Protein 6NYQ (pdb70)

InterPro domains:
  IPR029382 Glycosylated lysosomal membrane protein [PF15065] (54-396)
  IPR029382 Glycosylated lysosomal membrane protein [PTHR31981] (14-404)

Foldseek 3Di:
DKDKAKDDQEDEEAAQAKDKIKIFIPWWQFQQKWKWWDDPPDDIDTAAGSQFHGDPPHDPQWGKHDGIGMIMIMRGRDALLRFGKMWMWGDGPDPGDIHPIYGYAYDDDFDFWDKDKAWADPVVLVVFKTKIKIKTPFGPDPDKDKWKDFQRDTDDDQKDKDKDQQDSHRGGMMMMIIGMDTSVVVVVTFKIKMWMDDPNDPHIDIDIGTDD/DWAWAKDAAAEAEAQAKDKIKIATDDDQLQQWKKWKWWFAVPGDIDTAWIARQVPRDIDGDPVCVVQWDWHADNVRRMIMIMGGNDDQVRFTWMKMFIADNVNPDTDGIHPTYGYGYDPDDFDAWDKDWQAFQVQKTKIWIKTDFGDDDDKDKDKPVPPDDPQKDKDDWDQDPVRGIITMIMGIDGNVCQVPDWIWMWMADRHVRDIDIDIHHHD/DFWDWDKDFDFDPDPTWTWIWIWTADPQKIWIWIWTLQFFTKIKIWIFRHSDKDWAADPVLLPDPQQAQRIEIPPPVRTPAIKMKGFFWKWKFQQVPAFPPDVVNHHTDPIHTSRQKDWDHFPVQCDVVQQKTKTKIDGPDDVPCQCVPKIKMKMKTADRAWDFDPAPLGFTDGNFKIKIKIKIARGHDPDPLMWIKIKMKMFADPADAFWWDWVPQSLIKIKGARDPFQYKMKMFGQWKALDPSRDVQRIWGKDKDTKDFFACVVGTHDSVCCNYPNHDGGMIMIMIITHHSDGHHCVPRVMIMTMMMIGGGDDDPGD

Secondary structure (DSSP, 8-state):
---EEEEEE---SSS---EEEEEEE-SS-EEEEEEE-SSS-EEEEEEES-TT-EEEE-HHHHTSS--TTSEEEESGGGEEEEEEEEEEEEEEEE-TTPPTT-SSSSEEPPPEEGGGEEE--TTTT-BTTTTEEEEEEEES--TT-TTTT-EEEEEEEE-SS-B--SSTT-PPB-TTEEEEEEEEESPPPSSTTEEEEEEEEEE-SSSS----B---GGG--EEEESSSSSEEEEEE-SEEESSTT--GGGEEEEEEPPPEEE-GGGS---HHHHHHH-S---EEEEEEEE--SSSS-TTTTSEEEEEEEEEEESPP---/--EEEEPPPEEE-TT--EEEEEEEESS-GGGS-EEEEEE-TT--EEEEEEE-TTT--EEE-GGGBTTEEEEEETTTTEEEEEE-S--GGG-EEEEEEEEPTTSSSEEEE---EEEEE-SSPPBPPEEEEE-----EEEEEEEEEEEBSS--EEEEGGGTB-TTEEEPPPEE-TTS-EEEEEEEEEEGGGTTTS--EEEEEEGGGTEEEEEE----/---EEEE-SEEEEETT--EEEEEEESS--TT-EEEEEE-TTS--EEEEETTTEEPTTS-TTEEEEEETTEEEEEE-S--GGG-EEEEEEE-SSSS-PBP--EEEEEE---BPPEEEEEPPPHHHHHTTEEEEEEEEEEEBSS--EEEEEETTEEP-SSEEEEEPPPPTTT--EEEEEEEEEEHHHHHT--EEEEEEE-TTSSS-EEEEEE--

Solvent-accessible surface area: 30540 Å² total; per-residue (Å²): 126,20,112,30,90,16,52,55,78,68,27,54,9,46,74,47,55,79,19,68,0,44,0,119,7,68,22,57,0,31,9,8,0,0,0,0,15,19,86,80,94,48,26,4,48,9,6,0,53,24,1,112,54,64,32,101,84,26,60,102,49,5,47,10,64,30,30,62,29,93,0,30,0,88,0,36,54,0,56,23,70,1,16,2,49,0,10,0,0,0,0,28,52,39,23,0,43,20,4,72,10,0,53,0,57,1,106,78,106,80,26,41,10,62,9,43,14,2,50,13,16,117,46,4,22,180,83,36,42,0,1,0,0,0,0,0,5,54,0,31,36,103,73,31,111,20,51,4,65,6,58,121,56,103,44,107,86,42,51,75,86,11,44,16,68,9,38,65,80,55,3,5,16,0,9,8,2,26,0,59,19,58,80,61,61,6,75,148,60,117,41,0,12,0,36,0,59,7,119,31,37,131,71,70,41,76,77,63,34,82,85,120,119,32,110,16,118,12,39,29,20,45,42,14,120,78,58,44,62,18,112,2,28,1,102,7,50,52,44,93,15,53,46,44,4,2,0,0,0,12,25,97,110,85,114,26,14,58,1,0,0,2,0,0,0,34,61,59,54,44,53,50,9,76,138,8,130,72,46,4,69,7,58,24,60,89,110,41,27,11,5,57,0,71,0,31,76,3,55,86,48,6,24,4,47,2,7,0,0,11,0,13,99,12,1,0,0,0,59,88,32,1,90,15,0,18,2,28,13,25,88,48,91,60,86,20,11,49,12,23,23,3,20,5,142,124,52,83,14,4,0,0,0,4,0,16,36,0,21,0,65,38,16,73,25,43,2,34,100,41,92,35,100,90,34,39,22,55,3,68,24,34,94,26,132,77,34,37,40,15,16,4,0,1,0,36,7,76,46,105,18,33,79,123,83,78,12,53,0,28,3,36,0,92,26,29,116,32,134,46,102,61,104,5,100,70,136,125,95,34,137,18,56,17,87,39,33,85,15,204,97,76,75,53,13,1,0,6,0,74,4,25,17,113,109,23,0,6,0,3,2,7,3,7,20,15,0,7,1,0,0,0,0,15,3,90,31,49,139,0,81,27,47,41,68,29,91,58,2,48,39,84,22,2,36,30,2,3,86,3,67,71,166,107,8,42,111,36,40,3,1,0,5,1,0,57,4,14,1,12,45,1,66,152,29,80,117,45,36,102,76,10,11,66,88,47,99,67,34,26,0,37,148,13,59,41,91,107,1,82,99,34,46,56,104,101,82,25,7,1,42,5,68,4,100,14,110,85,40,136,105,31,4,1,78,134,3,16,1,22,3,77,0,36,5,18,35,160,70,26,84,38,85,89,50,18,106,1,37,20,28,3,32,2,0,14,0,20,8,15,4,60,25,2,48,26,81,31,120,83,4,6,4,0,2,26,0,0,4,13,20,84,25,6,46,39,41,94,47,54,124,105,80,34,42,69,69,36,18,39,0,54,26,34,103,38,95,14,0,1,0,1,1,15,16,8,0,10,1,54,122,87,19,39,140,145,0,22,4,51,7,67,30,16,100,23,112,25,17,5,9,25,56,15,22,46,12,25,0,5,10,0,36,37,15,3,36,3,9,18,2,7,3,47,0,9,9,12,12,20,112,49,51,1,5,70,84,114,88,24,10,4,5,5,0,0,0,0,4,18,128,24,7,128,24,127

Nearest PDB structures (foldseek):
  6nyq-assembly1_L  TM=1.005E+00  e=7.843E-43  Mus musculus
  6u3z-assembly2_D  TM=9.611E-01  e=2.145E-37  Macaca mulatta
  6n81-assembly1_L  TM=9.557E-01  e=1.411E-37  Homo sapiens
  9b75-assembly1_L  TM=9.665E-01  e=4.021E-37  Homo sapiens
  5u4r-assembly1_B  TM=7.207E-01  e=1.088E-36  Homo sapiens

Radius of gyration: 33.66 Å; Cα contacts (8 Å, |Δi|>4): 2007; chains: 3; bounding box: 100×52×78 Å

GO terms:
  GO:0005764 lysosome (C, IDA)
  GO:0016020 membrane (C, IDA)
  GO:0005765 lysosomal membrane (C, EXP)
  GO:0050821 protein stabilization (P, IMP)
  GO:0061462 protein localization to lysosome (P, IMP)
  GO:0005515 protein binding (F, IPI)

B-factor: mean 30.75, std 10.87, range [14.35, 98.01]

Organism: Mus musculus (NCBI:txid10090)

Sequence (746 aa):
DIQMTQSPASLSASVGETVTITCRTSGDIHSYLAWYQQKQGKSPQLLVYNAKTLVDGVPSRFSGSGSVTQYTLKISSLQPEDFGNYYCQHFWTPPWTFGGGTKVEIKRTVAAPSVFIFPPSDEQLKSGTASVVCLLNNFYPREAKVQWKVDNALQSGNSQESVTEQDSKDSTYSLSSTLTLSKADYEKHKVYACEVTHQGLSSPVTKSFNRGQVQLQQSGDDLVKPGASVKLSCKASGYTVTSYWIDWIKQRPGQGLEWIGRIAPGSSNTYYNEIFKGKATLTVDISSSTAYIQLSSLSSEDSAVYFCAREITSATAMEYWGQGTSVTVSSASTKGPSVFPLAPSGGTAALGCLVKDYFPEPVTVSWNSGALTSGVHTFPAVLQSSGLYSLSSVVTVPSSSLGTQTYICNVNHKPSNTKVDKKVEPKETRQVSMEVISGWPNPQNLLHIRAVGSNSTLHYVWSSLGPPAVVLVATNTTQSVLSVNWSLLLSPDPAGALMVLPKSSIQFSSALVFTRLLEFDSTNASEGAQPPGKPYPPYSLAKFSWNNITNSLDLANLSADFQGRPVDDPTGAFANGSLTFKVQAFSRSGRPAQPPRLLHTADVCQLEVALVGASPRGNHSLFGLEVATLGQGPDCPSVNEAPAVFQLNQLLWGSSPSGFMQWRPVAFSEEERARESALPCQASTLHSTLASSLPHSPIVQAFFGSQNNFCAFNLTFGAPTGPGYWDQYYLCWSMLLGMGFPPVDI

Structure (mmCIF, N/CA/C/O backbone):
data_6NYQ
#
_entry.id   6NYQ
#
_cell.length_a   81.924
_cell.length_b   55.238
_cell.length_c   99.639
_cell.angle_alpha   90.00
_cell.angle_beta   99.35
_cell.angle_gamma   90.00
#
_symmetry.space_group_name_H-M   'P 1 21 1'
#
loop_
_entity.id
_entity.type
_entity.pdbx_description
1 polymer '1H3 Fab light chain'
2 polymer '1H3 Fab heavy chain'
3 polymer 'Glycosylated lysosomal membrane protein'
4 non-polymer 'SODIUM ION'
5 non-polymer 2-acetamido-2-deoxy-beta-D-glucopyranose
6 water water
#
loop_
_atom_site.group_PDB
_atom_site.id
_atom_site.type_symbol
_atom_site.label_atom_id
_atom_site.label_alt_id
_atom_site.label_comp_id
_atom_site.label_asym_id
_atom_site.label_entity_id
_atom_site.label_seq_id
_atom_site.pdbx_PDB_ins_code
_atom_site.Cartn_x
_atom_site.Cartn_y
_atom_site.Cartn_z
_atom_site.occupancy
_atom_site.B_iso_or_equiv
_atom_site.auth_seq_id
_atom_site.auth_comp_id
_atom_site.auth_asym_id
_atom_site.auth_atom_id
_atom_site.pdbx_PDB_model_num
ATOM 1 N N . ASP A 1 1 ? -44.580 25.037 -18.376 1.00 46.91 1 ASP L N 1
ATOM 2 C CA . ASP A 1 1 ? -43.652 23.938 -18.726 1.00 41.05 1 ASP L CA 1
ATOM 3 C C . ASP A 1 1 ? -42.789 23.622 -17.483 1.00 41.21 1 ASP L C 1
ATOM 4 O O . ASP A 1 1 ? -43.008 24.178 -16.395 1.00 41.14 1 ASP L O 1
ATOM 9 N N . ILE A 1 2 ? -41.934 22.619 -17.627 1.00 27.36 2 ILE L N 1
ATOM 10 C CA . ILE A 1 2 ? -40.851 22.338 -16.708 1.00 26.73 2 ILE L CA 1
ATOM 11 C C . ILE A 1 2 ? -39.581 22.829 -17.379 1.00 26.63 2 ILE L C 1
ATOM 12 O O . ILE A 1 2 ? -39.282 22.423 -18.513 1.00 27.87 2 ILE L O 1
ATOM 17 N N . GLN A 1 3 ? -38.833 23.683 -16.688 1.00 24.76 3 GLN L N 1
ATOM 18 C CA . GLN A 1 3 ? -37.462 24.024 -17.069 1.00 26.13 3 GLN L CA 1
ATOM 19 C C . GLN A 1 3 ? -36.421 23.078 -16.419 1.00 25.93 3 GLN L C 1
ATOM 20 O O . GLN A 1 3 ? -36.537 22.738 -15.264 1.00 26.26 3 GLN L O 1
ATOM 26 N N . MET A 1 4 ? -35.446 22.641 -17.211 1.00 24.98 4 MET L N 1
ATOM 27 C CA . MET A 1 4 ? -34.423 21.701 -16.780 1.00 31.81 4 MET L CA 1
ATOM 28 C C . MET A 1 4 ? -33.083 22.329 -17.007 1.00 29.62 4 MET L C 1
ATOM 29 O O . MET A 1 4 ? -32.813 22.806 -18.087 1.00 31.38 4 MET L O 1
ATOM 34 N N . THR A 1 5 ? -32.236 22.264 -15.981 1.00 25.51 5 THR L N 1
ATOM 35 C CA . THR A 1 5 ? -30.860 22.640 -16.080 1.00 22.39 5 THR L CA 1
ATOM 36 C C . THR A 1 5 ? -29.958 21.470 -15.803 1.00 20.50 5 THR L C 1
ATOM 37 O O . THR A 1 5 ? -29.834 21.032 -14.641 1.00 24.29 5 THR L O 1
ATOM 41 N N . GLN A 1 6 ? -29.269 21.008 -16.832 1.00 20.79 6 GLN L N 1
ATOM 42 C CA . GLN A 1 6 ? -28.291 19.952 -16.684 1.00 19.85 6 GLN L CA 1
ATOM 43 C C . GLN A 1 6 ? -26.866 20.528 -16.561 1.00 22.05 6 GLN L C 1
ATOM 44 O O . GLN A 1 6 ? -26.457 21.368 -17.353 1.00 19.27 6 GLN L O 1
ATOM 50 N N . SER A 1 7 ? -26.114 20.080 -15.552 1.00 20.49 7 SER L N 1
ATOM 51 C CA . SER A 1 7 ? -24.788 20.609 -15.314 1.00 23.36 7 SER L CA 1
ATOM 52 C C . SER A 1 7 ? -23.855 19.525 -14.785 1.00 23.83 7 SER L C 1
ATOM 53 O O . SER A 1 7 ? -24.313 18.559 -14.168 1.00 26.78 7 SER L O 1
ATOM 56 N N . PRO A 1 8 ? -22.562 19.610 -15.097 1.00 23.54 8 PRO L N 1
ATOM 57 C CA . PRO A 1 8 ? -21.978 20.635 -15.942 1.00 24.82 8 PRO L CA 1
ATOM 58 C C . PRO A 1 8 ? -22.164 20.303 -17.392 1.00 24.55 8 PRO L C 1
ATOM 59 O O . PRO A 1 8 ? -22.383 19.159 -17.715 1.00 26.08 8 PRO L O 1
ATOM 63 N N . ALA A 1 9 ? -21.924 21.259 -18.265 1.00 25.56 9 ALA L N 1
ATOM 64 C CA . ALA A 1 9 ? -21.981 21.034 -19.697 1.00 28.37 9 ALA L CA 1
ATOM 65 C C . ALA A 1 9 ? -20.815 20.176 -20.163 1.00 26.38 9 ALA L C 1
ATOM 66 O O . ALA A 1 9 ? -20.915 19.530 -21.187 1.00 22.28 9 ALA L O 1
ATOM 68 N N . SER A 1 10 ? -19.666 20.251 -19.493 1.00 25.98 10 SER L N 1
ATOM 69 C CA . SER A 1 10 ? -18.598 19.330 -19.830 1.00 29.43 10 SER L CA 1
ATOM 70 C C . SER A 1 10 ? -17.828 18.936 -18.616 1.00 26.05 10 SER L C 1
ATOM 71 O O . SER A 1 10 ? -17.744 19.682 -17.636 1.00 26.35 10 SER L O 1
ATOM 74 N N . LEU A 1 11 ? -17.276 17.751 -18.670 1.00 25.05 11 LEU L N 1
ATOM 75 C CA . LEU A 1 11 ? -16.341 17.369 -17.651 1.00 29.20 11 LEU L CA 1
ATOM 76 C C . LEU A 1 11 ? -15.261 16.487 -18.197 1.00 31.47 11 LEU L C 1
ATOM 77 O O . LEU A 1 11 ? -15.420 15.786 -19.199 1.00 28.78 11 LEU L O 1
ATOM 82 N N . SER A 1 12 ? -14.125 16.571 -17.529 1.00 27.21 12 SER L N 1
ATOM 83 C CA . SER A 1 12 ? -12.959 15.802 -17.910 1.00 31.20 12 SER L CA 1
ATOM 84 C C . SER A 1 12 ? -12.491 15.013 -16.699 1.00 32.86 12 SER L C 1
ATOM 85 O O . SER A 1 12 ? -12.334 15.595 -15.638 1.00 31.38 12 SER L O 1
ATOM 88 N N . ALA A 1 13 ? -12.282 13.706 -16.836 1.00 29.94 13 ALA L N 1
ATOM 89 C CA . ALA A 1 13 ? -11.831 12.936 -15.719 1.00 33.64 13 ALA L CA 1
ATOM 90 C C . ALA A 1 13 ? -10.956 11.812 -16.183 1.00 31.43 13 ALA L C 1
ATOM 91 O O . ALA A 1 13 ? -10.900 11.529 -17.358 1.00 28.62 13 ALA L O 1
ATOM 93 N N . SER A 1 14 ? -10.262 11.190 -15.253 1.00 30.77 14 SER L N 1
ATOM 94 C CA . SER A 1 14 ? -9.353 10.070 -15.576 1.00 34.19 14 SER L CA 1
ATOM 95 C C . SER A 1 14 ? -10.052 8.761 -15.402 1.00 29.34 14 SER L C 1
ATOM 96 O O . SER A 1 14 ? -10.967 8.656 -14.610 1.00 28.98 14 SER L O 1
ATOM 99 N N . VAL A 1 15 ? -9.592 7.736 -16.100 1.00 26.69 15 VAL L N 1
ATOM 100 C CA . VAL A 1 15 ? -10.057 6.390 -15.854 1.00 28.47 15 VAL L CA 1
ATOM 101 C C . VAL A 1 15 ? -9.946 6.033 -14.377 1.00 30.14 15 VAL L C 1
ATOM 102 O O . VAL A 1 15 ? -8.940 6.311 -13.767 1.00 30.64 15 VAL L O 1
ATOM 106 N N . GLY A 1 16 ? -10.998 5.440 -13.815 1.00 29.15 16 GLY L N 1
ATOM 107 C CA . GLY A 1 16 ? -11.031 5.015 -12.449 1.00 30.36 16 GLY L CA 1
ATOM 108 C C . GLY A 1 16 ? -11.679 6.031 -11.505 1.00 33.88 16 GLY L C 1
ATOM 109 O O . GLY A 1 16 ? -12.013 5.694 -10.374 1.00 36.41 16 GLY L O 1
ATOM 110 N N . GLU A 1 17 ? -11.877 7.261 -11.975 1.00 29.54 17 GLU L N 1
ATOM 111 C CA . GLU A 1 17 ? -12.495 8.305 -11.157 1.00 31.24 17 GLU L CA 1
ATOM 112 C C . GLU A 1 17 ? -14.036 8.165 -11.142 1.00 32.49 17 GLU L C 1
ATOM 113 O O . GLU A 1 17 ? -14.648 7.414 -11.966 1.00 30.03 17 GLU L O 1
ATOM 116 N N . THR A 1 18 ? -14.658 8.824 -10.174 1.00 27.40 18 THR L N 1
ATOM 117 C CA . THR A 1 18 ? -16.111 8.838 -10.058 1.00 27.01 18 THR L CA 1
ATOM 118 C C . THR A 1 18 ? -16.574 10.213 -10.409 1.00 28.18 18 THR L C 1
ATOM 119 O O . THR A 1 18 ? -16.078 11.185 -9.846 1.00 29.49 18 THR L O 1
ATOM 123 N N . VAL A 1 19 ? -17.566 10.337 -11.300 1.00 22.91 19 VAL L N 1
ATOM 124 C CA . VAL A 1 19 ? -18.088 11.654 -11.644 1.00 24.71 19 VAL L CA 1
ATOM 125 C C . VAL A 1 19 ? -19.624 11.724 -11.511 1.00 23.88 19 VAL L C 1
ATOM 126 O O . VAL A 1 19 ? -20.291 10.703 -11.411 1.00 23.31 19 VAL L O 1
ATOM 130 N N . THR A 1 20 ? -20.161 12.927 -11.417 1.00 24.71 20 THR L N 1
ATOM 131 C CA . THR A 1 20 ? -21.618 13.105 -11.283 1.00 22.72 20 THR L CA 1
ATOM 132 C C . THR A 1 20 ? -22.117 14.201 -12.230 1.00 23.00 20 THR L C 1
ATOM 133 O O . THR A 1 20 ? -21.384 15.133 -12.576 1.00 23.26 20 THR L O 1
ATOM 137 N N . ILE A 1 21 ? -23.322 14.010 -12.741 1.00 20.73 21 ILE L N 1
ATOM 138 C CA . ILE A 1 21 ? -24.040 14.971 -13.599 1.00 19.65 21 ILE L CA 1
ATOM 139 C C . ILE A 1 21 ? -25.359 15.251 -12.891 1.00 22.27 21 ILE L C 1
ATOM 140 O O . ILE A 1 21 ? -25.975 14.326 -12.348 1.00 21.85 21 ILE L O 1
ATOM 145 N N . THR A 1 22 ? -25.713 16.512 -12.786 1.00 20.30 22 THR L N 1
ATOM 146 C CA . THR A 1 22 ? -26.925 16.909 -12.044 1.00 21.11 22 THR L CA 1
ATOM 147 C C . THR A 1 22 ? -27.947 17.469 -13.025 1.00 20.78 22 THR L C 1
ATOM 148 O O . THR A 1 22 ? -27.595 18.193 -13.983 1.00 24.21 22 THR L O 1
ATOM 152 N N . CYS A 1 23 ? -29.208 17.144 -12.770 1.00 19.64 23 CYS L N 1
ATOM 153 C CA . CYS A 1 23 ? -30.342 17.727 -13.516 1.00 20.79 23 CYS L CA 1
ATOM 154 C C . CYS A 1 23 ? -31.271 18.337 -12.475 1.00 22.00 23 CYS L C 1
ATOM 155 O O . CYS A 1 23 ? -31.812 17.634 -11.644 1.00 22.67 23 CYS L O 1
ATOM 158 N N . ARG A 1 24 ? -31.441 19.633 -12.537 1.00 18.95 24 ARG L N 1
ATOM 159 C CA . ARG A 1 24 ? -32.367 20.371 -11.669 1.00 20.72 24 ARG L CA 1
ATOM 160 C C . ARG A 1 24 ? -33.564 20.850 -12.463 1.00 19.97 24 ARG L C 1
ATOM 161 O O . ARG A 1 24 ? -33.431 21.523 -13.460 1.00 21.93 24 ARG L O 1
ATOM 169 N N . THR A 1 25 ? -34.739 20.598 -11.917 1.00 20.56 25 THR L N 1
ATOM 170 C CA . THR A 1 25 ? -35.965 21.019 -12.544 1.00 19.69 25 THR L CA 1
ATOM 171 C C . THR A 1 25 ? -36.610 22.209 -11.807 1.00 22.46 25 THR L C 1
ATOM 172 O O . THR A 1 25 ? -36.367 22.476 -10.619 1.00 20.19 25 THR L O 1
ATOM 176 N N . SER A 1 26 ? -37.451 22.905 -12.535 1.00 24.46 26 SER L N 1
ATOM 177 C CA . SER A 1 26 ? -38.171 24.054 -11.966 1.00 25.27 26 SER L CA 1
ATOM 178 C C . SER A 1 26 ? -39.328 23.638 -11.078 1.00 26.25 26 SER L C 1
ATOM 179 O O . SER A 1 26 ? -39.717 24.397 -10.216 1.00 26.20 26 SER L O 1
ATOM 182 N N . GLY A 1 27 ? -39.861 22.422 -11.243 1.00 22.79 27 GLY L N 1
ATOM 183 C CA . GLY A 1 27 ? -40.950 21.914 -10.412 1.00 24.98 27 GLY L CA 1
ATOM 184 C C . GLY A 1 27 ? -40.798 20.450 -10.080 1.00 21.54 27 GLY L C 1
ATOM 185 O O . GLY A 1 27 ? -39.998 19.760 -10.693 1.00 21.69 27 GLY L O 1
ATOM 186 N N . ASP A 1 28 ? -41.502 19.978 -9.058 1.00 20.23 28 ASP L N 1
ATOM 187 C CA . ASP A 1 28 ? -41.401 18.573 -8.640 1.00 22.31 28 ASP L CA 1
ATOM 188 C C . ASP A 1 28 ? -41.867 17.682 -9.823 1.00 22.11 28 ASP L C 1
ATOM 189 O O . ASP A 1 28 ? -43.050 17.720 -10.215 1.00 25.68 28 ASP L O 1
ATOM 194 N N . ILE A 1 29 ? -40.989 16.825 -10.314 1.00 19.82 29 ILE L N 1
ATOM 195 C CA . ILE A 1 29 ? -41.355 15.874 -11.360 1.00 20.80 29 ILE L CA 1
ATOM 196 C C . ILE A 1 29 ? -41.490 14.400 -10.894 1.00 19.50 29 ILE L C 1
ATOM 197 O O . ILE A 1 29 ? -41.627 13.487 -11.726 1.00 18.52 29 ILE L O 1
ATOM 202 N N . HIS A 1 30 ? -41.486 14.180 -9.586 1.00 18.95 30 HIS L N 1
ATOM 203 C CA . HIS A 1 30 ? -41.864 12.911 -8.962 1.00 20.01 30 HIS L CA 1
ATOM 204 C C . HIS A 1 30 ? -41.100 11.712 -9.542 1.00 21.32 30 HIS L C 1
ATOM 205 O O . HIS A 1 30 ? -41.654 10.669 -9.746 1.00 19.34 30 HIS L O 1
ATOM 212 N N . SER A 1 31 ? -39.824 11.888 -9.831 1.00 19.61 31 SER L N 1
ATOM 213 C CA . SER A 1 31 ? -38.997 10.873 -10.414 1.00 20.41 31 SER L CA 1
ATOM 214 C C . SER A 1 31 ? -39.368 10.383 -11.807 1.00 20.05 31 SER L C 1
ATOM 215 O O . SER A 1 31 ? -39.008 9.260 -12.212 1.00 22.60 31 SER L O 1
ATOM 218 N N . TYR A 1 32 ? -40.043 11.229 -12.555 1.00 17.88 32 TYR L N 1
ATOM 219 C CA . TYR A 1 32 ? -40.300 10.972 -13.950 1.00 18.44 32 TYR L CA 1
ATOM 220 C C . TYR A 1 32 ? -39.120 11.518 -14.774 1.00 17.33 32 TYR L C 1
ATOM 221 O O . TYR A 1 32 ? -39.203 12.592 -15.384 1.00 16.65 32 TYR L O 1
ATOM 230 N N . LEU A 1 33 ? -38.018 10.800 -14.763 1.00 18.10 33 LEU L N 1
ATOM 231 C CA . LEU A 1 33 ? -36.746 11.341 -15.280 1.00 19.47 33 LEU L CA 1
ATOM 232 C C . LEU A 1 33 ? -35.884 10.207 -15.737 1.00 19.34 33 LEU L C 1
ATOM 233 O O . LEU A 1 33 ? -35.720 9.198 -15.007 1.00 20.93 33 LEU L O 1
ATOM 238 N N . ALA A 1 34 ? -35.364 10.304 -16.956 1.00 18.19 34 ALA L N 1
ATOM 239 C CA . ALA A 1 34 ? -34.482 9.285 -17.527 1.00 18.97 34 ALA L CA 1
ATOM 240 C C . ALA A 1 34 ? -33.122 9.871 -17.898 1.00 17.65 34 ALA L C 1
ATOM 241 O O . ALA A 1 34 ? -33.001 11.079 -18.194 1.00 17.98 34 ALA L O 1
ATOM 243 N N . TRP A 1 35 ? -32.127 8.992 -17.929 1.00 17.69 35 TRP L N 1
ATOM 244 C CA . TRP A 1 35 ? -30.784 9.368 -18.369 1.00 18.03 35 TRP L CA 1
ATOM 245 C C . TRP A 1 35 ? -30.383 8.528 -19.590 1.00 17.79 35 TRP L C 1
ATOM 246 O O . TRP A 1 35 ? -30.556 7.313 -19.577 1.00 20.19 35 TRP L O 1
ATOM 257 N N . TYR A 1 36 ? -29.766 9.178 -20.570 1.00 18.05 36 TYR L N 1
ATOM 258 C CA . TYR A 1 36 ? -29.267 8.537 -21.784 1.00 17.80 36 TYR L CA 1
ATOM 259 C C . TYR A 1 36 ? -27.761 8.811 -21.958 1.00 20.97 36 TYR L C 1
ATOM 260 O O . TYR A 1 36 ? -27.280 9.875 -21.609 1.00 18.17 36 TYR L O 1
ATOM 269 N N . GLN A 1 37 ? -27.058 7.882 -22.624 1.00 19.10 37 GLN L N 1
ATOM 270 C CA . GLN A 1 37 ? -25.732 8.108 -23.146 1.00 20.29 37 GLN L CA 1
ATOM 271 C C . GLN A 1 37 ? -25.819 8.049 -24.675 1.00 21.39 37 GLN L C 1
ATOM 272 O O . GLN A 1 37 ? -26.495 7.157 -25.229 1.00 21.50 37 GLN L O 1
ATOM 278 N N . GLN A 1 38 ? -25.080 8.911 -25.336 1.00 19.32 38 GLN L N 1
ATOM 279 C CA . GLN A 1 38 ? -24.996 8.880 -26.773 1.00 21.00 38 GLN L CA 1
ATOM 280 C C . GLN A 1 38 ? -23.522 8.907 -27.163 1.00 24.25 38 GLN L C 1
ATOM 281 O O . GLN A 1 38 ? -22.791 9.811 -26.813 1.00 22.46 38 GLN L O 1
ATOM 287 N N . LYS A 1 39 ? -23.121 7.877 -27.874 1.00 26.18 39 LYS L N 1
ATOM 288 C CA . LYS A 1 39 ? -21.789 7.802 -28.455 1.00 33.55 39 LYS L CA 1
ATOM 289 C C . LYS A 1 39 ? -21.766 8.330 -29.864 1.00 34.92 39 LYS L C 1
ATOM 290 O O . LYS A 1 39 ? -22.791 8.320 -30.566 1.00 34.31 39 LYS L O 1
ATOM 296 N N . GLN A 1 40 ? -20.574 8.734 -30.315 1.00 40.12 40 GLN L N 1
ATOM 297 C CA . GLN A 1 40 ? -20.394 9.388 -31.628 1.00 42.67 40 GLN L CA 1
ATOM 298 C C . GLN A 1 40 ? -20.915 8.474 -32.713 1.00 37.39 40 GLN L C 1
ATOM 299 O O . GLN A 1 40 ? -20.547 7.296 -32.749 1.00 42.29 40 GLN L O 1
ATOM 301 N N . GLY A 1 41 ? -21.821 9.007 -33.529 1.00 41.82 41 GLY L N 1
ATOM 302 C CA . GLY A 1 41 ? -22.437 8.279 -34.617 1.00 48.36 41 GLY L CA 1
ATOM 303 C C . GLY A 1 41 ? -23.496 7.236 -34.280 1.00 48.31 41 GLY L C 1
ATOM 304 O O . GLY A 1 41 ? -23.852 6.432 -35.140 1.00 46.00 41 GLY L O 1
ATOM 305 N N . LYS A 1 42 ? -24.005 7.226 -33.046 1.00 39.82 42 LYS L N 1
ATOM 306 C CA . LYS A 1 42 ? -24.961 6.210 -32.645 1.00 30.30 42 LYS L CA 1
ATOM 307 C C . LYS A 1 42 ? -26.196 6.905 -32.097 1.00 30.65 42 LYS L C 1
ATOM 308 O O . LYS A 1 42 ? -26.187 8.068 -31.788 1.00 27.31 42 LYS L O 1
ATOM 310 N N . SER A 1 43 ? -27.259 6.144 -31.967 1.00 25.62 43 SER L N 1
ATOM 311 C CA . SER A 1 43 ? -28.458 6.577 -31.271 1.00 27.13 43 SER L CA 1
ATOM 312 C C . SER A 1 43 ? -28.193 6.669 -29.791 1.00 22.99 43 SER L C 1
ATOM 313 O O . SER A 1 43 ? -27.445 5.839 -29.241 1.00 20.68 43 SER L O 1
ATOM 316 N N . PRO A 1 44 ? -28.939 7.535 -29.108 1.00 21.29 44 PRO L N 1
ATOM 317 C CA . PRO A 1 44 ? -28.904 7.476 -27.657 1.00 22.27 44 PRO L CA 1
ATOM 318 C C . PRO A 1 44 ? -29.316 6.104 -27.079 1.00 22.22 44 PRO L C 1
ATOM 319 O O . PRO A 1 44 ? -30.060 5.365 -27.727 1.00 20.54 44 PRO L O 1
ATOM 323 N N . GLN A 1 45 ? -28.776 5.748 -25.924 1.00 22.10 45 GLN L N 1
ATOM 324 C CA . GLN A 1 45 ? -29.142 4.517 -25.231 1.00 21.85 45 GLN L CA 1
ATOM 325 C C . GLN A 1 45 ? -29.598 4.890 -23.819 1.00 20.98 45 GLN L C 1
ATOM 326 O O . GLN A 1 4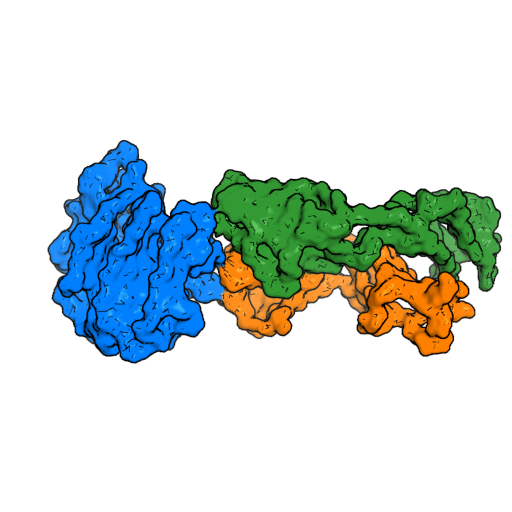5 ? -28.912 5.651 -23.138 1.00 21.77 45 GLN L O 1
ATOM 328 N N . LEU A 1 46 ? -30.722 4.329 -23.391 1.00 19.44 46 LEU L N 1
ATOM 329 C CA . LEU A 1 46 ? -31.278 4.536 -22.077 1.00 19.41 46 LEU L CA 1
ATOM 330 C C . LEU A 1 46 ? -30.369 3.847 -21.036 1.00 20.34 46 LEU L C 1
ATOM 331 O O . LEU A 1 46 ? -29.994 2.682 -21.181 1.00 20.06 46 LEU L O 1
ATOM 336 N N . LEU A 1 47 ? -29.936 4.606 -20.048 1.00 19.96 47 LEU L N 1
ATOM 337 C CA . LEU A 1 47 ? -29.186 4.069 -18.901 1.00 20.29 47 LEU L CA 1
ATOM 338 C C . LEU A 1 47 ? -30.035 3.824 -17.658 1.00 22.91 47 LEU L C 1
ATOM 339 O O . LEU A 1 47 ? -29.973 2.738 -17.034 1.00 21.61 47 LEU L O 1
ATOM 344 N N . VAL A 1 48 ? -30.853 4.815 -17.299 1.00 19.75 48 VAL L N 1
ATOM 345 C CA . VAL A 1 48 ? -31.569 4.780 -16.045 1.00 19.42 48 VAL L CA 1
ATOM 346 C C . VAL A 1 48 ? -32.894 5.456 -16.323 1.00 20.61 48 VAL L C 1
ATOM 347 O O . VAL A 1 48 ? -32.934 6.434 -17.062 1.00 18.05 48 VAL L O 1
ATOM 351 N N . TYR A 1 49 ? -33.965 4.972 -15.712 1.00 19.41 49 TYR L N 1
ATOM 352 C CA . TYR A 1 49 ? -35.265 5.588 -15.815 1.00 19.99 49 TYR L CA 1
ATOM 353 C C . TYR A 1 49 ? -35.926 5.581 -14.454 1.00 19.87 49 TYR L C 1
ATOM 354 O O . TYR A 1 49 ? -35.435 4.949 -13.506 1.00 19.35 49 TYR L O 1
ATOM 363 N N . ASN A 1 50 ? -36.984 6.372 -14.334 1.00 17.28 50 ASN L N 1
ATOM 364 C CA . ASN A 1 50 ? -37.674 6.579 -13.081 1.00 19.27 50 ASN L CA 1
ATOM 365 C C . ASN A 1 50 ? -36.686 7.049 -11.988 1.00 20.67 50 ASN L C 1
ATOM 366 O O . ASN A 1 50 ? -36.752 6.609 -10.821 1.00 18.92 50 ASN L O 1
ATOM 371 N N . ALA A 1 51 ? -35.731 7.890 -12.420 1.00 18.08 51 ALA L N 1
ATOM 372 C CA . ALA A 1 51 ? -34.708 8.455 -11.591 1.00 17.79 51 ALA L CA 1
ATOM 373 C C . ALA A 1 51 ? -33.583 7.523 -11.148 1.00 19.33 51 ALA L C 1
ATOM 374 O O . ALA A 1 51 ? -32.429 7.915 -11.133 1.00 21.80 51 ALA L O 1
ATOM 376 N N . LYS A 1 52 ? -33.919 6.283 -10.810 1.00 21.25 52 LYS L N 1
ATOM 377 C CA . LYS A 1 52 ? -32.995 5.368 -10.143 1.00 22.17 52 LYS L CA 1
ATOM 378 C C . LYS A 1 52 ? -33.027 3.929 -10.634 1.00 22.81 52 LYS L C 1
ATOM 379 O O . LYS A 1 52 ? -32.232 3.131 -10.159 1.00 21.86 52 LYS L O 1
ATOM 385 N N . THR A 1 53 ? -33.900 3.578 -11.583 1.00 20.64 53 THR L N 1
ATOM 386 C CA . THR A 1 53 ? -33.898 2.210 -12.077 1.00 22.84 53 THR L CA 1
ATOM 387 C C . THR A 1 53 ? -32.914 1.972 -13.216 1.00 23.45 53 THR L C 1
ATOM 388 O O . THR A 1 53 ? -33.070 2.560 -14.289 1.00 24.66 53 THR L O 1
ATOM 392 N N . LEU A 1 54 ? -31.944 1.091 -12.983 1.00 23.27 54 LEU L N 1
ATOM 393 C CA . LEU A 1 54 ? -30.936 0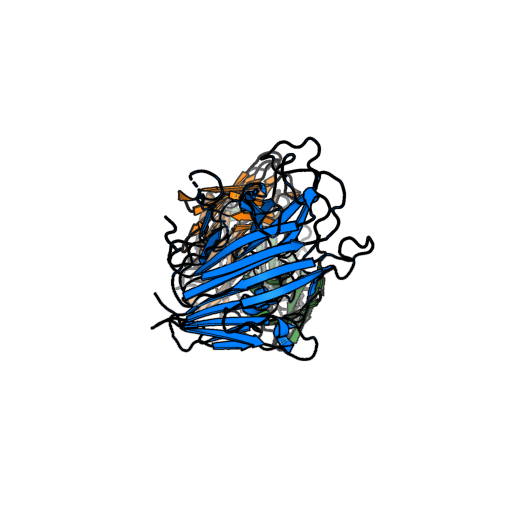.711 -13.985 1.00 24.83 54 LEU L CA 1
ATOM 394 C C . LEU A 1 54 ? -31.512 -0.220 -15.004 1.00 29.48 54 LEU L C 1
ATOM 395 O O . LEU A 1 54 ? -32.189 -1.175 -14.671 1.00 24.97 54 LEU L O 1
ATOM 400 N N . VAL A 1 55 ? -31.325 0.120 -16.273 1.00 26.00 55 VAL L N 1
ATOM 401 C CA . VAL A 1 55 ? -31.716 -0.762 -17.344 1.00 28.58 55 VAL L CA 1
ATOM 402 C C . VAL A 1 55 ? -30.879 -2.070 -17.365 1.00 29.44 55 VAL L C 1
ATOM 403 O O . VAL A 1 55 ? -29.684 -2.042 -17.170 1.00 30.93 55 VAL L O 1
ATOM 407 N N . ASP A 1 56 ? -31.523 -3.203 -17.619 1.00 30.58 56 ASP L N 1
ATOM 408 C CA . ASP A 1 56 ? -30.810 -4.486 -17.672 1.00 30.76 56 ASP L CA 1
ATOM 409 C C . ASP A 1 56 ? -29.744 -4.430 -18.750 1.00 31.16 56 ASP L C 1
ATOM 410 O O . ASP A 1 56 ? -29.991 -3.962 -19.833 1.00 32.16 56 ASP L O 1
ATOM 412 N N . GLY A 1 57 ? -28.532 -4.848 -18.442 1.00 34.18 57 GLY L N 1
ATOM 413 C CA . GLY A 1 57 ? -27.481 -4.841 -19.449 1.00 36.83 57 GLY L CA 1
ATOM 414 C C . GLY A 1 57 ? -26.583 -3.643 -19.288 1.00 38.09 57 GLY L C 1
ATOM 415 O O . GLY A 1 57 ? -25.453 -3.673 -19.699 1.00 37.31 57 GLY L O 1
ATOM 416 N N . VAL A 1 58 ? -27.056 -2.597 -18.617 1.00 30.18 58 VAL L N 1
ATOM 417 C CA . VAL A 1 58 ? -26.214 -1.439 -18.415 1.00 28.50 58 VAL L CA 1
ATOM 418 C C . VAL A 1 58 ? -25.289 -1.729 -17.245 1.00 29.20 58 VAL L C 1
ATOM 419 O O . VAL A 1 58 ? -25.740 -2.191 -16.201 1.00 28.97 58 VAL L O 1
ATOM 423 N N . PRO A 1 59 ? -23.991 -1.427 -17.386 1.00 30.99 59 PRO L N 1
ATOM 424 C CA . PRO A 1 59 ? -23.068 -1.696 -16.301 1.00 32.15 59 PRO L CA 1
ATOM 425 C C . PRO A 1 59 ? -23.427 -1.037 -14.961 1.00 33.71 59 PRO L C 1
ATOM 426 O O . PRO A 1 59 ? -23.946 0.095 -14.922 1.00 29.22 59 PRO L O 1
ATOM 430 N N . SER A 1 60 ? -23.162 -1.748 -13.872 1.00 32.96 60 SER L N 1
ATOM 431 C CA . SER A 1 60 ? -23.561 -1.292 -12.551 1.00 35.54 60 SER L CA 1
ATOM 432 C C . SER A 1 60 ? -22.751 -0.114 -12.049 1.00 28.78 60 SER L C 1
ATOM 433 O O . SER A 1 60 ? -23.124 0.517 -11.062 1.00 33.95 60 SER L O 1
ATOM 436 N N . ARG A 1 61 ? -21.700 0.263 -12.740 1.00 28.34 61 ARG L N 1
ATOM 437 C CA . ARG A 1 61 ? -21.040 1.511 -12.414 1.00 29.29 61 ARG L CA 1
ATOM 438 C C . ARG A 1 61 ? -21.896 2.751 -12.678 1.00 26.15 61 ARG L C 1
ATOM 439 O O . ARG A 1 61 ? -21.549 3.833 -12.203 1.00 23.08 61 ARG L O 1
ATOM 447 N N . PHE A 1 62 ? -22.962 2.609 -13.452 1.00 24.01 62 PHE L N 1
ATOM 448 C CA . PHE A 1 62 ? -23.911 3.729 -13.653 1.00 25.40 62 PHE L CA 1
ATOM 449 C C . PHE A 1 62 ? -24.962 3.630 -12.573 1.00 26.25 62 PHE L C 1
ATOM 450 O O . PHE A 1 62 ? -25.533 2.543 -12.334 1.00 25.06 62 PHE L O 1
ATOM 458 N N . SER A 1 63 ? -25.265 4.751 -11.915 1.00 22.36 63 SER L N 1
ATOM 459 C CA . SER A 1 63 ? -26.408 4.768 -11.004 1.00 22.96 63 SER L CA 1
ATOM 460 C C . SER A 1 63 ? -27.064 6.134 -11.048 1.00 24.59 63 SER L C 1
ATOM 461 O O . SER A 1 63 ? -26.407 7.137 -11.307 1.00 23.56 63 SER L O 1
ATOM 464 N N . GLY A 1 64 ? -28.382 6.142 -10.840 1.00 21.63 64 GLY L N 1
ATOM 465 C CA . GLY A 1 64 ? -29.132 7.376 -10.731 1.00 20.10 64 GLY L CA 1
ATOM 466 C C . GLY A 1 64 ? -29.798 7.512 -9.389 1.00 24.81 64 GLY L C 1
ATOM 467 O O . GLY A 1 64 ? -30.202 6.532 -8.787 1.00 23.93 64 GLY L O 1
ATOM 468 N N . SER A 1 65 ? -29.967 8.749 -8.933 1.00 23.67 65 SER L N 1
ATOM 469 C CA . SER A 1 65 ? -30.773 8.995 -7.761 1.00 24.39 65 SER L CA 1
ATOM 470 C C . SER A 1 65 ? -31.402 10.366 -7.788 1.00 25.14 65 SER L C 1
ATOM 471 O O . SER A 1 65 ? -31.150 11.196 -8.684 1.00 22.39 65 SER L O 1
ATOM 474 N N . GLY A 1 66 ? -32.224 10.622 -6.801 1.00 22.69 66 GLY L N 1
ATOM 475 C CA . GLY A 1 66 ? -32.845 11.954 -6.690 1.00 25.44 66 GLY L CA 1
ATOM 476 C C . GLY A 1 66 ? -34.316 11.877 -6.525 1.00 23.46 66 GLY L C 1
ATOM 477 O O . GLY A 1 66 ? -34.867 10.813 -6.620 1.00 23.93 66 GLY L O 1
ATOM 478 N N . SER A 1 67 ? -34.932 13.027 -6.281 1.00 18.67 67 SER L N 1
ATOM 479 C CA . SER A 1 67 ? -36.341 13.167 -6.048 1.00 17.99 67 SER L CA 1
ATOM 480 C C . SER A 1 67 ? -36.623 14.658 -6.107 1.00 19.49 67 SER L C 1
ATOM 481 O O . SER A 1 67 ? -35.681 15.503 -6.158 1.00 20.27 67 SER L O 1
ATOM 484 N N . VAL A 1 68 ? -37.906 14.994 -6.101 1.00 19.49 68 VAL L N 1
ATOM 485 C CA . VAL A 1 68 ? -38.397 16.368 -6.141 1.00 20.13 68 VAL L CA 1
ATOM 486 C C . VAL A 1 68 ? -37.860 17.124 -7.336 1.00 19.51 68 VAL L C 1
ATOM 487 O O . VAL A 1 68 ? -38.212 16.775 -8.475 1.00 19.35 68 VAL L O 1
ATOM 491 N N . THR A 1 69 ? -36.911 18.059 -7.142 1.00 19.48 69 THR L N 1
ATOM 492 C CA . THR A 1 69 ? -36.370 18.796 -8.271 1.00 20.50 69 THR L CA 1
ATOM 493 C C . THR A 1 69 ? -34.910 18.518 -8.580 1.00 19.52 69 THR L C 1
ATOM 494 O O . THR A 1 69 ? -34.359 19.236 -9.387 1.00 20.09 69 THR L O 1
ATOM 498 N N . GLN A 1 70 ? -34.268 17.602 -7.877 1.00 16.82 70 GLN L N 1
ATOM 499 C CA . GLN A 1 70 ? -32.827 17.407 -7.992 1.00 19.68 70 GLN L CA 1
ATOM 500 C C . GLN A 1 70 ? -32.501 15.930 -8.301 1.00 20.45 70 GLN L C 1
ATOM 501 O O . GLN A 1 70 ? -32.718 15.027 -7.453 1.00 21.18 70 GLN L O 1
ATOM 507 N N . TYR A 1 71 ? -31.872 15.709 -9.453 1.00 19.72 71 TYR L N 1
ATOM 508 C CA . TYR A 1 71 ? -31.596 14.358 -9.959 1.00 18.78 71 TYR L CA 1
ATOM 509 C C . TYR A 1 71 ? -30.119 14.283 -10.322 1.00 19.28 71 TYR L C 1
ATOM 510 O O . TYR A 1 71 ? -29.590 15.220 -10.944 1.00 22.94 71 TYR L O 1
ATOM 519 N N . THR A 1 72 ? -29.518 13.141 -10.038 1.00 16.73 72 THR L N 1
ATOM 520 C CA . THR A 1 72 ? -28.067 12.926 -10.251 1.00 19.27 72 THR L CA 1
ATOM 521 C C . THR A 1 72 ? -27.774 11.598 -10.901 1.00 22.20 72 THR L C 1
ATOM 522 O O . THR A 1 72 ? -28.187 10.538 -10.390 1.00 21.37 72 THR L O 1
ATOM 526 N N . LEU A 1 73 ? -26.983 11.661 -11.974 1.00 20.85 73 LEU L N 1
ATOM 527 C CA . LEU A 1 73 ? -26.353 10.476 -12.556 1.00 20.00 73 LEU L CA 1
ATOM 528 C C . LEU A 1 73 ? -24.946 10.334 -12.039 1.00 20.92 73 LEU L C 1
ATOM 529 O O . LEU A 1 73 ? -24.172 11.285 -12.152 1.00 22.59 73 LEU L O 1
ATOM 534 N N . LYS A 1 74 ? -24.599 9.168 -11.503 1.00 19.68 74 LYS L N 1
ATOM 535 C CA . LYS A 1 74 ? -23.253 8.929 -11.019 1.00 21.76 74 LYS L CA 1
ATOM 536 C C . LYS A 1 74 ? -22.583 7.848 -11.858 1.00 22.08 74 LYS L C 1
ATOM 537 O O . LYS A 1 74 ? -23.183 6.799 -12.110 1.00 21.82 74 LYS L O 1
ATOM 543 N N . ILE A 1 75 ? -21.354 8.116 -12.315 1.00 23.53 75 ILE L N 1
ATOM 544 C CA . ILE A 1 75 ? -20.563 7.094 -12.994 1.00 24.62 75 ILE L CA 1
ATOM 545 C C . ILE A 1 75 ? -19.359 6.770 -12.149 1.00 25.88 75 ILE L C 1
ATOM 546 O O . ILE A 1 75 ? -18.484 7.613 -11.937 1.00 26.06 75 ILE L O 1
ATOM 551 N N . SER A 1 76 ? -19.362 5.580 -11.565 1.00 26.48 76 SER L N 1
ATOM 552 C CA . SER A 1 76 ? -18.256 5.168 -10.705 1.00 30.04 76 SER L CA 1
ATOM 553 C C . SER A 1 76 ? -17.218 4.529 -11.598 1.00 32.47 76 SER L C 1
ATOM 554 O O . SER A 1 76 ? -17.553 3.960 -12.628 1.00 36.36 76 SER L O 1
ATOM 557 N N . SER A 1 77 ? -15.950 4.682 -11.240 1.00 35.91 77 SER L N 1
ATOM 558 C CA . SER A 1 77 ? -14.886 3.960 -11.897 1.00 37.30 77 SER L CA 1
ATOM 559 C C . SER A 1 77 ? -14.969 4.136 -13.423 1.00 31.84 77 SER L C 1
ATOM 560 O O . SER A 1 77 ? -15.126 3.169 -14.193 1.00 31.67 77 SER L O 1
ATOM 563 N N . LEU A 1 78 ? -14.858 5.389 -13.821 1.00 27.07 78 LEU L N 1
ATOM 564 C CA . LEU A 1 78 ? -15.004 5.756 -15.193 1.00 29.86 78 LEU L CA 1
ATOM 565 C C . LEU A 1 78 ? -14.052 4.916 -16.083 1.00 30.81 78 LEU L C 1
ATOM 566 O O . LEU A 1 78 ? -12.857 4.701 -15.753 1.00 28.24 78 LEU L O 1
ATOM 571 N N . GLN A 1 79 ? -14.614 4.432 -17.187 1.00 28.78 79 GLN L N 1
ATOM 572 C CA . GLN A 1 79 ? -13.877 3.667 -18.202 1.00 26.79 79 GLN L CA 1
ATOM 573 C C . GLN A 1 79 ? -13.780 4.440 -19.527 1.00 26.64 79 GLN L C 1
ATOM 574 O O . GLN A 1 79 ? -14.518 5.375 -19.779 1.00 25.44 79 GLN L O 1
ATOM 580 N N . PRO A 1 80 ? -12.823 4.064 -20.387 1.00 28.95 80 PRO L N 1
ATOM 581 C CA . PRO A 1 80 ? -12.679 4.771 -21.635 1.00 24.82 80 PRO L CA 1
ATOM 582 C C . PRO A 1 80 ? -13.943 4.754 -22.494 1.00 23.70 80 PRO L C 1
ATOM 583 O O . PRO A 1 80 ? -14.231 5.746 -23.185 1.00 24.27 80 PRO L O 1
ATOM 587 N N . GLU A 1 81 ? -14.700 3.660 -22.426 1.00 23.89 81 GLU L N 1
ATOM 588 C CA . GLU A 1 81 ? -15.938 3.520 -23.197 1.00 28.75 81 GLU L CA 1
ATOM 589 C C . GLU A 1 81 ? -17.049 4.480 -22.710 1.00 25.60 81 GLU L C 1
ATOM 590 O O . GLU A 1 81 ? -18.054 4.656 -23.397 1.00 26.14 81 GLU L O 1
ATOM 596 N N . ASP A 1 82 ? -16.841 5.147 -21.580 1.00 24.38 82 ASP L N 1
ATOM 597 C CA . ASP A 1 82 ? -17.823 6.124 -21.060 1.00 24.65 82 ASP L CA 1
ATOM 598 C C . ASP A 1 82 ? -17.761 7.499 -21.682 1.00 25.42 82 ASP L C 1
ATOM 599 O O . ASP A 1 82 ? -18.589 8.388 -21.372 1.00 25.25 82 ASP L O 1
ATOM 604 N N . PHE A 1 83 ? -16.767 7.701 -22.546 1.00 24.85 83 PHE L N 1
ATOM 605 C CA . PHE A 1 83 ? -16.653 8.899 -23.296 1.00 24.80 83 PHE L CA 1
ATOM 606 C C . PHE A 1 83 ? -17.916 9.106 -24.113 1.00 25.68 83 PHE L C 1
ATOM 607 O O . PHE A 1 83 ? -18.434 8.173 -24.755 1.00 27.38 83 PHE L O 1
ATOM 615 N N . GLY A 1 84 ? -18.399 10.335 -24.152 1.00 24.17 84 GLY L N 1
ATOM 616 C CA . GLY A 1 84 ? -19.543 10.639 -25.003 1.00 24.45 84 GLY L CA 1
ATOM 617 C C . GLY A 1 84 ? -20.450 11.694 -24.401 1.00 24.30 84 GLY L C 1
ATOM 618 O O . GLY A 1 84 ? -20.023 12.440 -23.504 1.00 22.62 84 GLY L O 1
ATOM 619 N N . ASN A 1 85 ? -21.685 11.753 -24.861 1.00 19.13 85 ASN L N 1
ATOM 620 C CA . ASN A 1 85 ? -22.599 12.824 -24.399 1.00 20.42 85 ASN L CA 1
ATOM 621 C C . ASN A 1 85 ? -23.717 12.170 -23.602 1.00 21.58 85 ASN L C 1
ATOM 622 O O . ASN A 1 85 ? -24.194 11.083 -23.972 1.00 24.30 85 ASN L O 1
ATOM 627 N N . TYR A 1 86 ? -24.102 12.799 -22.510 1.00 18.95 86 TYR L N 1
ATOM 628 C CA . TYR A 1 86 ? -25.155 12.268 -21.622 1.00 18.73 86 TYR L CA 1
ATOM 629 C C . TYR A 1 86 ? -26.280 13.321 -21.537 1.00 19.12 86 TYR L C 1
ATOM 630 O O . TYR A 1 86 ? -26.000 14.537 -21.566 1.00 19.21 86 TYR L O 1
ATOM 639 N N . TYR A 1 87 ? -27.532 12.860 -21.427 1.00 17.93 87 TYR L N 1
ATOM 640 C CA . TYR A 1 87 ? -28.724 13.734 -21.445 1.00 18.01 87 TYR L CA 1
ATOM 641 C C . TYR A 1 87 ? -29.751 13.203 -20.444 1.00 19.39 87 TYR L C 1
ATOM 642 O O . TYR A 1 87 ? -29.929 11.972 -20.322 1.00 18.88 87 TYR L O 1
ATOM 651 N N . CYS A 1 88 ? -30.325 14.099 -19.648 1.00 17.06 88 CYS L N 1
ATOM 652 C CA . CYS A 1 88 ? -31.511 13.797 -18.847 1.00 18.45 88 CYS L CA 1
ATOM 653 C C . CYS A 1 88 ? -32.724 14.160 -19.708 1.00 19.38 88 CYS L C 1
ATOM 654 O O . CYS A 1 88 ? -32.626 14.991 -20.655 1.00 19.44 88 CYS L O 1
ATOM 657 N N . GLN A 1 89 ? -33.880 13.553 -19.386 1.00 17.61 89 GLN L N 1
ATOM 658 C CA . GLN A 1 89 ? -35.161 13.878 -20.064 1.00 15.47 89 GLN L CA 1
ATOM 659 C C . GLN A 1 89 ? -36.249 13.650 -19.029 1.00 16.36 89 GLN L C 1
ATOM 660 O O . GLN A 1 89 ? -36.186 12.654 -18.291 1.00 16.46 89 GLN L O 1
ATOM 666 N N . HIS A 1 90 ? -37.191 14.573 -18.905 1.00 16.81 90 HIS L N 1
ATOM 667 C CA . HIS A 1 90 ? -38.315 14.396 -17.947 1.00 17.26 90 HIS L CA 1
ATOM 668 C C . HIS A 1 90 ? -39.555 13.954 -18.677 1.00 17.69 90 HIS L C 1
ATOM 669 O O . HIS A 1 90 ? -39.719 14.216 -19.904 1.00 16.33 90 HIS L O 1
ATOM 676 N N . PHE A 1 91 ? -40.441 13.314 -17.920 1.00 16.62 91 PHE L N 1
ATOM 677 C CA . PHE A 1 91 ? -41.690 12.794 -18.463 1.00 17.25 91 PHE L CA 1
ATOM 678 C C . PHE A 1 91 ? -42.910 13.278 -17.685 1.00 18.22 91 PHE L C 1
ATOM 679 O O . PHE A 1 91 ? -43.960 12.587 -17.605 1.00 18.09 91 PHE L O 1
ATOM 687 N N . TRP A 1 92 ? -42.777 14.506 -17.197 1.00 17.57 92 TRP L N 1
ATOM 688 C CA . TRP A 1 92 ? -43.839 15.176 -16.463 1.00 18.95 92 TRP L CA 1
ATOM 689 C C . TRP A 1 92 ? -44.692 16.019 -17.429 1.00 19.46 92 TRP L C 1
ATOM 690 O O . TRP A 1 92 ? -45.137 15.515 -18.427 1.00 20.86 92 TRP L O 1
ATOM 701 N N . THR A 1 93 ? -44.999 17.275 -17.137 1.00 19.43 93 THR L N 1
ATOM 702 C CA . THR A 1 93 ? -45.796 18.066 -18.078 1.00 21.20 93 THR L CA 1
ATOM 703 C C . THR A 1 93 ? -45.133 18.200 -19.445 1.00 22.33 93 THR L C 1
ATOM 704 O O . THR A 1 93 ? -43.978 18.683 -19.525 1.00 22.22 93 THR L O 1
ATOM 708 N N . PRO A 1 94 ? -45.839 17.835 -20.531 1.00 22.13 94 PRO L N 1
ATOM 709 C CA . PRO A 1 94 ? -45.252 18.028 -21.836 1.00 22.66 94 PRO L CA 1
ATOM 710 C C . PRO A 1 94 ? -45.012 19.487 -22.102 1.00 23.42 94 PRO L C 1
ATOM 711 O O . PRO A 1 94 ? -45.755 20.308 -21.546 1.00 20.60 94 PRO L O 1
ATOM 715 N N . PRO A 1 95 ? -43.981 19.823 -22.870 1.00 19.06 95 PRO L N 1
ATOM 716 C CA . PRO A 1 95 ? -43.131 18.899 -23.627 1.00 20.09 95 PRO L CA 1
ATOM 717 C C . PRO A 1 95 ? -42.072 18.220 -22.792 1.00 19.21 95 PRO L C 1
ATOM 718 O O . PRO A 1 95 ? -41.557 18.798 -21.827 1.00 18.87 95 PRO L O 1
ATOM 722 N N . TRP A 1 96 ? -41.733 17.015 -23.228 1.00 18.97 96 TRP L N 1
ATOM 723 C CA . TRP A 1 96 ? -40.762 16.118 -22.573 1.00 18.15 96 TRP L CA 1
ATOM 724 C C . TRP A 1 96 ? -39.357 16.447 -23.076 1.00 19.71 96 TRP L C 1
ATOM 725 O O . TRP A 1 96 ? -38.709 15.674 -23.753 1.00 19.24 96 TRP L O 1
ATOM 736 N N . THR A 1 97 ? -38.887 17.601 -22.669 1.00 18.98 97 THR L N 1
ATOM 737 C CA . THR A 1 97 ? -37.628 18.090 -23.160 1.00 21.08 97 THR L CA 1
ATOM 738 C C . THR A 1 97 ? -36.432 17.413 -22.481 1.00 20.80 97 THR L C 1
ATOM 739 O O . THR A 1 97 ? -36.495 16.842 -21.354 1.00 19.76 97 THR L O 1
ATOM 743 N N . PHE A 1 98 ? -35.312 17.590 -23.156 1.00 20.79 98 PHE L N 1
ATOM 744 C CA . PHE A 1 98 ? -34.017 17.080 -22.720 1.00 19.66 98 PHE L CA 1
ATOM 745 C C . PHE A 1 98 ? -33.180 18.176 -22.021 1.00 21.81 98 PHE L C 1
ATOM 746 O O . PHE A 1 98 ? -33.303 19.364 -22.354 1.00 22.89 98 PHE L O 1
ATOM 754 N N . GLY A 1 99 ? -32.304 17.773 -21.111 1.00 21.29 99 GLY L N 1
ATOM 755 C CA . GLY A 1 99 ? -31.282 18.685 -20.604 1.00 24.14 99 GLY L CA 1
ATOM 756 C C . GLY A 1 99 ? -30.350 19.091 -21.734 1.00 22.60 99 GLY L C 1
ATOM 757 O O . GLY A 1 99 ? -30.350 18.465 -22.812 1.00 20.82 99 GLY L O 1
ATOM 758 N N . GLY A 1 100 ? -29.526 20.091 -21.490 1.00 22.42 100 GLY L N 1
ATOM 759 C CA . GLY A 1 100 ? -28.638 20.595 -22.532 1.00 24.57 100 GLY L CA 1
ATOM 760 C C . GLY A 1 100 ? -27.485 19.679 -22.883 1.00 24.19 100 GLY L C 1
ATOM 761 O O . GLY A 1 100 ? -26.790 19.901 -23.876 1.00 23.94 100 GLY L O 1
ATOM 762 N N . GLY A 1 101 ? -27.245 18.645 -22.082 1.00 21.87 101 GLY L N 1
ATOM 763 C CA . GLY A 1 101 ? -26.212 17.654 -22.415 1.00 22.61 101 GLY L CA 1
ATOM 764 C C . GLY A 1 101 ? -24.961 17.859 -21.565 1.00 22.74 101 GLY L C 1
ATOM 765 O O . GLY A 1 101 ? -24.684 18.976 -21.106 1.00 22.31 101 GLY L O 1
ATOM 766 N N . THR A 1 102 ? -24.231 16.778 -21.359 1.00 21.20 102 THR L N 1
ATOM 767 C CA . THR A 1 102 ? -22.918 16.809 -20.693 1.00 22.86 102 THR L CA 1
ATOM 768 C C . THR A 1 102 ? -21.963 16.025 -21.565 1.00 21.95 102 THR L C 1
ATOM 769 O O . THR A 1 102 ? -22.209 14.867 -21.857 1.00 22.41 102 THR L O 1
ATOM 773 N N . LYS A 1 103 ? -20.882 16.663 -22.012 1.00 19.71 103 LYS L N 1
ATOM 774 C CA . LYS A 1 103 ? -19.823 15.955 -22.708 1.00 22.11 103 LYS L CA 1
ATOM 775 C C . LYS A 1 103 ? -18.793 15.459 -21.692 1.00 22.79 103 LYS L C 1
ATOM 776 O O . LYS A 1 103 ? -18.205 16.272 -20.970 1.00 23.32 103 LYS L O 1
ATOM 782 N N . VAL A 1 104 ? -18.571 14.145 -21.666 1.00 21.11 104 VAL L N 1
ATOM 783 C CA . VAL A 1 104 ? -17.601 13.511 -20.835 1.00 22.58 104 VAL L CA 1
ATOM 784 C C . VAL A 1 104 ? -16.353 13.212 -21.636 1.00 25.55 104 VAL L C 1
ATOM 785 O O . VAL A 1 104 ? -16.376 12.376 -22.521 1.00 29.11 104 VAL L O 1
ATOM 789 N N . GLU A 1 105 ? -15.265 13.863 -21.271 1.00 22.87 105 GLU L N 1
ATOM 790 C CA . GLU A 1 105 ? -13.924 13.605 -21.871 1.00 28.24 105 GLU L CA 1
ATOM 791 C C . GLU A 1 105 ? -13.025 12.845 -20.931 1.00 27.41 105 GLU L C 1
ATOM 792 O O . GLU A 1 105 ? -13.096 13.051 -19.717 1.00 25.63 105 GLU L O 1
ATOM 798 N N . ILE A 1 106 ? -12.116 12.046 -21.493 1.00 24.32 106 ILE L N 1
ATOM 799 C CA . ILE A 1 106 ? -11.311 11.139 -20.684 1.00 26.10 106 ILE L CA 1
ATOM 800 C C . ILE A 1 106 ? -9.859 11.664 -20.776 1.00 31.37 106 ILE L C 1
ATOM 801 O O . ILE A 1 106 ? -9.314 11.842 -21.884 1.00 28.58 106 ILE L O 1
ATOM 806 N N . LYS A 1 107 ? -9.259 11.918 -19.621 1.00 29.93 107 LYS L N 1
ATOM 807 C CA . LYS A 1 107 ? -7.868 12.355 -19.523 1.00 32.91 107 LYS L CA 1
ATOM 808 C C . LYS A 1 107 ? -7.011 11.109 -19.615 1.00 32.09 107 LYS L C 1
ATOM 809 O O . LYS A 1 107 ? -7.404 10.099 -19.126 1.00 32.49 107 LYS L O 1
ATOM 815 N N . ARG A 1 108 ? -5.856 11.178 -20.283 1.00 27.43 108 ARG L N 1
ATOM 816 C CA . ARG A 1 108 ? -4.990 10.023 -20.354 1.00 27.51 108 ARG L CA 1
ATOM 817 C C . ARG A 1 108 ? -3.573 10.520 -20.585 1.00 24.91 108 ARG L C 1
ATOM 818 O O . ARG A 1 108 ? -3.369 11.700 -20.691 1.00 28.77 108 ARG L O 1
ATOM 826 N N . THR A 1 109 ? -2.596 9.617 -20.617 1.00 30.13 109 THR L N 1
ATOM 827 C CA . THR A 1 109 ? -1.202 10.021 -20.850 1.00 31.61 109 THR L CA 1
ATOM 828 C C . THR A 1 109 ? -0.925 10.504 -22.278 1.00 30.54 109 THR L C 1
ATOM 829 O O . THR A 1 109 ? -1.611 10.098 -23.211 1.00 30.03 109 THR L O 1
ATOM 833 N N . VAL A 1 110 ? 0.118 11.319 -22.430 1.00 28.58 110 VAL L N 1
ATOM 834 C CA . VAL A 1 110 ? 0.565 11.836 -23.738 1.00 32.19 110 VAL L CA 1
ATOM 835 C C . VAL A 1 110 ? 0.962 10.653 -24.591 1.00 28.34 110 VAL L C 1
ATOM 836 O O . VAL A 1 110 ? 1.466 9.673 -24.085 1.00 26.54 110 VAL L O 1
ATOM 840 N N . ALA A 1 111 ? 0.548 10.663 -25.856 1.00 30.18 111 ALA L N 1
ATOM 841 C CA . ALA A 1 111 ? 0.961 9.637 -26.808 1.00 29.26 111 ALA L CA 1
ATOM 842 C C . ALA A 1 111 ? 1.208 10.290 -28.178 1.00 30.26 111 ALA L C 1
ATOM 843 O O . ALA A 1 111 ? 0.390 11.094 -28.687 1.00 29.26 111 ALA L O 1
ATOM 845 N N . ALA A 1 112 ? 2.366 9.973 -28.747 1.00 28.93 112 ALA L N 1
ATOM 846 C CA . ALA A 1 112 ? 2.778 10.549 -30.007 1.00 29.23 112 ALA L CA 1
ATOM 847 C C . ALA A 1 112 ? 2.031 9.796 -31.128 1.00 25.97 112 ALA L C 1
ATOM 848 O O . ALA A 1 112 ? 1.722 8.580 -31.018 1.00 28.82 112 ALA L O 1
ATOM 850 N N . PRO A 1 113 ? 1.808 10.480 -32.225 1.00 25.04 113 PRO L N 1
ATOM 851 C CA . PRO A 1 113 ? 1.137 9.844 -33.346 1.00 26.56 113 PRO L CA 1
ATOM 852 C C . PRO A 1 113 ? 2.074 8.930 -34.126 1.00 29.29 113 PRO L C 1
ATOM 853 O O . PRO A 1 113 ? 3.261 9.231 -34.208 1.00 29.03 113 PRO L O 1
ATOM 857 N N . SER A 1 114 ? 1.530 7.882 -34.716 1.00 29.03 114 SER L N 1
ATOM 858 C CA . SER A 1 114 ? 2.169 7.180 -35.812 1.00 29.93 114 SER L CA 1
ATOM 859 C C . SER A 1 114 ? 1.718 7.868 -37.092 1.00 31.18 114 SER L C 1
ATOM 860 O O . SER A 1 114 ? 0.542 8.120 -37.233 1.00 29.54 114 SER L O 1
ATOM 863 N N . VAL A 1 115 ? 2.635 8.164 -38.012 1.00 26.30 115 VAL L N 1
ATOM 864 C CA . VAL A 1 115 ? 2.356 8.961 -39.206 1.00 24.50 115 VAL L CA 1
ATOM 865 C C . VAL A 1 115 ? 2.481 8.071 -40.459 1.00 26.10 115 VAL L C 1
ATOM 866 O O . VAL A 1 115 ? 3.408 7.286 -40.586 1.00 24.07 115 VAL L O 1
ATOM 870 N N . PHE A 1 116 ? 1.560 8.229 -41.393 1.00 25.88 116 PHE L N 1
ATOM 871 C CA . PHE A 1 116 ? 1.544 7.474 -42.636 1.00 26.02 116 PHE L CA 1
ATOM 872 C C . PHE A 1 116 ? 1.205 8.438 -43.741 1.00 28.26 116 PHE L C 1
ATOM 873 O O . PHE A 1 116 ? 0.393 9.370 -43.548 1.00 27.04 116 PHE L O 1
ATOM 881 N N . ILE A 1 117 ? 1.735 8.185 -44.939 1.00 24.16 117 ILE L N 1
ATOM 882 C CA . ILE A 1 117 ? 1.419 9.049 -46.065 1.00 27.30 117 ILE L CA 1
ATOM 883 C C . ILE A 1 117 ? 0.901 8.206 -47.219 1.00 26.90 117 ILE L C 1
ATOM 884 O O . ILE A 1 117 ? 1.381 7.131 -47.439 1.00 25.66 117 ILE L O 1
ATOM 889 N N . PHE A 1 118 ? -0.040 8.740 -47.990 1.00 24.31 118 PHE L N 1
ATOM 890 C CA . PHE A 1 118 ? -0.669 7.964 -49.078 1.00 30.00 118 PHE L CA 1
ATOM 891 C C . PHE A 1 118 ? -0.663 8.774 -50.376 1.00 27.52 118 PHE L C 1
ATOM 892 O O . PHE A 1 118 ? -1.241 9.863 -50.436 1.00 28.98 118 PHE L O 1
ATOM 900 N N . PRO A 1 119 ? -0.018 8.239 -51.430 1.00 29.38 119 PRO L N 1
ATOM 901 C CA . PRO A 1 119 ? -0.080 8.939 -52.709 1.00 29.43 119 PRO L CA 1
ATOM 902 C C . PRO A 1 119 ? -1.482 8.806 -53.318 1.00 30.40 119 PRO L C 1
ATOM 903 O O . PRO A 1 119 ? -2.258 7.965 -52.874 1.00 28.93 119 PRO L O 1
ATOM 907 N N . PRO A 1 120 ? -1.841 9.663 -54.278 1.00 31.97 120 PRO L N 1
ATOM 908 C CA . PRO A 1 120 ? -3.111 9.472 -54.996 1.00 32.55 120 PRO L CA 1
ATOM 909 C C . PRO A 1 120 ? -3.111 8.182 -55.787 1.00 31.11 120 PRO L C 1
ATOM 910 O O . PRO A 1 120 ? -2.057 7.652 -56.121 1.00 30.54 120 PRO L O 1
ATOM 914 N N . SER A 1 121 ? -4.297 7.617 -55.967 1.00 31.09 121 SER L N 1
ATOM 915 C CA . SER A 1 121 ? -4.441 6.365 -56.697 1.00 30.15 121 SER L CA 1
ATOM 916 C C . SER A 1 121 ? -4.388 6.699 -58.157 1.00 31.00 121 SER L C 1
ATOM 917 O O . SER A 1 121 ? -4.706 7.814 -58.549 1.00 30.28 121 SER L O 1
ATOM 920 N N . ASP A 1 122 ? -3.925 5.738 -58.960 1.00 36.14 122 ASP L N 1
ATOM 921 C CA . ASP A 1 122 ? -3.995 5.864 -60.413 1.00 41.08 122 ASP L CA 1
ATOM 922 C C . ASP A 1 122 ? -5.419 6.064 -60.874 1.00 38.05 122 ASP L C 1
ATOM 923 O O . ASP A 1 122 ? -5.631 6.899 -61.738 1.00 30.58 122 ASP L O 1
ATOM 928 N N . GLU A 1 123 ? -6.382 5.370 -60.237 1.00 37.63 123 GLU L N 1
ATOM 929 C CA . GLU A 1 123 ? -7.814 5.572 -60.557 1.00 34.38 123 GLU L CA 1
ATOM 930 C C . GLU A 1 123 ? -8.152 7.032 -60.426 1.00 35.49 123 GLU L C 1
ATOM 931 O O . GLU A 1 123 ? -8.736 7.641 -61.365 1.00 32.94 123 GLU L O 1
ATOM 933 N N . GLN A 1 124 ? -7.779 7.654 -59.298 1.00 29.03 124 GLN L N 1
ATOM 934 C CA . GLN A 1 124 ? -8.154 9.075 -59.159 1.00 30.06 124 GLN L CA 1
ATOM 935 C C . GLN A 1 124 ? -7.472 9.931 -60.239 1.00 29.59 124 GLN L C 1
ATOM 936 O O . GLN A 1 124 ? -8.059 10.890 -60.759 1.00 31.88 124 GLN L O 1
ATOM 942 N N . LEU A 1 125 ? -6.209 9.631 -60.531 1.00 36.57 125 LEU L N 1
ATOM 943 C CA . LEU A 1 125 ? -5.440 10.484 -61.432 1.00 42.25 125 LEU L CA 1
ATOM 944 C C . LEU A 1 125 ? -6.098 10.592 -62.841 1.00 46.20 125 LEU L C 1
ATOM 945 O O . LEU A 1 125 ? -6.163 11.686 -63.419 1.00 50.81 125 LEU L O 1
ATOM 950 N N . LYS A 1 126 ? -6.655 9.489 -63.335 1.00 53.16 126 LYS L N 1
ATOM 951 C CA . LYS A 1 126 ? -7.516 9.515 -64.542 1.00 60.04 126 LYS L CA 1
ATOM 952 C C . LYS A 1 126 ? -8.585 10.609 -64.575 1.00 61.52 126 LYS L C 1
ATOM 953 O O . LYS A 1 126 ? -8.977 11.033 -65.658 1.00 63.57 126 LYS L O 1
ATOM 959 N N . SER A 1 127 ? -9.122 11.010 -63.421 1.00 56.66 127 SER L N 1
ATOM 960 C CA . SER A 1 127 ? -10.230 11.973 -63.401 1.00 49.95 127 SER L CA 1
ATOM 961 C C . SER A 1 127 ? -9.768 13.410 -63.191 1.00 52.32 127 SER L C 1
ATOM 962 O O . SER A 1 127 ? -10.591 14.301 -62.955 1.00 56.59 127 SER L O 1
ATOM 965 N N . GLY A 1 128 ? -8.464 13.656 -63.314 1.00 45.13 128 GLY L N 1
ATOM 966 C CA . GLY A 1 128 ? -7.962 15.015 -63.266 1.00 45.33 128 GLY L CA 1
ATOM 967 C C . GLY A 1 128 ? -7.677 15.656 -61.917 1.00 45.62 128 GLY L C 1
ATOM 968 O O . GLY A 1 128 ? -7.341 16.856 -61.854 1.00 42.56 128 GLY L O 1
ATOM 969 N N . THR A 1 129 ? -7.786 14.892 -60.835 1.00 42.26 129 THR L N 1
ATOM 970 C CA . THR A 1 129 ? -7.470 15.455 -59.520 1.00 43.39 129 THR L CA 1
ATOM 971 C C . THR A 1 129 ? -6.585 14.510 -58.789 1.00 35.45 129 THR L C 1
ATOM 972 O O . THR A 1 129 ? -6.509 13.322 -59.135 1.00 42.06 129 THR L O 1
ATOM 976 N N . ALA A 1 130 ? -5.822 15.072 -57.845 1.00 31.70 130 ALA L N 1
ATOM 977 C CA . ALA A 1 130 ? -4.933 14.297 -57.012 1.00 28.95 130 ALA L CA 1
ATOM 978 C C . ALA A 1 130 ? -5.124 14.687 -55.555 1.00 29.11 130 ALA L C 1
ATOM 979 O O . ALA A 1 130 ? -5.141 15.865 -55.203 1.00 36.02 130 ALA L O 1
ATOM 981 N N . SER A 1 131 ? -5.356 13.668 -54.727 1.00 31.75 131 SER L N 1
ATOM 982 C CA . SER A 1 131 ? -5.492 13.832 -53.289 1.00 29.85 131 SER L CA 1
ATOM 983 C C . SER A 1 131 ? -4.329 13.071 -52.649 1.00 27.02 131 SER L C 1
ATOM 984 O O . SER A 1 131 ? -4.127 11.852 -52.900 1.00 25.82 131 SER L O 1
ATOM 987 N N . VAL A 1 132 ? -3.602 13.758 -51.776 1.00 25.22 132 VAL L N 1
ATOM 988 C CA . VAL A 1 132 ? -2.508 13.132 -51.046 1.00 26.29 132 VAL L CA 1
ATOM 989 C C . VAL A 1 132 ? -2.929 13.128 -49.581 1.00 26.02 132 VAL L C 1
ATOM 990 O O . VAL A 1 132 ? -3.463 14.133 -49.092 1.00 26.43 132 VAL L O 1
ATOM 994 N N . VAL A 1 133 ? -2.801 11.995 -48.919 1.00 26.63 133 VAL L N 1
ATOM 995 C CA . VAL A 1 133 ? -3.370 11.887 -47.556 1.00 26.87 133 VAL L CA 1
ATOM 996 C C . VAL A 1 133 ? -2.285 11.604 -46.569 1.00 23.80 133 VAL L C 1
ATOM 997 O O . VAL A 1 133 ? -1.453 10.723 -46.815 1.00 24.02 133 VAL L O 1
ATOM 1001 N N . CYS A 1 134 ? -2.294 12.360 -45.459 1.00 24.61 134 CYS L N 1
ATOM 1002 C CA . CYS A 1 134 ? -1.433 12.152 -44.288 1.00 26.60 134 CYS L CA 1
ATOM 1003 C C . CYS A 1 134 ? -2.295 11.736 -43.070 1.00 26.29 134 CYS L C 1
ATOM 1004 O O . CYS A 1 134 ? -3.189 12.468 -42.690 1.00 29.79 134 CYS L O 1
ATOM 1007 N N . LEU A 1 135 ? -2.021 10.565 -42.511 1.00 26.56 135 LEU L N 1
ATOM 1008 C CA . LEU A 1 135 ? -2.690 10.024 -41.333 1.00 24.55 135 LEU L CA 1
ATOM 1009 C C . LEU A 1 135 ? -1.787 10.139 -40.077 1.00 25.33 135 LEU L C 1
ATOM 1010 O O . LEU A 1 135 ? -0.623 9.670 -40.071 1.00 24.49 135 LEU L O 1
ATOM 1015 N N . LEU A 1 136 ? -2.357 10.708 -39.019 1.00 22.15 136 LEU L N 1
ATOM 1016 C CA . LEU A 1 136 ? -1.762 10.742 -37.713 1.00 22.27 136 LEU L CA 1
ATOM 1017 C C . LEU A 1 136 ? -2.631 9.854 -36.837 1.00 25.93 136 LEU L C 1
ATOM 1018 O O . LEU A 1 136 ? -3.799 10.168 -36.533 1.00 25.08 136 LEU L O 1
ATOM 1023 N N . ASN A 1 137 ? -2.096 8.713 -36.468 1.00 25.18 137 ASN L N 1
ATOM 1024 C CA . ASN A 1 137 ? -2.904 7.704 -35.818 1.00 26.65 137 ASN L CA 1
ATOM 1025 C C . ASN A 1 137 ? -2.627 7.590 -34.316 1.00 29.99 137 ASN L C 1
ATOM 1026 O O . ASN A 1 137 ? -1.480 7.468 -33.897 1.00 26.03 137 ASN L O 1
ATOM 1031 N N . ASN A 1 138 ? -3.699 7.622 -33.531 1.00 24.85 138 ASN L N 1
ATOM 1032 C CA . ASN A 1 138 ? -3.708 7.200 -32.114 1.00 25.28 138 ASN L CA 1
ATOM 1033 C C . ASN A 1 138 ? -2.853 8.085 -31.214 1.00 24.13 138 ASN L C 1
ATOM 1034 O O . ASN A 1 138 ? -1.951 7.612 -30.515 1.00 27.43 138 ASN L O 1
ATOM 1039 N N . PHE A 1 139 ? -3.129 9.387 -31.219 1.00 22.94 139 PHE L N 1
ATOM 1040 C CA . PHE A 1 139 ? -2.341 10.309 -30.389 1.00 23.30 139 PHE L CA 1
ATOM 1041 C C . PHE A 1 139 ? -3.123 11.033 -29.300 1.00 27.74 139 PHE L C 1
ATOM 1042 O O . PHE A 1 139 ? -4.333 11.069 -29.318 1.00 26.83 139 PHE L O 1
ATOM 1050 N N . TYR A 1 140 ? -2.397 11.594 -28.335 1.00 27.16 140 TYR L N 1
ATOM 1051 C CA . TYR A 1 140 ? -3.022 12.415 -27.271 1.00 24.97 140 TYR L CA 1
ATOM 1052 C C . TYR A 1 140 ? -2.003 13.409 -26.672 1.00 27.31 140 TYR L C 1
ATOM 1053 O O . TYR A 1 140 ? -0.862 13.014 -26.526 1.00 28.76 140 TYR L O 1
ATOM 1062 N N . PRO A 1 141 ? -2.367 14.674 -26.370 1.00 30.96 141 PRO L N 1
ATOM 1063 C CA . PRO A 1 141 ? -3.726 15.233 -26.582 1.00 31.69 141 PRO L CA 1
ATOM 1064 C C . PRO A 1 141 ? -3.980 15.601 -28.060 1.00 29.48 141 PRO L C 1
ATOM 1065 O O . PRO A 1 141 ? -3.199 15.237 -28.940 1.00 30.83 141 PRO L O 1
ATOM 1069 N N . ARG A 1 142 ? -5.052 16.333 -28.322 1.00 27.54 142 ARG L N 1
ATOM 1070 C CA . ARG A 1 142 ? -5.517 16.597 -29.685 1.00 31.00 142 ARG L CA 1
ATOM 1071 C C . ARG A 1 142 ? -4.652 17.600 -30.481 1.00 30.01 142 ARG L C 1
ATOM 1072 O O . ARG A 1 142 ? -4.608 17.516 -31.709 1.00 31.28 142 ARG L O 1
ATOM 1080 N N . GLU A 1 143 ? -4.032 18.595 -29.832 1.00 29.81 143 GLU L N 1
ATOM 1081 C CA . GLU A 1 143 ? -3.194 19.587 -30.572 1.00 32.07 143 GLU L CA 1
ATOM 1082 C C . GLU A 1 143 ? -2.133 18.889 -31.419 1.00 33.77 143 GLU L C 1
ATOM 1083 O O . GLU A 1 143 ? -1.368 18.087 -30.918 1.00 33.00 143 GLU L O 1
ATOM 1085 N N . ALA A 1 144 ? -2.076 19.245 -32.696 1.00 31.60 144 ALA L N 1
ATOM 1086 C CA . ALA A 1 144 ? -1.083 18.716 -33.616 1.00 30.52 144 ALA L CA 1
ATOM 1087 C C . ALA A 1 144 ? -0.995 19.613 -34.806 1.00 34.04 144 ALA L C 1
ATOM 1088 O O . ALA A 1 144 ? -1.958 20.289 -35.161 1.00 37.89 144 ALA L O 1
ATOM 1090 N N . LYS A 1 145 ? 0.170 19.653 -35.424 1.00 33.11 145 LYS L N 1
ATOM 1091 C CA . LYS A 1 145 ? 0.382 20.542 -36.572 1.00 37.88 145 LYS L CA 1
ATOM 1092 C C . LYS A 1 145 ? 0.839 19.660 -37.735 1.00 37.65 145 LYS L C 1
ATOM 1093 O O . LYS A 1 145 ? 1.711 18.805 -37.554 1.00 35.21 145 LYS L O 1
ATOM 1099 N N . VAL A 1 146 ? 0.230 19.813 -38.900 1.00 31.50 146 VAL L N 1
ATOM 1100 C CA . VAL A 1 146 ? 0.687 19.073 -40.064 1.00 29.99 146 VAL L CA 1
ATOM 1101 C C . VAL A 1 146 ? 1.039 20.101 -41.116 1.00 31.42 146 VAL L C 1
ATOM 1102 O O . VAL A 1 146 ? 0.192 20.906 -41.473 1.00 29.76 146 VAL L O 1
ATOM 1106 N N . GLN A 1 147 ? 2.240 20.036 -41.672 1.00 30.75 147 GLN L N 1
ATOM 1107 C CA . GLN A 1 147 ? 2.600 20.925 -42.792 1.00 33.56 147 GLN L CA 1
ATOM 1108 C C . GLN A 1 147 ? 2.862 20.073 -44.008 1.00 31.00 147 GLN L C 1
ATOM 1109 O O . GLN A 1 147 ? 3.546 19.041 -43.901 1.00 30.98 147 GLN L O 1
ATOM 1115 N N . TRP A 1 148 ? 2.403 20.525 -45.164 1.00 29.55 148 TRP L N 1
ATOM 1116 C CA . TRP A 1 148 ? 2.714 19.819 -46.397 1.00 29.05 148 TRP L CA 1
ATOM 1117 C C . TRP A 1 148 ? 3.890 20.504 -47.097 1.00 31.78 148 TRP L C 1
ATOM 1118 O O . TRP A 1 148 ? 3.970 21.743 -47.127 1.00 28.67 148 TRP L O 1
ATOM 1129 N N . LYS A 1 149 ? 4.789 19.691 -47.652 1.00 32.95 149 LYS L N 1
ATOM 1130 C CA . LYS A 1 149 ? 5.830 20.170 -48.581 1.00 31.80 149 LYS L CA 1
ATOM 1131 C C . LYS A 1 149 ? 5.813 19.407 -49.905 1.00 34.41 149 LYS L C 1
ATOM 1132 O O . LYS A 1 149 ? 5.692 18.177 -49.945 1.00 29.82 149 LYS L O 1
ATOM 1138 N N . VAL A 1 150 ? 5.880 20.152 -50.995 1.00 31.23 150 VAL L N 1
ATOM 1139 C CA . VAL A 1 150 ? 5.918 19.578 -52.323 1.00 32.28 150 VAL L CA 1
ATOM 1140 C C . VAL A 1 150 ? 7.222 20.106 -52.934 1.00 34.39 150 VAL L C 1
ATOM 1141 O O . VAL A 1 150 ? 7.391 21.315 -53.032 1.00 33.77 150 VAL L O 1
ATOM 1145 N N . ASP A 1 151 ? 8.126 19.191 -53.293 1.00 36.16 151 ASP L N 1
ATOM 1146 C CA . ASP A 1 151 ? 9.492 19.521 -53.717 1.00 38.43 151 ASP L CA 1
ATOM 1147 C C . ASP A 1 151 ? 10.084 20.568 -52.791 1.00 40.44 151 ASP L C 1
ATOM 1148 O O . ASP A 1 151 ? 10.628 21.563 -53.248 1.00 35.67 151 ASP L O 1
ATOM 1153 N N . ASN A 1 152 ? 9.935 20.338 -51.487 1.00 33.68 152 ASN L N 1
ATOM 1154 C CA . ASN A 1 152 ? 10.515 21.183 -50.454 1.00 37.22 152 ASN L CA 1
ATOM 1155 C C . ASN A 1 152 ? 9.918 22.582 -50.299 1.00 39.05 152 ASN L C 1
ATOM 1156 O O . ASN A 1 152 ? 10.341 23.310 -49.421 1.00 48.17 152 ASN L O 1
ATOM 1161 N N . ALA A 1 153 ? 8.834 22.874 -51.022 1.00 40.77 153 ALA L N 1
ATOM 1162 C CA . ALA A 1 153 ? 8.053 24.102 -50.858 1.00 36.98 153 ALA L CA 1
ATOM 1163 C C . ALA A 1 153 ? 6.861 23.881 -49.924 1.00 37.34 153 ALA L C 1
ATOM 1164 O O . ALA A 1 153 ? 5.954 23.070 -50.218 1.00 33.96 153 ALA L O 1
ATOM 1166 N N . LEU A 1 154 ? 6.800 24.680 -48.862 1.00 34.41 154 LEU L N 1
ATOM 1167 C CA . LEU A 1 154 ? 5.661 24.683 -47.958 1.00 39.63 154 LEU L CA 1
ATOM 1168 C C . LEU A 1 154 ? 4.352 25.015 -48.664 1.00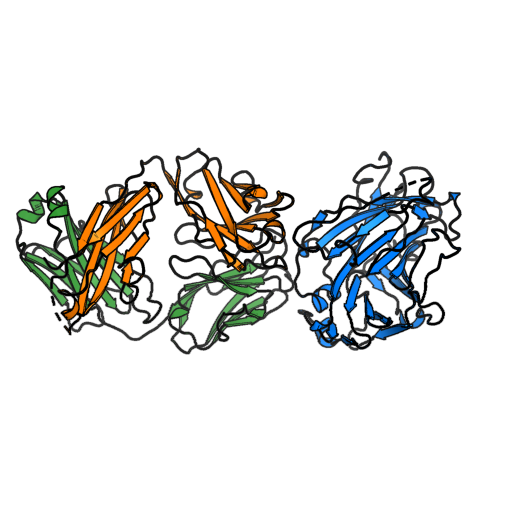 40.78 154 LEU L C 1
ATOM 1169 O O . LEU A 1 154 ? 4.239 26.016 -49.382 1.00 46.77 154 LEU L O 1
ATOM 1174 N N . GLN A 1 155 ? 3.347 24.171 -48.480 1.00 39.82 155 GLN L N 1
ATOM 1175 C CA . GLN A 1 155 ? 1.992 24.441 -49.021 1.00 38.59 155 GLN L CA 1
ATOM 1176 C C . GLN A 1 155 ? 1.141 25.216 -48.048 1.00 38.40 155 GLN L C 1
ATOM 1177 O O . GLN A 1 155 ? 1.254 25.019 -46.837 1.00 42.92 155 GLN L O 1
ATOM 1183 N N . SER A 1 156 ? 0.228 26.022 -48.596 1.00 41.10 156 SER L N 1
ATOM 1184 C CA . SER A 1 156 ? -0.765 26.748 -47.820 1.00 41.27 156 SER L CA 1
ATOM 1185 C C . SER A 1 156 ? -2.071 26.869 -48.586 1.00 41.10 156 SER L C 1
ATOM 1186 O O . SER A 1 156 ? -2.053 27.032 -49.795 1.00 42.61 156 SER L O 1
ATOM 1189 N N . GLY A 1 157 ? -3.202 26.782 -47.885 1.00 42.29 157 GLY L N 1
ATOM 1190 C CA . GLY A 1 157 ? -4.555 26.924 -48.481 1.00 38.08 157 GLY L CA 1
ATOM 1191 C C . GLY A 1 157 ? -5.111 25.783 -49.346 1.00 41.25 157 GLY L C 1
ATOM 1192 O O . GLY A 1 157 ? -6.245 25.868 -49.795 1.00 42.17 157 GLY L O 1
ATOM 1193 N N . ASN A 1 158 ? -4.334 24.717 -49.585 1.00 38.27 158 ASN L N 1
ATOM 1194 C CA . ASN A 1 158 ? -4.790 23.577 -50.412 1.00 33.33 158 ASN L CA 1
ATOM 1195 C C . ASN A 1 158 ? -4.872 22.259 -49.600 1.00 29.20 158 ASN L C 1
ATOM 1196 O O . ASN A 1 158 ? -4.814 21.175 -50.154 1.00 31.13 158 ASN L O 1
ATOM 1201 N N . SER A 1 159 ? -5.039 22.371 -48.292 1.00 30.25 159 SER L N 1
ATOM 1202 C CA . SER A 1 159 ? -5.235 21.201 -47.441 1.00 32.30 159 SER L CA 1
ATOM 1203 C C . SER A 1 159 ? -6.423 21.341 -46.494 1.00 29.55 159 SER L C 1
ATOM 1204 O O . SER A 1 159 ? -6.811 22.437 -46.068 1.00 30.59 159 SER L O 1
ATOM 1207 N N . GLN A 1 160 ? -6.975 20.206 -46.100 1.00 25.09 160 GLN L N 1
ATOM 1208 C CA . GLN A 1 160 ? -8.067 20.181 -45.147 1.00 28.36 160 GLN L CA 1
ATOM 1209 C C . GLN A 1 160 ? -7.829 19.064 -44.132 1.00 28.25 160 GLN L C 1
ATOM 1210 O O . GLN A 1 160 ? -7.341 18.012 -44.481 1.00 26.78 160 GLN L O 1
ATOM 1216 N N . GLU A 1 161 ? -8.144 19.322 -42.881 1.00 29.38 161 GLU L N 1
ATOM 1217 C CA . GLU A 1 161 ? -7.936 18.333 -41.814 1.00 31.22 161 GLU L CA 1
ATOM 1218 C C . GLU A 1 161 ? -9.249 17.835 -41.257 1.00 29.25 161 GLU L C 1
ATOM 1219 O O . GLU A 1 161 ? -10.217 18.577 -41.224 1.00 26.41 161 GLU L O 1
ATOM 1225 N N . SER A 1 162 ? -9.244 16.613 -40.724 1.00 26.53 162 SER L N 1
ATOM 1226 C CA . SER A 1 162 ? -10.362 16.071 -40.009 1.00 27.80 162 SER L CA 1
ATOM 1227 C C . SER A 1 162 ? -9.875 15.249 -38.834 1.00 26.44 162 SER L C 1
ATOM 1228 O O . SER A 1 162 ? -8.854 14.620 -38.937 1.00 25.21 162 SER L O 1
ATOM 1231 N N . VAL A 1 163 ? -10.595 15.297 -37.721 1.00 22.94 163 VAL L N 1
ATOM 1232 C CA . VAL A 1 163 ? -10.118 14.661 -36.496 1.00 29.27 163 VAL L CA 1
ATOM 1233 C C . VAL A 1 163 ? -11.216 13.829 -35.855 1.00 26.40 163 VAL L C 1
ATOM 1234 O O . VAL A 1 163 ? -12.365 14.224 -35.835 1.00 24.35 163 VAL L O 1
ATOM 1238 N N . THR A 1 164 ? -10.883 12.632 -35.400 1.00 22.09 164 THR L N 1
ATOM 1239 C CA . THR A 1 164 ? -11.878 11.784 -34.714 1.00 25.32 164 THR L CA 1
ATOM 1240 C C . THR A 1 164 ? -12.155 12.282 -33.272 1.00 27.68 164 THR L C 1
ATOM 1241 O O . THR A 1 164 ? -11.419 13.100 -32.718 1.00 26.87 164 THR L O 1
ATOM 1245 N N . GLU A 1 165 ? -13.264 11.836 -32.693 1.00 25.91 165 GLU L N 1
ATOM 1246 C CA . GLU A 1 165 ? -13.445 12.006 -31.255 1.00 31.55 165 GLU L CA 1
ATOM 1247 C C . GLU A 1 165 ? -12.583 10.954 -30.555 1.00 27.93 165 GLU L C 1
ATOM 1248 O O . GLU A 1 165 ? -12.110 9.987 -31.180 1.00 27.43 165 GLU L O 1
ATOM 1254 N N . GLN A 1 166 ? -12.392 11.104 -29.255 1.00 25.81 166 GLN L N 1
ATOM 1255 C CA . GLN A 1 166 ? -11.652 10.092 -28.508 1.00 28.33 166 GLN L CA 1
ATOM 1256 C C . GLN A 1 166 ? -12.140 8.686 -28.742 1.00 27.96 166 GLN L C 1
ATOM 1257 O O . GLN A 1 166 ? -13.325 8.415 -28.711 1.00 26.17 166 GLN L O 1
ATOM 1263 N N . ASP A 1 167 ? -11.173 7.786 -28.899 1.00 26.15 167 ASP L N 1
ATOM 1264 C CA . ASP A 1 167 ? -11.403 6.385 -29.143 1.00 28.47 167 ASP L CA 1
ATOM 1265 C C . ASP A 1 167 ? -11.997 5.760 -27.891 1.00 27.51 167 ASP L C 1
ATOM 1266 O O . ASP A 1 167 ? -11.559 6.083 -26.755 1.00 24.86 167 ASP L O 1
ATOM 1271 N N . SER A 1 168 ? -12.925 4.834 -28.098 1.00 28.77 168 SER L N 1
ATOM 1272 C CA . SER A 1 168 ? -13.660 4.199 -26.993 1.00 31.72 168 SER L CA 1
ATOM 1273 C C . SER A 1 168 ? -12.868 3.104 -26.261 1.00 34.95 168 SER L C 1
ATOM 1274 O O . SER A 1 168 ? -13.279 2.690 -25.205 1.00 31.96 168 SER L O 1
ATOM 1277 N N . LYS A 1 169 ? -11.757 2.635 -26.826 1.00 30.34 169 LYS L N 1
ATOM 1278 C CA . LYS A 1 169 ? -10.834 1.701 -26.158 1.00 32.81 169 LYS L CA 1
ATOM 1279 C C . LYS A 1 169 ? -9.655 2.417 -25.489 1.00 30.05 169 LYS L C 1
ATOM 1280 O O . LYS A 1 169 ? -9.335 2.122 -24.367 1.00 35.37 169 LYS L O 1
ATOM 1282 N N . ASP A 1 170 ? -8.972 3.346 -26.178 1.00 31.93 170 ASP L N 1
ATOM 1283 C CA . ASP A 1 170 ? -7.700 3.889 -25.671 1.00 28.74 170 ASP L CA 1
ATOM 1284 C C . ASP A 1 170 ? -7.689 5.386 -25.509 1.00 23.91 170 ASP L C 1
ATOM 1285 O O . ASP A 1 170 ? -6.671 5.987 -25.174 1.00 27.54 170 ASP L O 1
ATOM 1290 N N . SER A 1 171 ? -8.810 6.019 -25.798 1.00 24.47 171 SER L N 1
ATOM 1291 C CA . SER A 1 171 ? -8.982 7.463 -25.525 1.00 24.93 171 SER L CA 1
ATOM 1292 C C . SER A 1 171 ? -8.126 8.393 -26.350 1.00 24.07 171 SER L C 1
ATOM 1293 O O . SER A 1 171 ? -8.035 9.564 -26.031 1.00 24.30 171 SER L O 1
ATOM 1296 N N . THR A 1 172 ? -7.580 7.882 -27.454 1.00 24.00 172 THR L N 1
ATOM 1297 C CA . THR A 1 172 ? -6.746 8.665 -28.349 1.00 24.36 172 THR L CA 1
ATOM 1298 C C . THR A 1 172 ? -7.556 9.293 -29.487 1.00 23.26 172 THR L C 1
ATOM 1299 O O . THR A 1 172 ? -8.684 8.904 -29.756 1.00 24.72 172 THR L O 1
ATOM 1303 N N . TYR A 1 173 ? -6.927 10.239 -30.146 1.00 21.85 173 TYR L N 1
ATOM 1304 C CA . TYR A 1 173 ? -7.432 10.890 -31.345 1.00 23.76 173 TYR L CA 1
ATOM 1305 C C . TYR A 1 173 ? -6.669 10.385 -32.554 1.00 23.82 173 TYR L C 1
ATOM 1306 O O . TYR A 1 173 ? -5.521 9.971 -32.421 1.00 25.38 173 TYR L O 1
ATOM 1315 N N . SER A 1 174 ? -7.302 10.421 -33.729 1.00 23.86 174 SER L N 1
ATOM 1316 C CA . SER A 1 174 ? -6.580 10.236 -34.991 1.00 24.08 174 SER L CA 1
ATOM 1317 C C . SER A 1 174 ? -6.998 11.395 -35.912 1.00 24.39 174 SER L C 1
ATOM 1318 O O . SER A 1 174 ? -8.037 12.025 -35.693 1.00 23.37 174 SER L O 1
ATOM 1321 N N . LEU A 1 175 ? -6.134 11.761 -36.848 1.00 21.61 175 LEU L N 1
ATOM 1322 C CA . LEU A 1 175 ? -6.330 12.940 -37.684 1.00 22.23 175 LEU L CA 1
ATOM 1323 C C . LEU A 1 175 ? -5.954 12.611 -39.111 1.00 24.43 175 LEU L C 1
ATOM 1324 O O . LEU A 1 175 ? -4.987 11.916 -39.330 1.00 27.29 175 LEU L O 1
ATOM 1329 N N . SER A 1 176 ? -6.731 13.074 -40.099 1.00 25.37 176 SER L N 1
ATOM 1330 C CA . SER A 1 176 ? -6.303 12.988 -41.516 1.00 28.85 176 SER L CA 1
ATOM 1331 C C . SER A 1 176 ? -6.111 14.399 -42.054 1.00 30.42 176 SER L C 1
ATOM 1332 O O . SER A 1 176 ? -6.884 15.306 -41.741 1.00 33.55 176 SER L O 1
ATOM 1335 N N . SER A 1 177 ? -5.038 14.603 -42.819 1.00 28.76 177 SER L N 1
ATOM 1336 C CA . SER A 1 177 ? -4.876 15.828 -43.593 1.00 28.54 177 SER L CA 1
ATOM 1337 C C . SER A 1 177 ? -4.874 15.400 -45.064 1.00 30.34 177 SER L C 1
ATOM 1338 O O . SER A 1 177 ? -4.209 14.412 -45.440 1.00 29.11 177 SER L O 1
ATOM 1341 N N . THR A 1 178 ? -5.629 16.124 -45.880 1.00 27.82 178 THR L N 1
ATOM 1342 C CA . THR A 1 178 ? -5.722 15.810 -47.310 1.00 26.51 178 THR L CA 1
ATOM 1343 C C . THR A 1 178 ? -5.271 17.009 -48.122 1.00 25.96 178 THR L C 1
ATOM 1344 O O . THR A 1 178 ? -5.843 18.086 -47.978 1.00 27.07 178 THR L O 1
ATOM 1348 N N . LEU A 1 179 ? -4.222 16.811 -48.929 1.00 26.24 179 LEU L N 1
ATOM 1349 C CA . LEU A 1 179 ? -3.723 17.837 -49.864 1.00 26.88 179 LEU L CA 1
ATOM 1350 C C . LEU A 1 179 ? -4.361 17.554 -51.242 1.00 23.08 179 LEU L C 1
ATOM 1351 O O . LEU A 1 179 ? -4.259 16.465 -51.734 1.00 28.94 179 LEU L O 1
ATOM 1356 N N . THR A 1 180 ? -4.915 18.579 -51.858 1.00 25.62 180 THR L N 1
ATOM 1357 C CA . THR A 1 180 ? -5.640 18.469 -53.132 1.00 31.05 180 THR L CA 1
ATOM 1358 C C . THR A 1 180 ? -4.932 19.324 -54.180 1.00 31.35 180 THR L C 1
ATOM 1359 O O . THR A 1 180 ? -4.773 20.527 -53.974 1.00 31.69 180 THR L O 1
ATOM 1363 N N . LEU A 1 181 ? -4.429 18.647 -55.206 1.00 35.62 181 LEU L N 1
ATOM 1364 C CA . LEU A 1 181 ? -3.786 19.286 -56.349 1.00 36.00 181 LEU L CA 1
ATOM 1365 C C . LEU A 1 181 ? -4.515 18.852 -57.621 1.00 33.84 181 LEU L C 1
ATOM 1366 O O . LEU A 1 181 ? -5.014 17.737 -57.698 1.00 35.00 181 LEU L O 1
ATOM 1371 N N . SER A 1 182 ? -4.461 19.676 -58.667 1.00 34.33 182 SER L N 1
ATOM 1372 C CA . SER A 1 182 ? -4.883 19.237 -59.980 1.00 35.97 182 SER L CA 1
ATOM 1373 C C . SER A 1 182 ? -3.886 18.194 -60.442 1.00 35.02 182 SER L C 1
ATOM 1374 O O . SER A 1 182 ? -2.744 18.193 -59.975 1.00 33.37 182 SER L O 1
ATOM 1377 N N . LYS A 1 183 ? -4.305 17.283 -61.326 1.00 36.21 183 LYS L N 1
ATOM 1378 C CA . LYS A 1 183 ? -3.402 16.257 -61.869 1.00 42.31 183 LYS L CA 1
ATOM 1379 C C . LYS A 1 183 ? -2.111 16.850 -62.497 1.00 37.95 183 LYS L C 1
ATOM 1380 O O . LYS A 1 183 ? -1.023 16.319 -62.332 1.00 39.12 183 LYS L O 1
ATOM 1386 N N . ALA A 1 184 ? -2.276 17.933 -63.238 1.00 41.17 184 ALA L N 1
ATOM 1387 C CA . ALA A 1 184 ? -1.166 18.612 -63.918 1.00 44.83 184 ALA L CA 1
ATOM 1388 C C . ALA A 1 184 ? -0.110 19.026 -62.896 1.00 41.52 184 ALA L C 1
ATOM 1389 O O . ALA A 1 184 ? 1.079 18.785 -63.078 1.00 39.52 184 ALA L O 1
ATOM 1391 N N . ASP A 1 185 ? -0.574 19.678 -61.847 1.00 39.83 185 ASP L N 1
ATOM 1392 C CA . ASP A 1 185 ? 0.290 20.144 -60.770 1.00 42.14 185 ASP L CA 1
ATOM 1393 C C . ASP A 1 185 ? 0.963 18.995 -60.043 1.00 39.69 185 ASP L C 1
ATOM 1394 O O . ASP A 1 185 ? 2.185 19.040 -59.833 1.00 37.85 185 ASP L O 1
ATOM 1399 N N . TYR A 1 186 ? 0.212 17.915 -59.769 1.00 32.80 186 TYR L N 1
ATOM 1400 C CA . TYR A 1 186 ? 0.783 16.711 -59.175 1.00 32.64 186 TYR L CA 1
ATOM 1401 C C . TYR A 1 186 ? 1.959 16.119 -60.016 1.00 35.68 186 TYR L C 1
ATOM 1402 O O . TYR A 1 186 ? 3.003 15.771 -59.468 1.00 29.90 186 TYR L O 1
ATOM 1411 N N . GLU A 1 187 ? 1.795 16.073 -61.346 1.00 37.13 187 GLU L N 1
ATOM 1412 C CA . GLU A 1 187 ? 2.785 15.421 -62.256 1.00 41.21 187 GLU L CA 1
ATOM 1413 C C . GLU A 1 187 ? 4.012 16.319 -62.533 1.00 41.67 187 GLU L C 1
ATOM 1414 O O . GLU A 1 187 ? 5.012 15.845 -63.076 1.00 39.49 187 GLU L O 1
ATOM 1420 N N . LYS A 1 188 ? 3.920 17.593 -62.154 1.00 37.89 188 LYS L N 1
ATOM 1421 C CA . LYS A 1 188 ? 5.046 18.532 -62.244 1.00 41.80 188 LYS L CA 1
ATOM 1422 C C . LYS A 1 188 ? 6.089 18.379 -61.122 1.00 44.24 188 LYS L C 1
ATOM 1423 O O . LYS A 1 188 ? 7.171 18.941 -61.243 1.00 43.48 188 LYS L O 1
ATOM 1429 N N . HIS A 1 189 ? 5.758 17.682 -60.022 1.00 36.16 189 HIS L N 1
ATOM 1430 C CA . HIS A 1 189 ? 6.666 17.554 -58.878 1.00 36.27 189 HIS L CA 1
ATOM 1431 C C . HIS A 1 189 ? 6.929 16.147 -58.451 1.00 36.25 189 HIS L C 1
ATOM 1432 O O . HIS A 1 189 ? 6.165 15.211 -58.749 1.00 38.72 189 HIS L O 1
ATOM 1439 N N . LYS A 1 190 ? 7.992 15.992 -57.680 1.00 34.91 190 LYS L N 1
ATOM 1440 C CA . LYS A 1 190 ? 8.482 14.684 -57.357 1.00 32.73 190 LYS L CA 1
ATOM 1441 C C . LYS A 1 190 ? 8.242 14.311 -55.901 1.00 34.75 190 LYS L C 1
ATOM 1442 O O . LYS A 1 190 ? 7.669 13.263 -55.639 1.00 30.56 190 LYS L O 1
ATOM 1448 N N . VAL A 1 191 ? 8.660 15.170 -54.967 1.00 29.15 191 VAL L N 1
ATOM 1449 C CA . VAL A 1 191 ? 8.722 14.798 -53.562 1.00 31.87 191 VAL L CA 1
ATOM 1450 C C . VAL A 1 191 ? 7.501 15.379 -52.833 1.00 27.64 191 VAL L C 1
ATOM 1451 O O . VAL A 1 191 ? 7.321 16.582 -52.794 1.00 31.18 191 VAL L O 1
ATOM 1455 N N . TYR A 1 192 ? 6.725 14.499 -52.212 1.00 28.28 192 TYR L N 1
ATOM 1456 C CA . TYR A 1 192 ? 5.547 14.856 -51.423 1.00 24.87 192 TYR L CA 1
ATOM 1457 C C . TYR A 1 192 ? 5.787 14.430 -50.020 1.00 25.67 192 TYR L C 1
ATOM 1458 O O . TYR A 1 192 ? 6.206 13.298 -49.794 1.00 26.82 192 TYR L O 1
ATOM 1467 N N . ALA A 1 193 ? 5.652 15.367 -49.087 1.00 27.75 193 ALA L N 1
ATOM 1468 C CA . ALA A 1 193 ? 6.003 15.115 -47.689 1.00 30.66 193 ALA L CA 1
ATOM 1469 C C . ALA A 1 193 ? 5.003 15.764 -46.756 1.00 28.81 193 ALA L C 1
ATOM 1470 O O . ALA A 1 193 ? 4.540 16.850 -47.016 1.00 26.75 193 ALA L O 1
ATOM 1472 N N . CYS A 1 194 ? 4.667 15.112 -45.663 1.00 28.18 194 CYS L N 1
ATOM 1473 C CA . CYS A 1 194 ? 3.940 15.798 -44.613 1.00 32.43 194 CYS L CA 1
ATOM 1474 C C . CYS A 1 194 ? 4.791 15.755 -43.321 1.00 28.56 194 CYS L C 1
ATOM 1475 O O . CYS A 1 194 ? 5.419 14.745 -42.998 1.00 32.59 194 CYS L O 1
ATOM 1478 N N . GLU A 1 195 ? 4.849 16.882 -42.654 1.00 28.21 195 GLU L N 1
ATOM 1479 C CA . GLU A 1 195 ? 5.663 17.064 -41.456 1.00 30.98 195 GLU L CA 1
ATOM 1480 C C . GLU A 1 195 ? 4.730 17.287 -40.254 1.00 27.46 195 GLU L C 1
ATOM 1481 O O . GLU A 1 195 ? 3.884 18.168 -40.284 1.00 29.16 195 GLU L O 1
ATOM 1487 N N . VAL A 1 196 ? 4.909 16.479 -39.217 1.00 26.95 196 VAL L N 1
ATOM 1488 C CA . VAL A 1 196 ? 3.991 16.408 -38.102 1.00 27.64 196 VAL L CA 1
ATOM 1489 C C . VAL A 1 196 ? 4.726 16.831 -36.807 1.00 27.48 196 VAL L C 1
ATOM 1490 O O . VAL A 1 196 ? 5.756 16.249 -36.454 1.00 29.75 196 VAL L O 1
ATOM 1494 N N . THR A 1 197 ? 4.129 17.803 -36.125 1.00 26.50 197 THR L N 1
ATOM 1495 C CA . THR A 1 197 ? 4.577 18.296 -34.828 1.00 34.16 197 THR L CA 1
ATOM 1496 C C . THR A 1 197 ? 3.507 17.936 -33.799 1.00 30.70 197 THR L C 1
ATOM 1497 O O . THR A 1 197 ? 2.321 18.158 -34.026 1.00 30.95 197 THR L O 1
ATOM 1501 N N . HIS A 1 198 ? 3.948 17.474 -32.631 1.00 29.99 198 HIS L N 1
ATOM 1502 C CA . HIS A 1 198 ? 3.050 17.080 -31.582 1.00 29.97 198 HIS L CA 1
ATOM 1503 C C . HIS A 1 198 ? 3.931 16.962 -30.311 1.00 34.39 198 HIS L C 1
ATOM 1504 O O . HIS A 1 198 ? 5.070 16.455 -30.365 1.00 30.86 198 HIS L O 1
ATOM 1511 N N . GLN A 1 199 ? 3.369 17.390 -29.188 1.00 34.84 199 GLN L N 1
ATOM 1512 C CA . GLN A 1 199 ? 3.970 17.279 -27.820 1.00 39.29 199 GLN L CA 1
ATOM 1513 C C . GLN A 1 199 ? 4.687 15.998 -27.496 1.00 38.41 199 GLN L C 1
ATOM 1514 O O . GLN A 1 199 ? 5.578 15.983 -26.646 1.00 41.48 199 GLN L O 1
ATOM 1520 N N . GLY A 1 200 ? 4.113 14.896 -27.934 1.00 32.88 200 GLY L N 1
ATOM 1521 C CA . GLY A 1 200 ? 4.670 13.592 -27.621 1.00 32.53 200 GLY L CA 1
ATOM 1522 C C . GLY A 1 200 ? 5.880 13.200 -28.461 1.00 37.02 200 GLY L C 1
ATOM 1523 O O . GLY A 1 200 ? 6.420 12.130 -28.269 1.00 33.87 200 GLY L O 1
ATOM 1524 N N . LEU A 1 201 ? 6.262 14.027 -29.432 1.00 34.22 201 LEU L N 1
ATOM 1525 C CA . LEU A 1 201 ? 7.459 13.761 -30.273 1.00 38.89 201 LEU L CA 1
ATOM 1526 C C . LEU A 1 201 ? 8.608 14.655 -29.842 1.00 36.38 201 LEU L C 1
ATOM 1527 O O . LEU A 1 201 ? 8.392 15.827 -29.609 1.00 44.14 201 LEU L O 1
ATOM 1532 N N . SER A 1 202 ? 9.832 14.139 -29.875 1.00 47.87 202 SER L N 1
ATOM 1533 C CA . SER A 1 202 ? 11.029 14.934 -29.498 1.00 54.15 202 SER L CA 1
ATOM 1534 C C . SER A 1 202 ? 11.240 16.033 -30.507 1.00 49.37 202 SER L C 1
ATOM 1535 O O . SER A 1 202 ? 11.492 17.161 -30.144 1.00 53.23 202 SER L O 1
ATOM 1538 N N . SER A 1 203 ? 11.106 15.689 -31.787 1.00 43.52 203 SER L N 1
ATOM 1539 C CA . SER A 1 203 ? 11.180 16.658 -32.887 1.00 46.73 203 SER L CA 1
ATOM 1540 C C . SER A 1 203 ? 10.208 16.250 -34.027 1.00 40.58 203 SER L C 1
ATOM 1541 O O . SER A 1 203 ? 9.798 15.105 -34.086 1.00 38.03 203 SER L O 1
ATOM 1544 N N . PRO A 1 204 ? 9.903 17.174 -34.951 1.00 38.63 204 PRO L N 1
ATOM 1545 C CA . PRO A 1 204 ? 8.926 16.855 -35.995 1.00 35.62 204 PRO L CA 1
ATOM 1546 C C . PRO A 1 204 ? 9.242 15.577 -36.756 1.00 36.65 204 PRO L C 1
ATOM 1547 O O . PRO A 1 204 ? 10.397 15.248 -36.940 1.00 37.59 204 PRO L O 1
ATOM 1551 N N . VAL A 1 205 ? 8.208 14.855 -37.173 1.00 31.12 205 VAL L N 1
ATOM 1552 C CA . VAL A 1 205 ? 8.352 13.628 -37.919 1.00 35.28 205 VAL L CA 1
ATOM 1553 C C . VAL A 1 205 ? 7.870 13.915 -39.355 1.00 38.37 205 VAL L C 1
ATOM 1554 O O . VAL A 1 205 ? 6.837 14.581 -39.541 1.00 34.55 205 VAL L O 1
ATOM 1558 N N . THR A 1 206 ? 8.625 13.423 -40.349 1.00 33.14 206 THR L N 1
ATOM 1559 C CA . THR A 1 206 ? 8.345 13.710 -41.753 1.00 32.57 206 THR L CA 1
ATOM 1560 C C . THR A 1 206 ? 8.153 12.364 -42.442 1.00 32.99 206 THR L C 1
ATOM 1561 O O . THR A 1 206 ? 8.978 11.461 -42.299 1.00 35.61 206 THR L O 1
ATOM 1565 N N . LYS A 1 207 ? 7.036 12.201 -43.138 1.00 27.97 207 LYS L N 1
ATOM 1566 C CA . LYS A 1 207 ? 6.837 11.039 -44.021 1.00 29.64 207 LYS L CA 1
ATOM 1567 C C . LYS A 1 207 ? 6.766 11.565 -45.456 1.00 28.68 207 LYS L C 1
ATOM 1568 O O . LYS A 1 207 ? 6.123 12.569 -45.695 1.00 26.53 207 LYS L O 1
ATOM 1574 N N . SER A 1 208 ? 7.406 10.898 -46.403 1.00 27.21 208 SER L N 1
ATOM 1575 C CA . SER A 1 208 ? 7.397 11.362 -47.770 1.00 31.72 208 SER L CA 1
ATOM 1576 C C . SER A 1 208 ? 7.432 10.191 -48.747 1.00 32.06 208 SER L C 1
ATOM 1577 O O . SER A 1 208 ? 7.838 9.084 -48.414 1.00 32.69 208 SER L O 1
ATOM 1580 N N . PHE A 1 209 ? 7.134 10.499 -49.991 1.00 27.91 209 PHE L N 1
ATOM 1581 C CA . PHE A 1 209 ? 7.303 9.546 -51.079 1.00 31.56 209 PHE L CA 1
ATOM 1582 C C . PHE A 1 209 ? 7.752 10.354 -52.274 1.00 28.32 209 PHE L C 1
ATOM 1583 O O . PHE A 1 209 ? 7.561 11.588 -52.291 1.00 28.13 209 PHE L O 1
ATOM 1591 N N . ASN A 1 210 ? 8.363 9.667 -53.247 1.00 27.80 210 ASN L N 1
ATOM 1592 C CA . ASN A 1 210 ? 8.610 10.249 -54.578 1.00 29.61 210 ASN L CA 1
ATOM 1593 C C . ASN A 1 210 ? 7.567 9.736 -55.544 1.00 29.01 210 ASN L C 1
ATOM 1594 O O . ASN A 1 210 ? 7.437 8.544 -55.680 1.00 31.70 210 ASN L O 1
ATOM 1599 N N . ARG A 1 211 ? 6.889 10.632 -56.245 1.00 29.32 211 ARG L N 1
ATOM 1600 C CA . ARG A 1 211 ? 5.843 10.276 -57.218 1.00 36.16 211 ARG L CA 1
ATOM 1601 C C . ARG A 1 211 ? 6.274 9.133 -58.151 1.00 40.18 211 ARG L C 1
ATOM 1602 O O . ARG A 1 211 ? 7.196 9.319 -58.920 1.00 43.48 211 ARG L O 1
ATOM 1610 N N . GLY A 1 212 ? 5.587 7.985 -58.094 1.00 48.43 212 GLY L N 1
ATOM 1611 C CA . GLY A 1 212 ? 6.055 6.738 -58.747 1.00 55.83 212 GLY L CA 1
ATOM 1612 C C . GLY A 1 212 ? 5.969 5.477 -57.881 1.00 58.73 212 GLY L C 1
ATOM 1613 O O . GLY A 1 212 ? 6.834 5.212 -57.034 1.00 62.83 212 GLY L O 1
ATOM 1614 N N . GLN B 2 1 ? -34.503 -8.694 -30.441 1.00 45.49 1 GLN H N 1
ATOM 1615 C CA . GLN B 2 1 ? -35.746 -8.959 -31.186 1.00 41.58 1 GLN H CA 1
ATOM 1616 C C . GLN B 2 1 ? -36.616 -7.692 -31.389 1.00 30.86 1 GLN H C 1
ATOM 1617 O O . GLN B 2 1 ? -37.141 -7.567 -32.459 1.00 38.81 1 GLN H O 1
ATOM 1619 N N . VAL B 2 2 ? -36.786 -6.802 -30.401 1.00 33.26 2 VAL H N 1
ATOM 1620 C CA . VAL B 2 2 ? -37.419 -5.462 -30.669 1.00 28.29 2 VAL H CA 1
ATOM 1621 C C . VAL B 2 2 ? -36.505 -4.703 -31.619 1.00 27.31 2 VAL H C 1
ATOM 1622 O O . VAL B 2 2 ? -35.337 -4.600 -31.328 1.00 25.92 2 VAL H O 1
ATOM 1626 N N . GLN B 2 3 ? -37.013 -4.267 -32.772 1.00 25.03 3 GLN H N 1
ATOM 1627 C CA . GLN B 2 3 ? -36.228 -3.500 -33.738 1.00 29.05 3 GLN H CA 1
ATOM 1628 C C . GLN B 2 3 ? -37.074 -2.376 -34.289 1.00 26.94 3 GLN H C 1
ATOM 1629 O O . GLN B 2 3 ? -38.270 -2.582 -34.529 1.00 25.46 3 GLN H O 1
ATOM 1635 N N . LEU B 2 4 ? -36.455 -1.211 -34.504 1.00 23.71 4 LEU H N 1
ATOM 1636 C CA . LEU B 2 4 ? -37.084 -0.090 -35.156 1.00 22.79 4 LEU H CA 1
ATOM 1637 C C . LEU B 2 4 ? -36.220 0.232 -36.327 1.00 25.19 4 LEU H C 1
ATOM 1638 O O . LEU B 2 4 ? -35.092 0.631 -36.137 1.00 25.41 4 LEU H O 1
ATOM 1643 N N . GLN B 2 5 ? -36.738 0.060 -37.531 1.00 25.76 5 GLN H N 1
ATOM 1644 C CA . GLN B 2 5 ? -35.931 0.185 -38.757 1.00 26.14 5 GLN H CA 1
ATOM 1645 C C . GLN B 2 5 ? -36.395 1.453 -39.475 1.00 22.32 5 GLN H C 1
ATOM 1646 O O . GLN B 2 5 ? -37.532 1.547 -39.949 1.00 22.24 5 GLN H O 1
ATOM 1652 N N . GLN B 2 6 ? -35.502 2.435 -39.555 1.00 18.86 6 GLN H N 1
ATOM 1653 C CA . GLN B 2 6 ? -35.840 3.727 -40.140 1.00 21.00 6 GLN H CA 1
ATOM 1654 C C . GLN B 2 6 ? -35.444 3.806 -41.600 1.00 23.78 6 GLN H C 1
ATOM 1655 O O . GLN B 2 6 ? -34.458 3.177 -42.035 1.00 22.65 6 GLN H O 1
ATOM 1661 N N . SER B 2 7 ? -36.126 4.695 -42.308 1.00 26.27 7 SER H N 1
ATOM 1662 C CA . SER B 2 7 ? -35.933 4.886 -43.739 1.00 25.25 7 SER H CA 1
ATOM 1663 C C . SER B 2 7 ? -34.590 5.578 -44.012 1.00 26.48 7 SER H C 1
ATOM 1664 O O . SER B 2 7 ? -33.988 6.158 -43.104 1.00 23.12 7 SER H O 1
ATOM 1667 N N . GLY B 2 8 ? -34.196 5.587 -45.285 1.00 24.29 8 GLY H N 1
ATOM 1668 C CA . GLY B 2 8 ? -32.868 6.040 -45.678 1.00 25.79 8 GLY H CA 1
ATOM 1669 C C . GLY B 2 8 ? -32.696 7.546 -45.619 1.00 24.01 8 GLY H C 1
ATOM 1670 O O . GLY B 2 8 ? -33.642 8.336 -45.756 1.00 25.84 8 GLY H O 1
ATOM 1671 N N . ASP B 2 9 ? -31.458 7.958 -45.457 1.00 24.34 9 ASP H N 1
ATOM 1672 C CA . ASP B 2 9 ? -31.113 9.383 -45.466 1.00 26.57 9 ASP H CA 1
ATOM 1673 C C . ASP B 2 9 ? -31.538 10.069 -46.748 1.00 27.67 9 ASP H C 1
ATOM 1674 O O . ASP B 2 9 ? -31.559 9.447 -47.820 1.00 25.78 9 ASP H O 1
ATOM 1679 N N . ASP B 2 10 ? -31.941 11.326 -46.601 1.00 26.73 10 ASP H N 1
ATOM 1680 C CA . ASP B 2 10 ? -32.702 12.063 -47.610 1.00 33.04 10 ASP H CA 1
ATOM 1681 C C . ASP B 2 10 ? -32.123 13.456 -47.888 1.00 30.01 10 ASP H C 1
ATOM 1682 O O . ASP B 2 10 ? -31.659 14.145 -46.987 1.00 32.27 10 ASP H O 1
ATOM 1687 N N . LEU B 2 11 ? -32.228 13.861 -49.142 1.00 26.94 11 LEU H N 1
ATOM 1688 C CA . LEU B 2 11 ? -32.002 15.187 -49.596 1.00 23.41 11 LEU H CA 1
ATOM 1689 C C . LEU B 2 11 ? -33.374 15.737 -50.026 1.00 25.90 11 LEU H C 1
ATOM 1690 O O . LEU B 2 11 ? -34.045 15.135 -50.838 1.00 30.99 11 LEU H O 1
ATOM 1695 N N . VAL B 2 12 ? -33.721 16.919 -49.576 1.00 22.92 12 VAL H N 1
ATOM 1696 C CA . VAL B 2 12 ? -35.035 17.481 -49.844 1.00 27.03 12 VAL H CA 1
ATOM 1697 C C . VAL B 2 12 ? -34.914 18.964 -50.145 1.00 28.01 12 VAL H C 1
ATOM 1698 O O . VAL B 2 12 ? -34.093 19.672 -49.538 1.00 25.56 12 VAL H O 1
ATOM 1702 N N . LYS B 2 13 ? -35.778 19.451 -51.045 1.00 28.35 13 LYS H N 1
ATOM 1703 C CA . LYS B 2 13 ? -35.698 20.840 -51.466 1.00 30.14 13 LYS H CA 1
ATOM 1704 C C . LYS B 2 13 ? -36.356 21.799 -50.462 1.00 28.89 13 LYS H C 1
ATOM 1705 O O . LYS B 2 13 ? -37.336 21.443 -49.841 1.00 26.74 13 LYS H O 1
ATOM 1711 N N . PRO B 2 14 ? -35.852 23.028 -50.349 1.00 26.00 14 PRO H N 1
ATOM 1712 C CA . PRO B 2 14 ? -36.476 24.033 -49.485 1.00 30.00 14 PRO H CA 1
ATOM 1713 C C . PRO B 2 14 ? -37.938 24.273 -49.861 1.00 30.66 14 PRO H C 1
ATOM 1714 O O . PRO B 2 14 ? -38.255 24.319 -51.032 1.00 32.15 14 PRO H O 1
ATOM 1718 N N . GLY B 2 15 ? -38.823 24.208 -48.883 1.00 31.13 15 GLY H N 1
ATOM 1719 C CA . GLY B 2 15 ? -40.268 24.334 -49.095 1.00 34.08 15 GLY H CA 1
ATOM 1720 C C . GLY B 2 15 ? -41.058 23.090 -49.463 1.00 36.62 15 GLY H C 1
ATOM 1721 O O . GLY B 2 15 ? -42.274 23.118 -49.442 1.00 36.54 15 GLY H O 1
ATOM 1722 N N . ALA B 2 16 ? -40.387 21.993 -49.813 1.00 31.12 16 ALA H N 1
ATOM 1723 C CA . ALA B 2 16 ? -41.046 20.737 -50.029 1.00 28.77 16 ALA H CA 1
ATOM 1724 C C . ALA B 2 16 ? -41.354 20.056 -48.673 1.00 30.75 16 ALA H C 1
ATOM 1725 O O . ALA B 2 16 ? -41.099 20.630 -47.615 1.00 32.86 16 ALA H O 1
ATOM 1727 N N . SER B 2 17 ? -41.964 18.883 -48.739 1.00 33.26 17 SER H N 1
ATOM 1728 C CA . SER B 2 17 ? -42.254 18.036 -47.577 1.00 35.88 17 SER H CA 1
ATOM 1729 C C . SER B 2 17 ? -41.532 16.721 -47.776 1.00 31.44 17 SER H C 1
ATOM 1730 O O . SER B 2 17 ? -41.125 16.396 -48.888 1.00 26.82 17 SER H O 1
ATOM 1733 N N . VAL B 2 18 ? -41.409 15.950 -46.697 1.00 29.01 18 VAL H N 1
ATOM 1734 C CA . VAL B 2 18 ? -40.777 14.643 -46.764 1.00 28.12 18 VAL H CA 1
ATOM 1735 C C . VAL B 2 18 ? -41.447 13.828 -45.685 1.00 23.55 18 VAL H C 1
ATOM 1736 O O . VAL B 2 18 ? -41.807 14.346 -44.617 1.00 21.03 18 VAL H O 1
ATOM 1740 N N . LYS B 2 19 ? -41.657 12.567 -45.981 1.00 24.69 19 LYS H N 1
ATOM 1741 C CA . LYS B 2 19 ? -42.223 11.658 -44.989 1.00 24.31 19 LYS H CA 1
ATOM 1742 C C . LYS B 2 19 ? -41.227 10.553 -44.668 1.00 24.56 19 LYS H C 1
ATOM 1743 O O . LYS B 2 19 ? -40.827 9.819 -45.540 1.00 24.80 19 LYS H O 1
ATOM 1749 N N . LEU B 2 20 ? -40.839 10.455 -43.415 1.00 21.70 20 LEU H N 1
ATOM 1750 C CA . LEU B 2 20 ? -39.874 9.472 -42.920 1.00 21.44 20 LEU H CA 1
ATOM 1751 C C . LEU B 2 20 ? -40.638 8.353 -42.284 1.00 22.19 20 LEU H C 1
ATOM 1752 O O . LEU B 2 20 ? -41.733 8.578 -41.738 1.00 23.78 20 LEU H O 1
ATOM 1757 N N . SER B 2 21 ? -40.069 7.156 -42.311 1.00 20.62 21 SER H N 1
ATOM 1758 C CA . SER B 2 21 ? -40.753 5.995 -41.721 1.00 21.19 21 SER H CA 1
ATOM 1759 C C . SER B 2 21 ? -39.893 5.260 -40.729 1.00 20.63 21 SER H C 1
ATOM 1760 O O . SER B 2 21 ? -38.609 5.299 -40.745 1.00 20.10 21 SER H O 1
ATOM 1763 N N . CYS B 2 22 ? -40.588 4.531 -39.864 1.00 21.08 22 CYS H N 1
ATOM 1764 C CA . CYS B 2 22 ? -39.950 3.720 -38.827 1.00 21.80 22 CYS H CA 1
ATOM 1765 C C . CYS B 2 22 ? -40.775 2.421 -38.687 1.00 22.44 22 CYS H C 1
ATOM 1766 O O . CYS B 2 22 ? -41.885 2.505 -38.219 1.00 21.24 22 CYS H O 1
ATOM 1769 N N . LYS B 2 23 ? -40.278 1.281 -39.174 1.00 21.94 23 LYS H N 1
ATOM 1770 C CA . LYS B 2 23 ? -40.998 0.024 -39.062 1.00 21.11 23 LYS H CA 1
ATOM 1771 C C . LYS B 2 23 ? -40.572 -0.704 -37.793 1.00 22.12 23 LYS H C 1
ATOM 1772 O O . LYS B 2 23 ? -39.434 -1.077 -37.643 1.00 21.44 23 LYS H O 1
ATOM 1778 N N . ALA B 2 24 ? -41.550 -0.945 -36.925 1.00 21.34 24 ALA H N 1
ATOM 1779 C CA . ALA B 2 24 ? -41.375 -1.624 -35.673 1.00 23.80 24 ALA H CA 1
ATOM 1780 C C . ALA B 2 24 ? -41.597 -3.139 -35.839 1.00 26.76 24 ALA H C 1
ATOM 1781 O O . ALA B 2 24 ? -42.586 -3.565 -36.482 1.00 26.02 24 ALA H O 1
ATOM 1783 N N . SER B 2 25 ? -40.762 -3.935 -35.188 1.00 25.66 25 SER H N 1
ATOM 1784 C CA . SER B 2 25 ? -40.949 -5.383 -35.240 1.00 30.00 25 SER H CA 1
ATOM 1785 C C . SER B 2 25 ? -40.435 -6.030 -33.990 1.00 26.36 25 SER H C 1
ATOM 1786 O O . SER B 2 25 ? -39.719 -5.422 -33.199 1.00 25.13 25 SER H O 1
ATOM 1789 N N . GLY B 2 26 ? -40.896 -7.250 -33.754 1.00 26.99 26 GLY H N 1
ATOM 1790 C CA . GLY B 2 26 ? -40.436 -8.020 -32.617 1.00 26.33 26 GLY H CA 1
ATOM 1791 C C . GLY B 2 26 ? -41.277 -7.822 -31.377 1.00 28.65 26 GLY H C 1
ATOM 1792 O O . GLY B 2 26 ? -40.908 -8.352 -30.322 1.00 32.71 26 GLY H O 1
ATOM 1793 N N . TYR B 2 27 ? -42.421 -7.140 -31.508 1.00 25.96 27 TYR H N 1
ATOM 1794 C CA . TYR B 2 27 ? -43.359 -6.948 -30.397 1.00 27.35 27 TYR H CA 1
ATOM 1795 C C . TYR B 2 27 ? -44.719 -6.470 -30.938 1.00 29.48 27 TYR H C 1
ATOM 1796 O O . TYR B 2 27 ? -44.855 -6.170 -32.132 1.00 27.73 27 TYR H O 1
ATOM 1805 N N . THR B 2 28 ? -45.741 -6.392 -30.081 1.00 29.10 28 THR H N 1
ATOM 1806 C CA . THR B 2 28 ? -47.040 -5.952 -30.538 1.00 31.16 28 THR H CA 1
ATOM 1807 C C . THR B 2 28 ? -47.087 -4.401 -30.571 1.00 30.30 28 THR H C 1
ATOM 1808 O O . THR B 2 28 ? -47.046 -3.736 -29.500 1.00 25.41 28 THR H O 1
ATOM 1812 N N . VAL B 2 29 ? -47.145 -3.842 -31.776 1.00 28.73 29 VAL H N 1
ATOM 1813 C CA . VAL B 2 29 ? -46.880 -2.420 -32.016 1.00 30.37 29 VAL H CA 1
ATOM 1814 C C . VAL B 2 29 ? -47.870 -1.481 -31.263 1.00 29.70 29 VAL H C 1
ATOM 1815 O O . VAL B 2 29 ? -47.511 -0.360 -30.815 1.00 28.91 29 VAL H O 1
ATOM 1819 N N . THR B 2 30 ? -49.108 -1.959 -31.094 1.00 25.60 30 THR H N 1
ATOM 1820 C CA . THR B 2 30 ? -50.129 -1.180 -30.410 1.00 25.53 30 THR H CA 1
ATOM 1821 C C . THR B 2 30 ? -49.948 -1.136 -28.874 1.00 23.62 30 THR H C 1
ATOM 1822 O O . THR B 2 30 ? -50.655 -0.384 -28.217 1.00 24.86 30 THR H O 1
ATOM 1826 N N . SER B 2 31 ? -49.051 -1.928 -28.301 1.00 21.17 31 SER H N 1
ATOM 1827 C CA . SER B 2 31 ? -48.898 -1.908 -26.852 1.00 22.76 31 SER H CA 1
ATOM 1828 C C . SER B 2 31 ? -47.967 -0.807 -26.307 1.00 21.51 31 SER H C 1
ATOM 1829 O O . SER B 2 31 ? -47.803 -0.699 -25.088 1.00 19.84 31 SER H O 1
ATOM 1832 N N . TYR B 2 32 ? -47.329 -0.032 -27.201 1.00 18.25 32 TYR H N 1
ATOM 1833 C CA . TYR B 2 32 ? -46.322 0.989 -26.766 1.00 18.44 32 TYR H CA 1
ATOM 1834 C C . TYR B 2 32 ? -46.415 2.251 -27.580 1.00 17.27 32 TYR H C 1
ATOM 1835 O O . TYR B 2 32 ? -46.678 2.199 -28.785 1.00 21.02 32 TYR H O 1
ATOM 1844 N N . TRP B 2 33 ? -46.165 3.392 -26.954 1.00 17.95 33 TRP H N 1
ATOM 1845 C CA . TRP B 2 33 ? -46.049 4.644 -27.663 1.00 17.99 33 TRP H CA 1
ATOM 1846 C C . TRP B 2 33 ? -44.725 4.698 -28.478 1.00 19.49 33 TRP H C 1
ATOM 1847 O O . TRP B 2 33 ? -43.734 4.103 -28.091 1.00 17.84 33 TRP H O 1
ATOM 1858 N N . ILE B 2 34 ? -44.751 5.475 -29.555 1.00 17.08 34 ILE H N 1
ATOM 1859 C CA . ILE B 2 34 ? -43.617 5.777 -30.363 1.00 18.43 34 ILE H CA 1
ATOM 1860 C C . ILE B 2 34 ? -43.403 7.277 -30.304 1.00 18.88 34 ILE H C 1
ATOM 1861 O O . ILE B 2 34 ? -44.383 8.014 -30.467 1.00 19.55 34 ILE H O 1
ATOM 1866 N N . ASP B 2 35 ? -42.154 7.693 -30.110 1.00 18.13 35 ASP H N 1
ATOM 1867 C CA . ASP B 2 35 ? -41.766 9.119 -30.083 1.00 19.22 35 ASP H CA 1
ATOM 1868 C C . ASP B 2 35 ? -40.804 9.444 -31.241 1.00 19.91 35 ASP H C 1
ATOM 1869 O O . ASP B 2 35 ? -40.061 8.574 -31.735 1.00 19.92 35 ASP H O 1
ATOM 1874 N N . TRP B 2 36 ? -40.761 10.706 -31.614 1.00 15.53 36 TRP H N 1
ATOM 1875 C CA . TRP B 2 36 ? -39.793 11.188 -32.544 1.00 16.59 36 TRP H CA 1
ATOM 1876 C C . TRP B 2 36 ? -38.944 12.278 -31.855 1.00 17.40 36 TRP H C 1
ATOM 1877 O O . TRP B 2 36 ? -39.457 13.109 -31.148 1.00 16.91 36 TRP H O 1
ATOM 1888 N N . ILE B 2 37 ? -37.649 12.261 -32.148 1.00 17.30 37 ILE H N 1
ATOM 1889 C CA . ILE B 2 37 ? -36.645 13.099 -31.555 1.00 18.01 37 ILE H CA 1
ATOM 1890 C C . ILE B 2 37 ? -35.771 13.657 -32.689 1.00 18.53 37 ILE H C 1
ATOM 1891 O O . ILE B 2 37 ? -35.347 12.949 -33.580 1.00 20.44 37 ILE H O 1
ATOM 1896 N N . LYS B 2 38 ? -35.412 14.918 -32.576 1.00 18.82 38 LYS H N 1
ATOM 1897 C CA . LYS B 2 38 ? -34.613 15.614 -33.592 1.00 19.13 38 LYS H CA 1
ATOM 1898 C C . LYS B 2 38 ? -33.233 15.963 -33.035 1.00 18.03 38 LYS H C 1
ATOM 1899 O O . LYS B 2 38 ? -33.094 16.428 -31.900 1.00 19.81 38 LYS H O 1
ATOM 1905 N N . GLN B 2 39 ? -32.212 15.812 -33.860 1.00 18.80 39 GLN H N 1
ATOM 1906 C CA . GLN B 2 39 ? -30.888 16.226 -33.489 1.00 20.48 39 GLN H CA 1
ATOM 1907 C C . GLN B 2 39 ? -30.149 16.926 -34.613 1.00 18.70 39 GLN H C 1
ATOM 1908 O O . GLN B 2 39 ? -29.791 16.329 -35.592 1.00 18.11 39 GLN H O 1
ATOM 1914 N N . ARG B 2 40 ? -29.989 18.220 -34.468 1.00 20.07 40 ARG H N 1
ATOM 1915 C CA . ARG B 2 40 ? -29.199 18.961 -35.442 1.00 23.34 40 ARG H CA 1
ATOM 1916 C C . ARG B 2 40 ? -27.725 18.650 -35.297 1.00 24.04 40 ARG H C 1
ATOM 1917 O O . ARG B 2 40 ? -27.251 18.304 -34.212 1.00 22.50 40 ARG H O 1
ATOM 1925 N N . PRO B 2 41 ? -26.976 18.754 -36.392 1.00 27.25 41 PRO H N 1
ATOM 1926 C CA . PRO B 2 41 ? -25.529 18.450 -36.350 1.00 28.99 41 PRO H CA 1
ATOM 1927 C C . PRO B 2 41 ? -24.757 19.207 -35.279 1.00 27.36 41 PRO H C 1
ATOM 1928 O O . PRO B 2 41 ? -24.838 20.429 -35.176 1.00 28.61 41 PRO H O 1
ATOM 1932 N N . GLY B 2 42 ? -24.105 18.457 -34.410 1.00 29.21 42 GLY H N 1
ATOM 1933 C CA . GLY B 2 42 ? -23.379 19.030 -33.317 1.00 31.23 42 GLY H CA 1
ATOM 1934 C C . GLY B 2 42 ? -24.175 19.458 -32.108 1.00 31.54 42 GLY H C 1
ATOM 1935 O O . GLY B 2 42 ? -23.573 19.863 -31.093 1.00 28.91 42 GLY H O 1
ATOM 1936 N N . GLN B 2 43 ? -25.500 19.298 -32.156 1.00 27.90 43 GLN H N 1
ATOM 1937 C CA . GLN B 2 43 ? -26.399 19.858 -31.130 1.00 27.74 43 GLN H CA 1
ATOM 1938 C C . GLN B 2 43 ? -27.071 18.740 -30.307 1.00 25.30 43 GLN H C 1
ATOM 1939 O O . GLN B 2 43 ? -26.770 17.566 -30.466 1.00 23.30 43 GLN H O 1
ATOM 1945 N N . GLY B 2 44 ? -27.889 19.146 -29.356 1.00 22.91 44 GLY H N 1
ATOM 1946 C CA . GLY B 2 44 ? -28.513 18.232 -28.430 1.00 26.07 44 GLY H CA 1
ATOM 1947 C C . GLY B 2 44 ? -29.815 17.671 -29.014 1.00 22.00 44 GLY H C 1
ATOM 1948 O O . GLY B 2 44 ? -30.164 17.890 -30.178 1.00 23.03 44 GLY H O 1
ATOM 1949 N N . LEU B 2 45 ? -30.515 16.948 -28.164 1.00 23.47 45 LEU H N 1
ATOM 1950 C CA . LEU B 2 45 ? -31.739 16.257 -28.504 1.00 20.47 45 LEU H CA 1
ATOM 1951 C C . LEU B 2 45 ? -32.948 17.170 -28.297 1.00 21.00 45 LEU H C 1
ATOM 1952 O O . LEU B 2 45 ? -33.005 17.946 -27.320 1.00 20.83 45 LEU H O 1
ATOM 1957 N N . GLU B 2 46 ? -33.919 17.086 -29.222 1.00 18.81 46 GLU H N 1
ATOM 1958 C CA . GLU B 2 46 ? -35.195 17.819 -29.153 1.00 19.51 46 GLU H CA 1
ATOM 1959 C C . GLU B 2 46 ? -36.369 16.863 -29.300 1.00 19.59 46 GLU H C 1
ATOM 1960 O O . GLU B 2 46 ? -36.414 16.041 -30.223 1.00 18.71 46 GLU H O 1
ATOM 1966 N N . TRP B 2 47 ? -37.266 16.899 -28.335 1.00 18.43 47 TRP H N 1
ATOM 1967 C CA . TRP B 2 47 ? -38.475 16.032 -28.380 1.00 20.50 47 TRP H CA 1
ATOM 1968 C C . TRP B 2 47 ? -39.534 16.627 -29.339 1.00 18.75 47 TRP H C 1
ATOM 1969 O O . TRP B 2 47 ? -40.006 17.740 -29.128 1.00 19.17 47 TRP H O 1
ATOM 1980 N N . ILE B 2 48 ? -39.936 15.876 -30.355 1.00 17.08 48 ILE H N 1
ATOM 1981 C CA . ILE B 2 48 ? -40.967 16.347 -31.288 1.00 17.42 48 ILE H CA 1
ATOM 1982 C C . ILE B 2 48 ? -42.396 16.012 -30.822 1.00 19.75 48 ILE H C 1
ATOM 1983 O O . ILE B 2 48 ? -43.281 16.882 -30.850 1.00 19.13 48 ILE H O 1
ATOM 1988 N N . GLY B 2 49 ? -42.630 14.729 -30.496 1.00 17.24 49 GLY H N 1
ATOM 1989 C CA . GLY B 2 49 ? -43.924 14.259 -30.082 1.00 17.86 49 GLY H CA 1
ATOM 1990 C C . GLY B 2 49 ? -44.001 12.771 -29.938 1.00 16.40 49 GLY H C 1
ATOM 1991 O O . GLY B 2 49 ? -42.985 12.071 -30.136 1.00 16.27 49 GLY H O 1
ATOM 1992 N N . ARG B 2 50 ? -45.225 12.311 -29.676 1.00 15.97 50 ARG H N 1
ATOM 1993 C CA . ARG B 2 50 ? -45.473 10.899 -29.472 1.00 20.83 50 ARG H CA 1
ATOM 1994 C C . ARG B 2 50 ? -46.819 10.519 -30.064 1.00 21.06 50 ARG H C 1
ATOM 1995 O O . ARG B 2 50 ? -47.745 11.371 -30.142 1.00 19.12 50 ARG H O 1
ATOM 2003 N N . ILE B 2 51 ? -46.936 9.255 -30.439 1.00 19.27 51 ILE H N 1
ATOM 2004 C CA . ILE B 2 51 ? -48.148 8.729 -31.004 1.00 20.33 51 ILE H CA 1
ATOM 2005 C C . ILE B 2 51 ? -48.422 7.329 -30.463 1.00 19.22 51 ILE H C 1
ATOM 2006 O O . ILE B 2 51 ? -47.517 6.517 -30.301 1.00 19.10 51 ILE H O 1
ATOM 2011 N N . ALA B 2 52 ? -49.691 7.063 -30.188 1.00 19.66 52 ALA H N 1
ATOM 2012 C CA . ALA B 2 52 ? -50.170 5.728 -29.747 1.00 19.85 52 ALA H CA 1
ATOM 2013 C C . ALA B 2 52 ? -50.669 4.961 -30.992 1.00 22.03 52 ALA H C 1
ATOM 2014 O O . ALA B 2 52 ? -51.620 5.373 -31.625 1.00 24.45 52 ALA H O 1
ATOM 2016 N N . PRO B 2 53 ? -49.982 3.896 -31.378 1.00 20.54 53 PRO H N 1
ATOM 2017 C CA . PRO B 2 53 ? -50.310 3.302 -32.699 1.00 24.23 53 PRO H CA 1
ATOM 2018 C C . PRO B 2 53 ? -51.715 2.758 -32.887 1.00 25.49 53 PRO H C 1
ATOM 2019 O O . PRO B 2 53 ? -52.273 2.881 -33.984 1.00 27.98 53 PRO H O 1
ATOM 2023 N N . GLY B 2 54 ? -52.294 2.219 -31.821 1.00 25.55 54 GLY H N 1
ATOM 2024 C CA . GLY B 2 54 ? -53.713 1.718 -31.834 1.00 28.09 54 GLY H CA 1
ATOM 2025 C C . GLY B 2 54 ? -54.763 2.773 -32.134 1.00 31.59 54 GLY H C 1
ATOM 2026 O O . GLY B 2 54 ? -55.680 2.564 -32.923 1.00 34.92 54 GLY H O 1
ATOM 2027 N N . SER B 2 55 ? -54.596 3.967 -31.597 1.00 27.57 55 SER H N 1
ATOM 2028 C CA . SER B 2 55 ? -55.625 4.971 -31.694 1.00 26.50 55 SER H CA 1
ATOM 2029 C C . SER B 2 55 ? -55.247 6.154 -32.566 1.00 27.13 55 SER H C 1
ATOM 2030 O O . SER B 2 55 ? -56.085 6.976 -32.864 1.00 25.35 55 SER H O 1
ATOM 2033 N N . SER B 2 56 ? -53.961 6.289 -32.891 1.00 24.64 56 SER H N 1
ATOM 2034 C CA . SER B 2 56 ? -53.380 7.502 -33.426 1.00 26.40 56 SER H CA 1
ATOM 2035 C C . SER B 2 56 ? -53.467 8.737 -32.546 1.00 23.73 56 SER H C 1
ATOM 2036 O O . SER B 2 56 ? -53.249 9.867 -32.977 1.00 23.80 56 SER H O 1
ATOM 2039 N N . ASN B 2 57 ? -53.662 8.522 -31.260 1.00 23.13 57 ASN H N 1
ATOM 2040 C CA . ASN B 2 57 ? -53.645 9.635 -30.311 1.00 20.94 57 ASN H CA 1
ATOM 2041 C C . ASN B 2 57 ? -52.231 10.208 -30.296 1.00 20.50 57 ASN H C 1
ATOM 2042 O O . ASN B 2 57 ? -51.275 9.458 -30.261 1.00 19.54 57 ASN H O 1
ATOM 2047 N N . THR B 2 58 ? -52.111 11.527 -30.275 1.00 20.50 58 THR H N 1
ATOM 2048 C CA . THR B 2 58 ? -50.777 12.190 -30.328 1.00 22.88 58 THR H CA 1
ATOM 2049 C C . THR B 2 58 ? -50.632 13.273 -29.253 1.00 22.65 58 THR H C 1
ATOM 2050 O O . THR B 2 58 ? -51.648 13.824 -28.732 1.00 20.38 58 THR H O 1
ATOM 2054 N N . TYR B 2 59 ? -49.397 13.509 -28.845 1.00 20.09 59 TYR H N 1
ATOM 2055 C CA . TYR B 2 59 ? -48.952 14.736 -28.189 1.00 19.94 59 TYR H CA 1
ATOM 2056 C C . TYR B 2 59 ? -47.801 15.310 -28.995 1.00 21.80 59 TYR H C 1
ATOM 2057 O O . TYR B 2 59 ? -46.889 14.581 -29.420 1.00 21.56 59 TYR H O 1
ATOM 2066 N N . TYR B 2 60 ? -47.823 16.623 -29.180 1.00 18.94 60 TYR H N 1
ATOM 2067 C CA . TYR B 2 60 ? -46.779 17.351 -29.850 1.00 20.59 60 TYR H CA 1
ATOM 2068 C C . TYR B 2 60 ? -46.128 18.398 -28.936 1.00 23.31 60 TYR H C 1
ATOM 2069 O O . TYR B 2 60 ? -46.781 19.103 -28.192 1.00 20.65 60 TYR H O 1
ATOM 2078 N N . ASN B 2 61 ? -44.844 18.611 -29.144 1.00 19.61 61 ASN H N 1
ATOM 2079 C CA . ASN B 2 61 ? -44.178 19.779 -28.679 1.00 19.97 61 ASN H CA 1
ATOM 2080 C C . ASN B 2 61 ? -44.655 20.958 -29.545 1.00 22.74 61 ASN H C 1
ATOM 2081 O O . ASN B 2 61 ? -44.723 20.866 -30.789 1.00 22.47 61 ASN H O 1
ATOM 2086 N N . GLU B 2 62 ? -45.069 22.026 -28.880 1.00 22.73 62 GLU H N 1
ATOM 2087 C CA . GLU B 2 62 ? -45.664 23.191 -29.587 1.00 25.74 62 GLU H CA 1
ATOM 2088 C C . GLU B 2 62 ? -44.742 23.789 -30.646 1.00 24.95 62 GLU H C 1
ATOM 2089 O O . GLU B 2 62 ? -45.210 24.283 -31.658 1.00 27.29 62 GLU H O 1
ATOM 2091 N N . ILE B 2 63 ? -43.453 23.728 -30.412 1.00 24.67 63 ILE H N 1
ATOM 2092 C CA . ILE B 2 63 ? -42.434 24.115 -31.370 1.00 26.99 63 ILE H CA 1
ATOM 2093 C C . ILE B 2 63 ? -42.536 23.396 -32.746 1.00 28.81 63 ILE H C 1
ATOM 2094 O O . ILE B 2 63 ? -42.182 23.969 -33.752 1.00 28.63 63 ILE H O 1
ATOM 2099 N N . PHE B 2 64 ? -43.055 22.167 -32.783 1.00 23.76 64 PHE H N 1
ATOM 2100 C CA . PHE B 2 64 ? -43.148 21.382 -34.021 1.00 24.27 64 PHE H CA 1
ATOM 2101 C C . PHE B 2 64 ? -44.583 21.241 -34.550 1.00 26.19 64 PHE H C 1
ATOM 2102 O O . PHE B 2 64 ? -44.769 20.629 -35.592 1.00 25.21 64 PHE H O 1
ATOM 2110 N N . LYS B 2 65 ? -45.586 21.800 -33.858 1.00 26.40 65 LYS H N 1
ATOM 2111 C CA . LYS B 2 65 ? -46.974 21.800 -34.380 1.00 33.61 65 LYS H CA 1
ATOM 2112 C C . LYS B 2 65 ? -47.024 22.477 -35.739 1.00 30.59 65 LYS H C 1
ATOM 2113 O O . LYS B 2 65 ? -46.464 23.572 -35.910 1.00 33.61 65 LYS H O 1
ATOM 2119 N N . GLY B 2 66 ? -47.628 21.826 -36.725 1.00 34.89 66 GLY H N 1
ATOM 2120 C CA . GLY B 2 66 ? -47.581 22.395 -38.137 1.00 38.43 66 GLY H CA 1
ATOM 2121 C C . GLY B 2 66 ? -46.295 22.195 -38.957 1.00 42.04 66 GLY H C 1
ATOM 2122 O O . GLY B 2 66 ? -46.310 22.289 -40.179 1.00 56.65 66 GLY H O 1
ATOM 2123 N N . LYS B 2 67 ? -45.183 21.901 -38.308 1.00 29.78 67 LYS H N 1
ATOM 2124 C CA . LYS B 2 67 ? -43.956 21.432 -39.007 1.00 32.89 67 LYS H CA 1
ATOM 2125 C C . LYS B 2 67 ? -44.045 19.890 -39.192 1.00 32.46 67 LYS H C 1
ATOM 2126 O O . LYS B 2 67 ? -43.761 19.333 -40.277 1.00 32.06 67 LYS H O 1
ATOM 2132 N N . ALA B 2 68 ? -44.409 19.218 -38.106 1.00 26.12 68 ALA H N 1
ATOM 2133 C CA . ALA B 2 68 ? -44.420 17.759 -38.010 1.00 25.14 68 ALA H CA 1
ATOM 2134 C C . ALA B 2 68 ? -45.837 17.191 -37.860 1.00 24.72 68 ALA H C 1
ATOM 2135 O O . ALA B 2 68 ? -46.674 17.717 -37.120 1.00 27.50 68 ALA H O 1
ATOM 2137 N N . THR B 2 69 ? -46.111 16.115 -38.579 1.00 23.69 69 THR H N 1
ATOM 2138 C CA . THR B 2 69 ? -47.350 15.399 -38.456 1.00 23.67 69 THR H CA 1
ATOM 2139 C C . THR B 2 69 ? -47.044 13.929 -38.231 1.00 24.20 69 THR H C 1
ATOM 2140 O O . THR B 2 69 ? -46.412 13.312 -39.089 1.00 22.58 69 THR H O 1
ATOM 2144 N N . LEU B 2 70 ? -47.484 13.359 -37.100 1.00 20.97 70 LEU H N 1
ATOM 2145 C CA . LEU B 2 70 ? -47.271 11.933 -36.845 1.00 21.10 70 LEU H CA 1
ATOM 2146 C C . LEU B 2 70 ? -48.433 11.071 -37.286 1.00 23.83 70 LEU H C 1
ATOM 2147 O O . LEU B 2 70 ? -49.585 11.346 -36.977 1.00 22.95 70 LEU H O 1
ATOM 2152 N N . THR B 2 71 ? -48.141 9.973 -37.947 1.00 21.82 71 THR H N 1
ATOM 2153 C CA . THR B 2 71 ? -49.167 8.977 -38.244 1.00 23.21 71 THR H CA 1
ATOM 2154 C C . THR B 2 71 ? -48.619 7.596 -38.070 1.00 23.03 71 THR H C 1
ATOM 2155 O O . THR B 2 71 ? -47.417 7.415 -37.923 1.00 20.82 71 THR H O 1
ATOM 2159 N N . VAL B 2 72 ? -49.502 6.603 -38.095 1.00 21.78 72 VAL H N 1
ATOM 2160 C CA . VAL B 2 72 ? -49.093 5.231 -38.026 1.00 24.68 72 VAL H CA 1
ATOM 2161 C C . VAL B 2 72 ? -49.945 4.409 -38.978 1.00 28.92 72 VAL H C 1
ATOM 2162 O O . VAL B 2 72 ? -51.110 4.734 -39.240 1.00 29.12 72 VAL H O 1
ATOM 2166 N N . ASP B 2 73 ? -49.342 3.388 -39.557 1.00 26.65 73 ASP H N 1
ATOM 2167 C CA . ASP B 2 73 ? -50.124 2.366 -40.297 1.00 27.63 73 ASP H CA 1
ATOM 2168 C C . ASP B 2 73 ? -50.028 1.111 -39.469 1.00 26.50 73 ASP H C 1
ATOM 2169 O O . ASP B 2 73 ? -48.976 0.469 -39.420 1.00 27.43 73 ASP H O 1
ATOM 2174 N N . ILE B 2 74 ? -51.126 0.735 -38.808 1.00 27.27 74 ILE H N 1
ATOM 2175 C CA . ILE B 2 74 ? -51.089 -0.411 -37.878 1.00 28.38 74 ILE H CA 1
ATOM 2176 C C . ILE B 2 74 ? -50.789 -1.726 -38.612 1.00 26.82 74 ILE H C 1
ATOM 2177 O O . ILE B 2 74 ? -50.054 -2.579 -38.119 1.00 27.34 74 ILE H O 1
ATOM 2182 N N . SER B 2 75 ? -51.339 -1.883 -39.810 1.00 26.63 75 SER H N 1
ATOM 2183 C CA . SER B 2 75 ? -51.182 -3.174 -40.477 1.00 27.26 75 SER H CA 1
ATOM 2184 C C . SER B 2 75 ? -49.749 -3.507 -40.811 1.00 27.00 75 SER H C 1
ATOM 2185 O O . SER B 2 75 ? -49.337 -4.665 -40.741 1.00 25.64 75 SER H O 1
ATOM 2188 N N . SER B 2 76 ? -48.981 -2.485 -41.153 1.00 24.90 76 SER H N 1
ATOM 2189 C CA . SER B 2 76 ? -47.573 -2.663 -41.481 1.00 26.98 76 SER H CA 1
ATOM 2190 C C . SER B 2 76 ? -46.647 -2.312 -40.306 1.00 29.71 76 SER H C 1
ATOM 2191 O O . SER B 2 76 ? -45.409 -2.319 -40.462 1.00 25.41 76 SER H O 1
ATOM 2194 N N . SER B 2 77 ? -47.228 -2.020 -39.147 1.00 25.79 77 SER H N 1
ATOM 2195 C CA . SER B 2 77 ? -46.454 -1.649 -37.945 1.00 27.16 77 SER H CA 1
ATOM 2196 C C . SER B 2 77 ? -45.431 -0.558 -38.217 1.00 22.69 77 SER H C 1
ATOM 2197 O O . SER B 2 77 ? -44.319 -0.629 -37.700 1.00 24.06 77 SER H O 1
ATOM 2200 N N . THR B 2 78 ? -45.842 0.457 -38.947 1.00 21.35 78 THR H N 1
ATOM 2201 C CA . THR B 2 78 ? -44.942 1.510 -39.394 1.00 23.80 78 THR H CA 1
ATOM 2202 C C . THR B 2 78 ? -45.419 2.870 -38.902 1.00 24.42 78 THR H C 1
ATOM 2203 O O . THR B 2 78 ? -46.550 3.309 -39.141 1.00 27.57 78 THR H O 1
ATOM 2207 N N . ALA B 2 79 ? -44.518 3.549 -38.219 1.00 22.90 79 ALA H N 1
ATOM 2208 C CA . ALA B 2 79 ? -44.705 4.947 -37.817 1.00 21.71 79 ALA H CA 1
ATOM 2209 C C . ALA B 2 79 ? -44.143 5.905 -38.834 1.00 22.15 79 ALA H C 1
ATOM 2210 O O . ALA B 2 79 ? -43.093 5.661 -39.427 1.00 22.41 79 ALA H O 1
ATOM 2212 N N . TYR B 2 80 ? -44.884 6.989 -39.103 1.00 20.11 80 TYR H N 1
ATOM 2213 C CA . TYR B 2 80 ? -44.417 8.037 -40.025 1.00 19.89 80 TYR H CA 1
ATOM 2214 C C . TYR B 2 80 ? -44.379 9.415 -39.420 1.00 19.86 80 TYR H C 1
ATOM 2215 O O . TYR B 2 80 ? -45.206 9.766 -38.587 1.00 20.35 80 TYR H O 1
ATOM 2224 N N . ILE B 2 81 ? -43.397 10.214 -39.843 1.00 18.98 81 ILE H N 1
ATOM 2225 C CA . ILE B 2 81 ? -43.403 11.612 -39.538 1.00 19.60 81 ILE H CA 1
ATOM 2226 C C . ILE B 2 81 ? -43.328 12.367 -40.825 1.00 22.24 81 ILE H C 1
ATOM 2227 O O . ILE B 2 81 ? -42.430 12.148 -41.630 1.00 19.39 81 ILE H O 1
ATOM 2232 N N . GLN B 2 82 ? -44.267 13.286 -41.012 1.00 21.62 82 GLN H N 1
ATOM 2233 C CA . GLN B 2 82 ? -44.222 14.137 -42.183 1.00 21.79 82 GLN H CA 1
ATOM 2234 C C . GLN B 2 82 ? -43.743 15.488 -41.757 1.00 21.52 82 GLN H C 1
ATOM 2235 O O . GLN B 2 82 ? -44.349 16.116 -40.889 1.00 23.71 82 GLN H O 1
ATOM 2241 N N . LEU B 2 83 ? -42.670 15.946 -42.386 1.00 21.20 83 LEU H N 1
ATOM 2242 C CA . LEU B 2 83 ? -42.068 17.253 -42.146 1.00 24.44 83 LEU H CA 1
ATOM 2243 C C . LEU B 2 83 ? -42.379 18.146 -43.326 1.00 28.03 83 LEU H C 1
ATOM 2244 O O . LEU B 2 83 ? -42.071 17.780 -44.465 1.00 26.24 83 LEU H O 1
ATOM 2249 N N . SER B 2 84 ? -43.040 19.274 -43.062 1.00 25.14 84 SER H N 1
ATOM 2250 C CA . SER B 2 84 ? -43.546 20.114 -44.135 1.00 30.14 84 SER H CA 1
ATOM 2251 C C . SER B 2 84 ? -42.859 21.482 -44.096 1.00 25.62 84 SER H C 1
ATOM 2252 O O . SER B 2 84 ? -42.220 21.847 -43.103 1.00 24.42 84 SER H O 1
ATOM 2255 N N . SER B 2 85 ? -42.926 22.161 -45.242 1.00 26.51 85 SER H N 1
ATOM 2256 C CA . SER B 2 85 ? -42.372 23.499 -45.445 1.00 27.14 85 SER H CA 1
ATOM 2257 C C . SER B 2 85 ? -40.905 23.588 -45.029 1.00 26.56 85 SER H C 1
ATOM 2258 O O . SER B 2 85 ? -40.516 24.419 -44.219 1.00 25.01 85 SER H O 1
ATOM 2261 N N . LEU B 2 86 ? -40.085 22.695 -45.562 1.00 27.30 86 LEU H N 1
ATOM 2262 C CA . LEU B 2 86 ? -38.744 22.530 -45.038 1.00 29.04 86 LEU H CA 1
ATOM 2263 C C . LEU B 2 86 ? -37.829 23.696 -45.308 1.00 27.09 86 LEU H C 1
ATOM 2264 O O . LEU B 2 86 ? -37.851 24.270 -46.409 1.00 28.99 86 LEU H O 1
ATOM 2269 N N . SER B 2 87 ? -36.997 23.999 -44.321 1.00 25.17 87 SER H N 1
ATOM 2270 C CA . SER B 2 87 ? -35.930 24.952 -44.420 1.00 30.12 87 SER H CA 1
ATOM 2271 C C . SER B 2 87 ? -34.671 24.382 -43.792 1.00 33.63 87 SER H C 1
ATOM 2272 O O . SER B 2 87 ? -34.677 23.256 -43.256 1.00 27.51 87 SER H O 1
ATOM 2275 N N . SER B 2 88 ? -33.600 25.171 -43.817 1.00 31.66 88 SER H N 1
ATOM 2276 C CA . SER B 2 88 ? -32.302 24.757 -43.304 1.00 33.70 88 SER H CA 1
ATOM 2277 C C . SER B 2 88 ? -32.305 24.337 -41.838 1.00 31.08 88 SER H C 1
ATOM 2278 O O . SER B 2 88 ? -31.559 23.441 -41.465 1.00 26.51 88 SER H O 1
ATOM 2281 N N . GLU B 2 89 ? -33.102 25.012 -41.010 1.00 25.47 89 GLU H N 1
ATOM 2282 C CA . GLU B 2 89 ? -33.221 24.635 -39.588 1.00 29.48 89 GLU H CA 1
ATOM 2283 C C . GLU B 2 89 ? -33.750 23.179 -39.396 1.00 27.82 89 GLU H C 1
ATOM 2284 O O . GLU B 2 89 ? -33.634 22.631 -38.297 1.00 28.78 89 GLU H O 1
ATOM 2286 N N . ASP B 2 90 ? -34.366 22.613 -40.435 1.00 23.82 90 ASP H N 1
ATOM 2287 C CA . ASP B 2 90 ? -34.920 21.248 -40.421 1.00 22.39 90 ASP H CA 1
ATOM 2288 C C . ASP B 2 90 ? -33.890 20.178 -40.776 1.00 22.93 90 ASP H C 1
ATOM 2289 O O . ASP B 2 90 ? -34.159 18.980 -40.592 1.00 23.53 90 ASP H O 1
ATOM 2294 N N . SER B 2 91 ? -32.721 20.572 -41.307 1.00 20.93 91 SER H N 1
ATOM 2295 C CA . SER B 2 91 ? -31.661 19.644 -41.542 1.00 20.35 91 SER H CA 1
ATOM 2296 C C . SER B 2 91 ? -31.164 19.061 -40.206 1.00 21.80 91 SER H C 1
ATOM 2297 O O . SER B 2 91 ? -30.711 19.795 -39.344 1.00 24.85 91 SER H O 1
ATOM 2300 N N . ALA B 2 92 ? -31.252 17.736 -40.067 1.00 22.44 92 ALA H N 1
ATOM 2301 C CA . ALA B 2 92 ? -31.035 17.085 -38.776 1.00 18.86 92 ALA H CA 1
ATOM 2302 C C . ALA B 2 92 ? -31.150 15.604 -38.944 1.00 19.45 92 ALA H C 1
ATOM 2303 O O . ALA B 2 92 ? -31.626 15.081 -39.972 1.00 19.49 92 ALA H O 1
ATOM 2305 N N . VAL B 2 93 ? -30.747 14.886 -37.910 1.00 19.42 93 VAL H N 1
ATOM 2306 C CA . VAL B 2 93 ? -31.082 13.472 -37.815 1.00 19.66 93 VAL H CA 1
ATOM 2307 C C . VAL B 2 93 ? -32.399 13.365 -36.996 1.00 20.05 93 VAL H C 1
ATOM 2308 O O . VAL B 2 93 ? -32.562 14.024 -35.954 1.00 17.53 93 VAL H O 1
ATOM 2312 N N . TYR B 2 94 ? -33.305 12.505 -37.472 1.00 17.77 94 TYR H N 1
ATOM 2313 C CA . TYR B 2 94 ? -34.603 12.291 -36.806 1.00 19.29 94 TYR H CA 1
ATOM 2314 C C . TYR B 2 94 ? -34.617 10.827 -36.343 1.00 19.16 94 TYR H C 1
ATOM 2315 O O . TYR B 2 94 ? -34.442 9.929 -37.160 1.00 21.29 94 TYR H O 1
ATOM 2324 N N . PHE B 2 95 ? -34.793 10.603 -35.037 1.00 16.88 95 PHE H N 1
ATOM 2325 C CA . PHE B 2 95 ? -34.849 9.289 -34.431 1.00 16.33 95 PHE H CA 1
ATOM 2326 C C . PHE B 2 95 ? -36.300 8.936 -34.130 1.00 17.65 95 PHE H C 1
ATOM 2327 O O . PHE B 2 95 ? -37.061 9.826 -33.697 1.00 19.76 95 PHE H O 1
ATOM 2335 N N . CYS B 2 96 ? -36.685 7.680 -34.365 1.00 16.88 96 CYS H N 1
ATOM 2336 C CA . CYS B 2 96 ? -37.911 7.162 -33.789 1.00 18.51 96 CYS H CA 1
ATOM 2337 C C . CYS B 2 96 ? -37.469 6.325 -32.562 1.00 19.83 96 CYS H C 1
ATOM 2338 O O . CYS B 2 96 ? -36.371 5.720 -32.553 1.00 21.31 96 CYS H O 1
ATOM 2341 N N . ALA B 2 97 ? -38.279 6.297 -31.530 1.00 16.59 97 ALA H N 1
ATOM 2342 C CA . ALA B 2 97 ? -37.976 5.467 -30.366 1.00 19.37 97 ALA H CA 1
ATOM 2343 C C . ALA B 2 97 ? -39.239 4.913 -29.795 1.00 19.54 97 ALA H C 1
ATOM 2344 O O . ALA B 2 97 ? -40.296 5.551 -29.895 1.00 20.67 97 ALA H O 1
ATOM 2346 N N . ARG B 2 98 ? -39.156 3.752 -29.149 1.00 18.39 98 ARG H N 1
ATOM 2347 C CA . ARG B 2 98 ? -40.298 3.153 -28.474 1.00 16.28 98 ARG H CA 1
ATOM 2348 C C . ARG B 2 98 ? -40.228 3.414 -27.009 1.00 18.64 98 ARG H C 1
ATOM 2349 O O . ARG B 2 98 ? -39.165 3.197 -26.385 1.00 17.66 98 ARG H O 1
ATOM 2357 N N . GLU B 2 99 ? -41.357 3.823 -26.423 1.00 16.40 99 GLU H N 1
ATOM 2358 C CA . GLU B 2 99 ? -41.418 4.049 -25.001 1.00 17.69 99 GLU H CA 1
ATOM 2359 C C . GLU B 2 99 ? -41.400 2.710 -24.252 1.00 19.45 99 GLU H C 1
ATOM 2360 O O . GLU B 2 99 ? -41.759 1.664 -24.793 1.00 21.32 99 GLU H O 1
ATOM 2366 N N . ILE B 2 100 ? -40.902 2.750 -23.028 1.00 17.93 100 ILE H N 1
ATOM 2367 C CA . ILE B 2 100 ? -41.050 1.637 -22.133 1.00 19.15 100 ILE H CA 1
ATOM 2368 C C . ILE B 2 100 ? -42.488 1.465 -21.698 1.00 20.04 100 ILE H C 1
ATOM 2369 O O . ILE B 2 100 ? -43.350 2.291 -21.966 1.00 20.49 100 ILE H O 1
ATOM 2374 N N . THR B 2 101 ? -42.788 0.321 -21.085 1.00 20.77 101 THR H N 1
ATOM 2375 C CA . THR B 2 101 ? -44.183 0.011 -20.776 1.00 21.00 101 THR H CA 1
ATOM 2376 C C . THR B 2 101 ? -44.879 1.125 -19.971 1.00 22.67 101 THR H C 1
ATOM 2377 O O . THR B 2 101 ? -46.038 1.463 -20.217 1.00 21.75 101 THR H O 1
ATOM 2381 N N . SER B 2 102 ? -44.159 1.660 -18.986 1.00 23.34 102 SER H N 1
ATOM 2382 C CA . SER B 2 102 ? -44.714 2.657 -18.085 1.00 21.70 102 SER H CA 1
ATOM 2383 C C . SER B 2 102 ? -44.851 4.038 -18.757 1.00 22.55 102 SER H C 1
ATOM 2384 O O . SER B 2 102 ? -45.400 4.990 -18.129 1.00 23.03 102 SER H O 1
ATOM 2387 N N . ALA B 2 103 ? -44.392 4.160 -20.010 1.00 19.92 103 ALA H N 1
ATOM 2388 C CA . ALA B 2 103 ? -44.430 5.461 -20.743 1.00 21.18 103 ALA H CA 1
ATOM 2389 C C . ALA B 2 103 ? -43.641 6.586 -19.989 1.00 19.35 103 ALA H C 1
ATOM 2390 O O . ALA B 2 103 ? -44.077 7.757 -19.966 1.00 18.24 103 ALA H O 1
ATOM 2392 N N . THR B 2 104 ? -42.484 6.236 -19.424 1.00 17.19 104 THR H N 1
ATOM 2393 C CA . THR B 2 104 ? -41.646 7.173 -18.666 1.00 19.34 104 THR H CA 1
ATOM 2394 C C . THR B 2 104 ? -40.175 7.137 -19.085 1.00 22.13 104 THR H C 1
ATOM 2395 O O . THR B 2 104 ? -39.306 7.523 -18.311 1.00 21.71 104 THR H O 1
ATOM 2399 N N . ALA B 2 105 ? -39.920 6.635 -20.289 1.00 18.46 105 ALA H N 1
ATOM 2400 C CA . ALA B 2 105 ? -38.600 6.602 -20.879 1.00 18.97 105 ALA H CA 1
ATOM 2401 C C . ALA B 2 105 ? -38.709 6.097 -22.297 1.00 21.55 105 ALA H C 1
ATOM 2402 O O . ALA B 2 105 ? -39.686 5.462 -22.674 1.00 20.03 105 ALA H O 1
ATOM 2404 N N . MET B 2 106 ? -37.655 6.352 -23.065 1.00 21.80 106 MET H N 1
ATOM 2405 C CA . MET B 2 106 ? -37.465 5.755 -24.376 1.00 23.47 106 MET H CA 1
ATOM 2406 C C . MET B 2 106 ? -36.363 4.710 -24.387 1.00 19.73 106 MET H C 1
ATOM 2407 O O . MET B 2 106 ? -35.151 4.981 -24.316 1.00 20.90 106 MET H O 1
ATOM 2412 N N . GLU B 2 107 ? -36.794 3.466 -24.516 1.00 22.75 107 GLU H N 1
ATOM 2413 C CA . GLU B 2 107 ? -35.963 2.298 -24.369 1.00 23.87 107 GLU H CA 1
ATOM 2414 C C . GLU B 2 107 ? -35.305 1.870 -25.662 1.00 28.77 107 GLU H C 1
ATOM 2415 O O . GLU B 2 107 ? -34.126 1.630 -25.714 1.00 32.15 107 GLU H O 1
ATOM 2421 N N . TYR B 2 108 ? -36.077 1.702 -26.724 1.00 25.42 108 TYR H N 1
ATOM 2422 C CA . TYR B 2 108 ? -35.509 1.176 -27.964 1.00 24.50 108 TYR H CA 1
ATOM 2423 C C . TYR B 2 108 ? -35.543 2.313 -28.958 1.00 26.44 108 TYR H C 1
ATOM 2424 O O . TYR B 2 108 ? -36.589 2.941 -29.130 1.00 24.54 108 TYR H O 1
ATOM 2433 N N . TRP B 2 109 ? -34.409 2.559 -29.608 1.00 21.41 109 TRP H N 1
ATOM 2434 C CA . TRP B 2 109 ? -34.275 3.669 -30.547 1.00 21.06 109 TRP H CA 1
ATOM 2435 C C . TRP B 2 109 ? -33.990 3.117 -31.933 1.00 23.52 109 TRP H C 1
ATOM 2436 O O . TRP B 2 109 ? -33.241 2.158 -32.086 1.00 23.25 109 TRP H O 1
ATOM 2447 N N . GLY B 2 110 ? -34.500 3.763 -32.975 1.00 19.63 110 GLY H N 1
ATOM 2448 C CA . GLY B 2 110 ? -34.041 3.444 -34.319 1.00 19.87 110 GLY H CA 1
ATOM 2449 C C . GLY B 2 110 ? -32.646 4.041 -34.553 1.00 18.86 110 GLY H C 1
ATOM 2450 O O . GLY B 2 110 ? -32.130 4.759 -33.706 1.00 19.92 110 GLY H O 1
ATOM 2451 N N . GLN B 2 111 ? -32.083 3.799 -35.738 1.00 18.05 111 GLN H N 1
ATOM 2452 C CA . GLN B 2 111 ? -30.736 4.259 -36.070 1.00 18.98 111 GLN H CA 1
ATOM 2453 C C . GLN B 2 111 ? -30.688 5.709 -36.486 1.00 22.15 111 GLN H C 1
ATOM 2454 O O . GLN B 2 111 ? -29.599 6.247 -36.630 1.00 22.28 111 GLN H O 1
ATOM 2456 N N . GLY B 2 112 ? -31.846 6.349 -36.683 1.00 18.94 112 GLY H N 1
ATOM 2457 C CA . GLY B 2 112 ? -31.883 7.737 -37.162 1.00 18.52 112 GLY H CA 1
ATOM 2458 C C . GLY B 2 112 ? -31.864 7.854 -38.686 1.00 21.66 112 GLY H C 1
ATOM 2459 O O . GLY B 2 112 ? -31.310 7.007 -39.384 1.00 21.44 112 GLY H O 1
ATOM 2460 N N . THR B 2 113 ? -32.563 8.853 -39.179 1.00 19.56 113 THR H N 1
ATOM 2461 C CA . THR B 2 113 ? -32.585 9.195 -40.582 1.00 22.93 113 THR H CA 1
ATOM 2462 C C . THR B 2 113 ? -32.122 10.644 -40.714 1.00 20.90 113 THR H C 1
ATOM 2463 O O . THR B 2 113 ? -32.731 11.539 -40.178 1.00 20.57 113 THR H O 1
ATOM 2467 N N . SER B 2 114 ? -31.057 10.860 -41.474 1.00 20.00 114 SER H N 1
ATOM 2468 C CA . SER B 2 114 ? -30.575 12.175 -41.753 1.00 23.15 114 SER H CA 1
ATOM 2469 C C . SER B 2 114 ? -31.379 12.806 -42.907 1.00 22.13 114 SER H C 1
ATOM 2470 O O . SER B 2 114 ? -31.545 12.181 -43.971 1.00 23.20 114 SER H O 1
ATOM 2473 N N . VAL B 2 115 ? -31.799 14.049 -42.697 1.00 20.18 115 VAL H N 1
ATOM 2474 C CA . VAL B 2 115 ? -32.460 14.884 -43.718 1.00 20.60 115 VAL H CA 1
ATOM 2475 C C . VAL B 2 115 ? -31.590 16.113 -43.921 1.00 21.30 115 VAL H C 1
ATOM 2476 O O . VAL B 2 115 ? -31.257 16.830 -42.952 1.00 20.53 115 VAL H O 1
ATOM 2480 N N . THR B 2 116 ? -31.280 16.399 -45.187 1.00 19.43 116 THR H N 1
ATOM 2481 C CA . THR B 2 116 ? -30.572 17.622 -45.525 1.00 21.83 116 THR H CA 1
ATOM 2482 C C . THR B 2 116 ? -31.496 18.419 -46.470 1.00 21.61 116 THR H C 1
ATOM 2483 O O . THR B 2 116 ? -31.972 17.868 -47.485 1.00 23.35 116 THR H O 1
ATOM 2487 N N . VAL B 2 117 ? -31.730 19.676 -46.136 1.00 22.70 117 VAL H N 1
ATOM 2488 C CA . VAL B 2 117 ? -32.544 20.574 -46.939 1.00 22.05 117 VAL H CA 1
ATOM 2489 C C . VAL B 2 117 ? -31.629 21.509 -47.751 1.00 22.95 117 VAL H C 1
ATOM 2490 O O . VAL B 2 117 ? -30.867 22.291 -47.204 1.00 25.76 117 VAL H O 1
ATOM 2494 N N . SER B 2 118 ? -31.702 21.385 -49.056 1.00 24.89 118 SER H N 1
ATOM 2495 C CA . SER B 2 118 ? -30.828 22.110 -49.974 1.00 23.61 118 SER H CA 1
ATOM 2496 C C . SER B 2 118 ? -31.451 22.054 -51.373 1.00 25.25 118 SER H C 1
ATOM 2497 O O . SER B 2 118 ? -32.166 21.090 -51.747 1.00 24.52 118 SER H O 1
ATOM 2500 N N . SER B 2 119 ? -31.077 23.017 -52.193 1.00 27.68 119 SER H N 1
ATOM 2501 C CA . SER B 2 119 ? -31.494 23.016 -53.590 1.00 27.94 119 SER H CA 1
ATOM 2502 C C . SER B 2 119 ? -30.463 22.248 -54.445 1.00 29.90 119 SER H C 1
ATOM 2503 O O . SER B 2 119 ? -30.683 21.992 -55.609 1.00 28.43 119 SER H O 1
ATOM 2506 N N . ALA B 2 120 ? -29.342 21.862 -53.862 1.00 26.99 120 ALA H N 1
ATOM 2507 C CA . ALA B 2 120 ? -28.278 21.230 -54.639 1.00 29.00 120 ALA H CA 1
ATOM 2508 C C . ALA B 2 120 ? -28.651 19.810 -54.991 1.00 29.17 120 ALA H C 1
ATOM 2509 O O . ALA B 2 120 ? -29.498 19.202 -54.351 1.00 30.68 120 ALA H O 1
ATOM 2511 N N . SER B 2 121 ? -28.070 19.284 -56.053 1.00 28.72 121 SER H N 1
ATOM 2512 C CA . SER B 2 121 ? -28.392 17.924 -56.506 1.00 34.83 121 SER H CA 1
ATOM 2513 C C . SER B 2 121 ? -27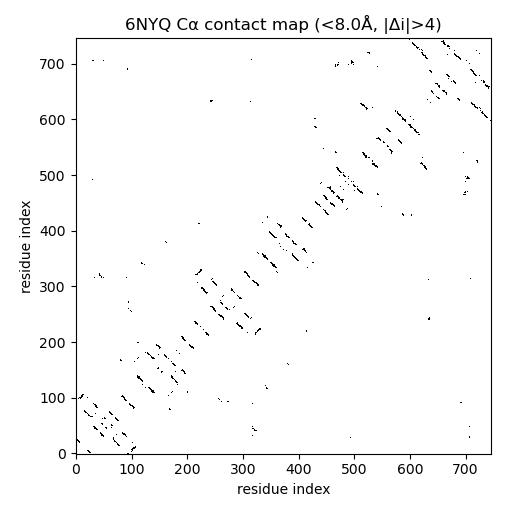.634 16.853 -55.698 1.00 30.10 121 SER H C 1
ATOM 2514 O O . SER B 2 121 ? -26.527 17.105 -55.212 1.00 26.91 121 SER H O 1
ATOM 2517 N N . THR B 2 122 ? -28.231 15.662 -55.597 1.00 26.58 122 THR H N 1
ATOM 2518 C CA . THR B 2 122 ? -27.547 14.557 -54.960 1.00 27.76 122 THR H CA 1
ATOM 2519 C C . THR B 2 122 ? -26.404 14.071 -55.881 1.00 30.65 122 THR H C 1
ATOM 2520 O O . THR B 2 122 ? -26.456 14.175 -57.107 1.00 29.18 122 THR H O 1
ATOM 2524 N N . LYS B 2 123 ? -25.354 13.597 -55.257 1.00 25.96 123 LYS H N 1
ATOM 2525 C CA . LYS B 2 123 ? -24.159 13.116 -55.972 1.00 25.87 123 LYS H CA 1
ATOM 2526 C C . LYS B 2 123 ? -23.548 11.997 -55.173 1.00 25.59 123 LYS H C 1
ATOM 2527 O O . LYS B 2 123 ? -23.204 12.192 -54.008 1.00 24.35 123 LYS H O 1
ATOM 2533 N N . GLY B 2 124 ? -23.422 10.813 -55.784 1.00 25.78 124 GLY H N 1
ATOM 2534 C CA . GLY B 2 124 ? -22.758 9.665 -55.102 1.00 26.71 124 GLY H CA 1
ATOM 2535 C C . GLY B 2 124 ? -21.230 9.794 -55.111 1.00 27.73 124 GLY H C 1
ATOM 2536 O O . GLY B 2 124 ? -20.664 10.465 -55.987 1.00 25.54 124 GLY H O 1
ATOM 2537 N N . PRO B 2 125 ? -20.558 9.111 -54.185 1.00 27.30 125 PRO H N 1
ATOM 2538 C CA . PRO B 2 125 ? -19.117 9.255 -53.998 1.00 25.73 125 PRO H CA 1
ATOM 2539 C C . PRO B 2 125 ? -18.308 8.447 -55.020 1.00 25.25 125 PRO H C 1
ATOM 2540 O O . PRO B 2 125 ? -18.798 7.492 -55.545 1.00 23.65 125 PRO H O 1
ATOM 2544 N N . SER B 2 126 ? -17.107 8.892 -55.337 1.00 25.72 126 SER H N 1
ATOM 2545 C CA . SER B 2 126 ? -16.081 8.045 -55.924 1.00 28.94 126 SER H CA 1
ATOM 2546 C C . SER B 2 126 ? -15.286 7.472 -54.746 1.00 29.19 126 SER H C 1
ATOM 2547 O O . SER B 2 126 ? -15.013 8.187 -53.801 1.00 26.36 126 SER H O 1
ATOM 2550 N N . VAL B 2 127 ? -14.892 6.208 -54.823 1.00 23.74 127 VAL H N 1
ATOM 2551 C CA . VAL B 2 127 ? -14.119 5.572 -53.736 1.00 23.12 127 VAL H CA 1
ATOM 2552 C C . VAL B 2 127 ? -12.752 5.148 -54.287 1.00 29.16 127 VAL H C 1
ATOM 2553 O O . VAL B 2 127 ? -12.669 4.454 -55.327 1.00 27.92 127 VAL H O 1
ATOM 2557 N N . PHE B 2 128 ? -11.685 5.663 -53.669 1.00 22.68 128 PHE H N 1
ATOM 2558 C CA . PHE B 2 128 ? -10.327 5.404 -54.127 1.00 23.36 128 PHE H CA 1
ATOM 2559 C C . PHE B 2 128 ? -9.517 4.722 -53.056 1.00 25.19 128 PHE H C 1
ATOM 2560 O O . PHE B 2 128 ? -9.724 4.981 -51.856 1.00 22.99 128 PHE H O 1
ATOM 2568 N N . PRO B 2 129 ? -8.593 3.838 -53.449 1.00 24.92 129 PRO H N 1
ATOM 2569 C CA . PRO B 2 129 ? -7.844 3.206 -52.367 1.00 26.23 129 PRO H CA 1
ATOM 2570 C C . PRO B 2 129 ? -6.757 4.145 -51.805 1.00 24.42 129 PRO H C 1
ATOM 2571 O O . PRO B 2 129 ? -6.232 5.021 -52.493 1.00 26.48 129 PRO H O 1
ATOM 2575 N N . LEU B 2 130 ? -6.487 3.976 -50.515 1.00 26.25 130 LEU H N 1
ATOM 2576 C CA . LEU B 2 130 ? -5.306 4.511 -49.856 1.00 25.69 130 LEU H CA 1
ATOM 2577 C C . LEU B 2 130 ? -4.428 3.274 -49.613 1.00 27.31 130 LEU H C 1
ATOM 2578 O O . LEU B 2 130 ? -4.629 2.492 -48.668 1.00 25.62 130 LEU H O 1
ATOM 2583 N N . ALA B 2 131 ? -3.503 3.045 -50.539 1.00 26.98 131 ALA H N 1
ATOM 2584 C CA . ALA B 2 131 ? -2.857 1.753 -50.627 1.00 28.79 131 ALA H CA 1
ATOM 2585 C C . ALA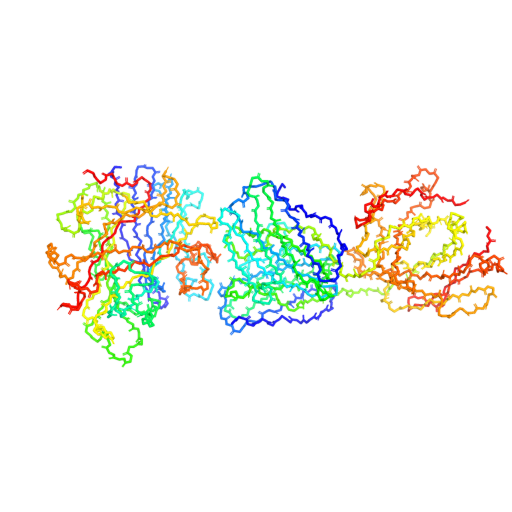 B 2 131 ? -1.736 1.691 -49.603 1.00 31.32 131 ALA H C 1
ATOM 2586 O O . ALA B 2 131 ? -1.090 2.699 -49.374 1.00 32.66 131 ALA H O 1
ATOM 2588 N N . PRO B 2 132 ? -1.510 0.531 -48.972 1.00 28.88 132 PRO H N 1
ATOM 2589 C CA . PRO B 2 132 ? -0.406 0.450 -47.983 1.00 31.46 132 PRO H CA 1
ATOM 2590 C C . PRO B 2 132 ? 0.980 0.609 -48.687 1.00 34.25 132 PRO H C 1
ATOM 2591 O O . PRO B 2 132 ? 1.134 0.065 -49.790 1.00 34.64 132 PRO H O 1
ATOM 2595 N N . SER B 2 133 ? 1.873 1.462 -48.153 1.00 38.77 133 SER H N 1
ATOM 2596 C CA . SER B 2 133 ? 3.163 1.853 -48.851 1.00 44.43 133 SER H CA 1
ATOM 2597 C C . SER B 2 133 ? 4.104 0.672 -48.710 1.00 41.02 133 SER H C 1
ATOM 2598 O O . SER B 2 133 ? 4.114 0.100 -47.616 1.00 39.09 133 SER H O 1
ATOM 2601 N N . GLY B 2 139 ? 5.961 -1.087 -35.691 1.00 68.09 139 GLY H N 1
ATOM 2602 C CA . GLY B 2 139 ? 6.878 -2.140 -36.103 1.00 63.02 139 GLY H CA 1
ATOM 2603 C C . GLY B 2 139 ? 6.344 -2.899 -37.306 1.00 55.45 139 GLY H C 1
ATOM 2604 O O . GLY B 2 139 ? 6.662 -2.589 -38.450 1.00 63.92 139 GLY H O 1
ATOM 2605 N N . GLY B 2 140 ? 5.549 -3.920 -37.045 1.00 51.33 140 GLY H N 1
ATOM 2606 C CA . GLY B 2 140 ? 4.962 -4.722 -38.104 1.00 52.35 140 GLY H CA 1
ATOM 2607 C C . GLY B 2 140 ? 3.484 -4.409 -38.264 1.00 45.35 140 GLY H C 1
ATOM 2608 O O . GLY B 2 140 ? 2.676 -5.343 -38.383 1.00 38.41 140 GLY H O 1
ATOM 2609 N N . THR B 2 141 ? 3.127 -3.118 -38.254 1.00 40.20 141 THR H N 1
ATOM 2610 C CA . THR B 2 141 ? 1.739 -2.710 -38.610 1.00 43.46 141 THR H CA 1
ATOM 2611 C C . THR B 2 141 ? 1.720 -1.759 -39.819 1.00 33.86 141 THR H C 1
ATOM 2612 O O . THR B 2 141 ? 2.602 -0.894 -39.979 1.00 33.84 141 THR H O 1
ATOM 2616 N N . ALA B 2 142 ? 0.795 -2.007 -40.748 1.00 29.00 142 ALA H N 1
ATOM 2617 C CA . ALA B 2 142 ? 0.652 -1.139 -41.932 1.00 29.34 142 ALA H CA 1
ATOM 2618 C C . ALA B 2 142 ? -0.698 -0.430 -41.791 1.00 28.72 142 ALA H C 1
ATOM 2619 O O . ALA B 2 142 ? -1.609 -0.971 -41.160 1.00 29.16 142 ALA H O 1
ATOM 2621 N N . ALA B 2 143 ? -0.834 0.728 -42.415 1.00 25.48 143 ALA H N 1
ATOM 2622 C CA . ALA B 2 143 ? -2.137 1.422 -42.462 1.00 25.10 143 ALA H CA 1
ATOM 2623 C C . ALA B 2 143 ? -2.588 1.379 -43.907 1.00 25.38 143 ALA H C 1
ATOM 2624 O O . ALA B 2 143 ? -1.769 1.414 -44.834 1.00 24.61 143 ALA H O 1
ATOM 2626 N N . LEU B 2 144 ? -3.880 1.199 -44.114 1.00 23.37 144 LEU H N 1
ATOM 2627 C CA . LEU B 2 144 ? -4.469 1.301 -45.448 1.00 23.68 144 LEU H CA 1
ATOM 2628 C C . LEU B 2 144 ? -5.858 1.932 -45.272 1.00 25.20 144 LEU H C 1
ATOM 2629 O O . LEU B 2 144 ? -6.339 2.054 -44.155 1.00 26.24 144 LEU H O 1
ATOM 2634 N N . GLY B 2 145 ? -6.492 2.299 -46.381 1.00 25.10 145 GLY H N 1
ATOM 2635 C CA . GLY B 2 145 ? -7.815 2.879 -46.330 1.00 24.78 145 GLY H CA 1
ATOM 2636 C C . GLY B 2 145 ? -8.492 3.124 -47.659 1.00 23.30 145 GLY H C 1
ATOM 2637 O O . GLY B 2 145 ? -8.090 2.589 -48.704 1.00 26.15 145 GLY H O 1
ATOM 2638 N N . CYS B 2 146 ? -9.605 3.841 -47.559 1.00 23.61 146 CYS H N 1
ATOM 2639 C CA . CYS B 2 146 ? -10.402 4.287 -48.680 1.00 24.90 146 CYS H CA 1
ATOM 2640 C C . CYS B 2 146 ? -10.658 5.752 -48.515 1.00 24.33 146 CYS H C 1
ATOM 2641 O O . CYS B 2 146 ? -11.001 6.176 -47.422 1.00 23.52 146 CYS H O 1
ATOM 2644 N N . LEU B 2 147 ? -10.540 6.481 -49.621 1.00 22.02 147 LEU H N 1
ATOM 2645 C CA . LEU B 2 147 ? -10.925 7.860 -49.765 1.00 23.83 147 LEU H CA 1
ATOM 2646 C C . LEU B 2 147 ? -12.267 7.908 -50.442 1.00 22.56 147 LEU H C 1
ATOM 2647 O O . LEU B 2 147 ? -12.410 7.479 -51.610 1.00 23.57 147 LEU H O 1
ATOM 2652 N N . VAL B 2 148 ? -13.267 8.403 -49.714 1.00 21.31 148 VAL H N 1
ATOM 2653 C CA . VAL B 2 148 ? -14.628 8.507 -50.205 1.00 22.09 148 VAL H CA 1
ATOM 2654 C C . VAL B 2 148 ? -14.906 9.949 -50.574 1.00 24.45 148 VAL H C 1
ATOM 2655 O O . VAL B 2 148 ? -15.146 10.790 -49.707 1.00 23.54 148 VAL H O 1
ATOM 2659 N N . LYS B 2 149 ? -14.890 10.248 -51.866 1.00 24.86 149 LYS H N 1
ATOM 2660 C CA . LYS B 2 149 ? -14.764 11.617 -52.286 1.00 27.45 149 LYS H CA 1
ATOM 2661 C C . LYS B 2 149 ? -15.952 12.123 -53.103 1.00 27.83 149 LYS H C 1
ATOM 2662 O O . LYS B 2 149 ? -16.492 11.379 -53.953 1.00 26.17 149 LYS H O 1
ATOM 2668 N N . ASP B 2 150 ? -16.292 13.407 -52.895 1.00 26.27 150 ASP H N 1
ATOM 2669 C CA . ASP B 2 150 ? -17.184 14.163 -53.773 1.00 27.13 150 ASP H CA 1
ATOM 2670 C C . ASP B 2 150 ? -18.619 13.656 -53.770 1.00 28.75 150 ASP H C 1
ATOM 2671 O O . ASP B 2 150 ? -19.161 13.361 -54.810 1.00 28.76 150 ASP H O 1
ATOM 2676 N N . TYR B 2 151 ? -19.249 13.668 -52.601 1.00 22.85 151 TYR H N 1
ATOM 2677 C CA . TYR B 2 151 ? -20.615 13.283 -52.495 1.00 21.41 151 TYR H CA 1
ATOM 2678 C C . TYR B 2 151 ? -21.437 14.358 -51.817 1.00 20.15 151 TYR H C 1
ATOM 2679 O O . TYR B 2 151 ? -20.910 15.249 -51.150 1.00 19.67 151 TYR H O 1
ATOM 2688 N N . PHE B 2 152 ? -22.743 14.243 -51.969 1.00 21.21 152 PHE H N 1
ATOM 2689 C CA . PHE B 2 152 ? -23.676 15.212 -51.390 1.00 21.02 152 PHE H CA 1
ATOM 2690 C C . PHE B 2 152 ? -25.030 14.586 -51.366 1.00 20.00 152 PHE H C 1
ATOM 2691 O O . PHE B 2 152 ? -25.411 13.973 -52.352 1.00 22.70 152 PHE H O 1
ATOM 2699 N N . PRO B 2 153 ? -25.794 14.742 -50.286 1.00 23.30 153 PRO H N 1
ATOM 2700 C CA . PRO B 2 153 ? -25.377 15.344 -49.044 1.00 22.87 153 PRO H CA 1
ATOM 2701 C C . PRO B 2 153 ? -24.700 14.285 -48.168 1.00 21.01 153 PRO H C 1
ATOM 2702 O O . PRO B 2 153 ? -24.518 13.134 -48.603 1.00 20.96 153 PRO H O 1
ATOM 2706 N N . GLU B 2 154 ? -24.385 14.630 -46.941 1.00 22.29 154 GLU H N 1
ATOM 2707 C CA . GLU B 2 154 ? -24.107 13.617 -45.906 1.00 26.21 154 GLU H CA 1
ATOM 2708 C C . GLU B 2 154 ? -25.318 12.740 -45.618 1.00 26.35 154 GLU H C 1
ATOM 2709 O O . GLU B 2 154 ? -26.455 13.149 -45.917 1.00 26.46 154 GLU H O 1
ATOM 2715 N N . PRO B 2 155 ? -25.138 11.535 -45.049 1.00 25.64 155 PRO H N 1
ATOM 2716 C CA . PRO B 2 155 ? -23.863 10.944 -44.688 1.00 25.00 155 PRO H CA 1
ATOM 2717 C C . PRO B 2 155 ? -23.546 9.778 -45.623 1.00 25.50 155 PRO H C 1
ATOM 2718 O O . PRO B 2 155 ? -24.354 9.413 -46.468 1.00 21.31 155 PRO H O 1
ATOM 2722 N N . VAL B 2 156 ? -22.374 9.206 -45.435 1.00 23.14 156 VAL H N 1
ATOM 2723 C CA . VAL B 2 156 ? -22.025 7.904 -46.027 1.00 26.04 156 VAL H CA 1
ATOM 2724 C C . VAL B 2 156 ? -21.714 7.023 -44.840 1.00 26.44 156 VAL H C 1
ATOM 2725 O O . VAL B 2 156 ? -21.269 7.540 -43.747 1.00 25.40 156 VAL H O 1
ATOM 2729 N N . THR B 2 157 ? -21.821 5.723 -45.066 1.00 24.70 157 THR H N 1
ATOM 2730 C CA . THR B 2 157 ? -21.341 4.771 -44.061 1.00 28.74 157 THR H CA 1
ATOM 2731 C C . THR B 2 157 ? -20.289 3.911 -44.705 1.00 29.37 157 THR H C 1
ATOM 2732 O O . THR B 2 157 ? -20.353 3.675 -45.930 1.00 24.63 157 THR H O 1
ATOM 2736 N N . VAL B 2 158 ? -19.278 3.531 -43.912 1.00 24.80 158 VAL H N 1
ATOM 2737 C CA . VAL B 2 158 ? -18.172 2.733 -44.431 1.00 23.53 158 VAL H CA 1
ATOM 2738 C C . VAL B 2 158 ? -17.966 1.578 -43.466 1.00 24.12 158 VAL H C 1
ATOM 2739 O O . VAL B 2 158 ? -17.932 1.779 -42.231 1.00 27.53 158 VAL H O 1
ATOM 2743 N N . SER B 2 159 ? -17.870 0.374 -44.015 1.00 25.99 159 SER H N 1
ATOM 2744 C CA . SER B 2 159 ? -17.515 -0.798 -43.213 1.00 25.89 159 SER H CA 1
ATOM 2745 C C . SER B 2 159 ? -16.321 -1.475 -43.909 1.00 24.64 159 SER H C 1
ATOM 2746 O O . SER B 2 159 ? -15.989 -1.141 -45.013 1.00 24.08 159 SER H O 1
ATOM 2749 N N . TRP B 2 160 ? -15.622 -2.350 -43.200 1.00 24.79 160 TRP H N 1
ATOM 2750 C CA . TRP B 2 160 ? -14.496 -3.076 -43.796 1.00 23.36 160 TRP H CA 1
ATOM 2751 C C . TRP B 2 160 ? -14.803 -4.594 -43.765 1.00 25.87 160 TRP H C 1
ATOM 2752 O O . TRP B 2 160 ? -15.260 -5.117 -42.703 1.00 28.86 160 TRP H O 1
ATOM 2763 N N . ASN B 2 161 ? -14.570 -5.276 -44.892 1.00 26.20 161 ASN H N 1
ATOM 2764 C CA . ASN B 2 161 ? -14.833 -6.734 -45.018 1.00 28.38 161 ASN H CA 1
ATOM 2765 C C . ASN B 2 161 ? -16.226 -7.104 -44.505 1.00 30.12 161 ASN H C 1
ATOM 2766 O O . ASN B 2 161 ? -16.425 -8.036 -43.701 1.00 29.62 161 ASN H O 1
ATOM 2771 N N . SER B 2 162 ? -17.197 -6.310 -44.940 1.00 31.29 162 SER H N 1
ATOM 2772 C CA . SER B 2 162 ? -18.603 -6.486 -44.578 1.00 31.98 162 SER H CA 1
ATOM 2773 C C . SER B 2 162 ? -18.845 -6.523 -43.093 1.00 36.55 162 SER H C 1
ATOM 2774 O O . SER B 2 162 ? -19.715 -7.229 -42.650 1.00 36.81 162 SER H O 1
ATOM 2777 N N . GLY B 2 163 ? -18.147 -5.709 -42.330 1.00 33.61 163 GLY H N 1
ATOM 2778 C CA . GLY B 2 163 ? -18.370 -5.664 -40.886 1.00 33.86 163 GLY H CA 1
ATOM 2779 C C . GLY B 2 163 ? -17.497 -6.616 -40.097 1.00 35.15 163 GLY H C 1
ATOM 2780 O O . GLY B 2 163 ? -17.397 -6.478 -38.869 1.00 34.81 163 GLY H O 1
ATOM 2781 N N . ALA B 2 164 ? -16.802 -7.528 -40.777 1.00 36.65 164 ALA H N 1
ATOM 2782 C CA . ALA B 2 164 ? -15.900 -8.461 -40.084 1.00 37.08 164 ALA H CA 1
ATOM 2783 C C . ALA B 2 164 ? -14.623 -7.825 -39.597 1.00 38.72 164 ALA H C 1
ATOM 2784 O O . ALA B 2 164 ? -13.994 -8.378 -38.717 1.00 34.59 164 ALA H O 1
ATOM 2786 N N . LEU B 2 165 ? -14.202 -6.703 -40.183 1.00 32.48 165 LEU H N 1
ATOM 2787 C CA . LEU B 2 165 ? -13.057 -5.986 -39.653 1.00 30.11 165 LEU H CA 1
ATOM 2788 C C . LEU B 2 165 ? -13.490 -4.706 -38.951 1.00 31.45 165 LEU H C 1
ATOM 2789 O O . LEU B 2 165 ? -13.966 -3.767 -39.592 1.00 28.69 165 LEU H O 1
ATOM 2794 N N . THR B 2 166 ? -13.274 -4.641 -37.634 1.00 34.20 166 THR H N 1
ATOM 2795 C CA . THR B 2 166 ? -13.653 -3.469 -36.841 1.00 35.39 166 THR H CA 1
ATOM 2796 C C . THR B 2 166 ? -12.520 -2.892 -35.997 1.00 36.27 166 THR H C 1
ATOM 2797 O O . THR B 2 166 ? -12.485 -1.676 -35.765 1.00 32.79 166 THR H O 1
ATOM 2801 N N . SER B 2 167 ? -11.580 -3.719 -35.537 1.00 32.40 167 SER H N 1
ATOM 2802 C CA . SER B 2 167 ? -10.529 -3.179 -34.660 1.00 31.07 167 SER H CA 1
ATOM 2803 C C . SER B 2 167 ? -9.485 -2.434 -35.517 1.00 29.52 167 SER H C 1
ATOM 2804 O O . SER B 2 167 ? -9.140 -2.849 -36.651 1.00 30.84 167 SER H O 1
ATOM 2807 N N . GLY B 2 168 ? -9.041 -1.295 -35.005 1.00 28.75 168 GLY H N 1
ATOM 2808 C CA . GLY B 2 168 ? -8.093 -0.474 -35.707 1.00 30.32 168 GLY H CA 1
ATOM 2809 C C . GLY B 2 168 ? -8.737 0.389 -36.799 1.00 28.47 168 GLY H C 1
ATOM 2810 O O . GLY B 2 168 ? -8.033 1.116 -37.458 1.00 29.99 168 GLY H O 1
ATOM 2811 N N . VAL B 2 169 ? -10.061 0.339 -36.984 1.00 28.46 169 VAL H N 1
ATOM 2812 C CA . VAL B 2 169 ? -10.699 1.170 -38.010 1.00 26.83 169 VAL H CA 1
ATOM 2813 C C . VAL B 2 169 ? -10.966 2.564 -37.467 1.00 27.42 169 VAL H C 1
ATOM 2814 O O . VAL B 2 169 ? -11.462 2.696 -36.379 1.00 26.92 169 VAL H O 1
ATOM 2818 N N . HIS B 2 170 ? -10.651 3.598 -38.239 1.00 24.05 170 HIS H N 1
ATOM 2819 C CA . HIS B 2 170 ? -11.044 4.958 -37.924 1.00 24.81 170 HIS H CA 1
ATOM 2820 C C . HIS B 2 170 ? -11.723 5.543 -39.148 1.00 25.82 170 HIS H C 1
ATOM 2821 O O . HIS B 2 170 ? -11.144 5.592 -40.221 1.00 26.46 170 HIS H O 1
ATOM 2828 N N . THR B 2 171 ? -12.956 5.967 -39.014 1.00 24.57 171 THR H N 1
ATOM 2829 C CA . THR B 2 171 ? -13.612 6.612 -40.149 1.00 23.90 171 THR H CA 1
ATOM 2830 C C . THR B 2 171 ? -13.776 8.063 -39.725 1.00 26.32 171 THR H C 1
ATOM 2831 O O . THR B 2 171 ? -14.367 8.368 -38.688 1.00 26.37 171 THR H O 1
ATOM 2835 N N . PHE B 2 172 ? -13.183 8.967 -40.480 1.00 22.57 172 PHE H N 1
ATOM 2836 C CA . PHE B 2 172 ? -13.083 10.352 -40.076 1.00 23.83 172 PHE H CA 1
ATOM 2837 C C . PHE B 2 172 ? -14.395 11.117 -40.360 1.00 25.26 172 PHE H C 1
ATOM 2838 O O . PHE B 2 172 ? -15.149 10.770 -41.304 1.00 24.33 172 PHE H O 1
ATOM 2846 N N . PRO B 2 173 ? -14.629 12.191 -39.614 1.00 26.93 173 PRO H N 1
ATOM 2847 C CA . PRO B 2 173 ? -15.732 13.041 -40.006 1.00 22.55 173 PRO H CA 1
ATOM 2848 C C . PRO B 2 173 ? -15.561 13.613 -41.403 1.00 22.24 173 PRO H C 1
ATOM 2849 O O . PRO B 2 173 ? -14.432 13.957 -41.823 1.00 22.01 173 PRO H O 1
ATOM 2853 N N . ALA B 2 174 ? -16.657 13.739 -42.131 1.00 24.76 174 ALA H N 1
ATOM 2854 C CA . ALA B 2 174 ? -16.599 14.384 -43.449 1.00 24.77 174 ALA H CA 1
ATOM 2855 C C . ALA B 2 174 ? -16.192 15.841 -43.355 1.00 26.91 174 ALA H C 1
ATOM 2856 O O . ALA B 2 174 ? -16.496 16.520 -42.365 1.00 23.64 174 ALA H O 1
ATOM 2858 N N . VAL B 2 175 ? -15.445 16.306 -44.356 1.00 24.81 175 VAL H N 1
ATOM 2859 C CA . VAL B 2 175 ? -15.148 17.699 -44.493 1.00 27.17 175 VAL H CA 1
ATOM 2860 C C . VAL B 2 175 ? -15.836 18.237 -45.754 1.00 24.76 175 VAL H C 1
ATOM 2861 O O . VAL B 2 175 ? -15.916 17.535 -46.761 1.00 21.41 175 VAL H O 1
ATOM 2865 N N . LEU B 2 176 ? -16.374 19.446 -45.662 1.00 23.22 176 LEU H N 1
ATOM 2866 C CA . LEU B 2 176 ? -17.032 20.070 -46.814 1.00 24.20 176 LEU H CA 1
ATOM 2867 C C . LEU B 2 176 ? -15.973 20.736 -47.648 1.00 23.49 176 LEU H C 1
ATOM 2868 O O . LEU B 2 176 ? -15.225 21.556 -47.130 1.00 27.85 176 LEU H O 1
ATOM 2873 N N . GLN B 2 177 ? -15.799 20.305 -48.897 1.00 24.58 177 GLN H N 1
ATOM 2874 C CA . GLN B 2 177 ? -14.716 20.849 -49.729 1.00 25.35 177 GLN H CA 1
ATOM 2875 C C . GLN B 2 177 ? -15.184 22.176 -50.336 1.00 25.18 177 GLN H C 1
ATOM 2876 O O . GLN B 2 177 ? -16.361 22.529 -50.214 1.00 25.77 177 GLN H O 1
ATOM 2882 N N . SER B 2 178 ? -14.267 22.912 -50.954 1.00 29.64 178 SER H N 1
ATOM 2883 C CA . SER B 2 178 ? -14.621 24.203 -51.570 1.00 31.88 178 SER H CA 1
ATOM 2884 C C . SER B 2 178 ? -15.652 24.043 -52.736 1.00 30.11 178 SER H C 1
ATOM 2885 O O . SER B 2 178 ? -16.480 24.945 -52.996 1.00 31.49 178 SER H O 1
ATOM 2888 N N . SER B 2 179 ? -15.720 22.834 -53.305 1.00 23.32 179 SER H N 1
ATOM 2889 C CA . SER B 2 179 ? -16.724 22.491 -54.309 1.00 27.31 179 SER H CA 1
ATOM 2890 C C . SER B 2 179 ? -18.177 22.428 -53.812 1.00 25.67 179 SER H C 1
ATOM 2891 O O . SER B 2 179 ? -19.082 22.328 -54.625 1.00 27.01 179 SER H O 1
ATOM 2894 N N . GLY B 2 180 ? -18.382 22.346 -52.496 1.00 26.55 180 GLY H N 1
ATOM 2895 C CA . GLY B 2 180 ? -19.692 22.127 -51.895 1.00 25.82 180 GLY H CA 1
ATOM 2896 C C . GLY B 2 180 ? -20.022 20.652 -51.757 1.00 26.11 180 GLY H C 1
ATOM 2897 O O . GLY B 2 180 ? -21.122 20.297 -51.324 1.00 24.08 180 GLY H O 1
ATOM 2898 N N . LEU B 2 181 ? -19.080 19.791 -52.125 1.00 22.66 181 LEU H N 1
ATOM 2899 C CA . LEU B 2 181 ? -19.247 18.363 -51.959 1.00 22.05 181 LEU H CA 1
ATOM 2900 C C . LEU B 2 181 ? -18.426 17.890 -50.736 1.00 22.52 181 LEU H C 1
ATOM 2901 O O . LEU B 2 181 ? -17.382 18.469 -50.425 1.00 21.34 181 LEU H O 1
ATOM 2906 N N . TYR B 2 182 ? -18.836 16.786 -50.126 1.00 20.84 182 TYR H N 1
ATOM 2907 C CA . TYR B 2 182 ? -18.099 16.243 -49.000 1.00 20.12 182 TYR H CA 1
ATOM 2908 C C . TYR B 2 182 ? -17.042 15.247 -49.440 1.00 21.59 182 TYR H C 1
ATOM 2909 O O . TYR B 2 182 ? -17.146 14.617 -50.493 1.00 22.39 182 TYR H O 1
ATOM 2918 N N . SER B 2 183 ? -16.120 14.977 -48.517 1.00 18.31 183 SER H N 1
ATOM 2919 C CA . SER B 2 183 ? -15.136 13.915 -48.692 1.00 20.86 183 SER H CA 1
ATOM 2920 C C . SER B 2 183 ? -14.810 13.366 -47.322 1.00 20.33 183 SER H C 1
ATOM 2921 O O . SER B 2 183 ? -14.748 14.146 -46.336 1.00 23.67 183 SER H O 1
ATOM 2924 N N . LEU B 2 184 ? -14.489 12.080 -47.267 1.00 22.33 184 LEU H N 1
ATOM 2925 C CA . LEU B 2 184 ? -13.942 11.511 -46.025 1.00 24.64 184 LEU H CA 1
ATOM 2926 C C . LEU B 2 184 ? -12.990 10.378 -46.289 1.00 25.21 184 LEU H C 1
ATOM 2927 O O . LEU B 2 184 ? -13.041 9.822 -47.348 1.00 22.86 184 LEU H O 1
ATOM 2932 N N . SER B 2 185 ? -12.182 10.003 -45.288 1.00 22.02 185 SER H N 1
ATOM 2933 C CA . SER B 2 185 ? -11.379 8.805 -45.363 1.00 25.35 185 SER H CA 1
ATOM 2934 C C . SER B 2 185 ? -11.732 7.860 -44.238 1.00 21.51 185 SER H C 1
ATOM 2935 O O . SER B 2 185 ? -12.208 8.263 -43.178 1.00 19.82 185 SER H O 1
ATOM 2938 N N . SER B 2 186 ? -11.582 6.589 -44.519 1.00 20.25 186 SER H N 1
ATOM 2939 C CA . SER B 2 186 ? -11.699 5.549 -43.501 1.00 19.97 186 SER H CA 1
ATOM 2940 C C . SER B 2 186 ? -10.387 4.784 -43.618 1.00 23.21 186 SER H C 1
ATOM 2941 O O . SER B 2 186 ? -10.008 4.395 -44.716 1.00 23.02 186 SER H O 1
ATOM 2944 N N . VAL B 2 187 ? -9.744 4.519 -42.486 1.00 23.58 187 VAL H N 1
ATOM 2945 C CA . VAL B 2 187 ? -8.449 3.838 -42.474 1.00 24.57 187 VAL H CA 1
ATOM 2946 C C . VAL B 2 187 ? -8.486 2.681 -41.498 1.00 27.48 187 VAL H C 1
ATOM 2947 O O . VAL B 2 187 ? -9.297 2.656 -40.575 1.00 24.71 187 VAL H O 1
ATOM 2951 N N . VAL B 2 188 ? -7.591 1.727 -41.695 1.00 24.67 188 VAL H N 1
ATOM 2952 C CA . VAL B 2 188 ? -7.453 0.627 -40.735 1.00 24.70 188 VAL H CA 1
ATOM 2953 C C . VAL B 2 188 ? -5.986 0.265 -40.633 1.00 26.13 188 VAL H C 1
ATOM 2954 O O . VAL B 2 188 ? -5.283 0.380 -41.632 1.00 25.53 188 VAL H O 1
ATOM 2958 N N . THR B 2 189 ? -5.518 0.017 -39.403 1.00 26.84 189 THR H N 1
ATOM 2959 C CA . THR B 2 189 ? -4.181 -0.566 -39.166 1.00 29.22 189 THR H CA 1
ATOM 2960 C C . THR B 2 189 ? -4.256 -2.078 -39.057 1.00 29.95 189 THR H C 1
ATOM 2961 O O . THR B 2 189 ? -5.136 -2.626 -38.384 1.00 26.94 189 THR H O 1
ATOM 2965 N N . VAL B 2 190 ? -3.375 -2.753 -39.806 1.00 27.50 190 VAL H N 1
ATOM 2966 C CA . VAL B 2 190 ? -3.356 -4.202 -39.848 1.00 30.24 190 VAL H CA 1
ATOM 2967 C C . VAL B 2 190 ? -1.873 -4.676 -39.765 1.00 28.82 190 VAL H C 1
ATOM 2968 O O . VAL B 2 190 ? -0.951 -3.866 -39.940 1.00 30.01 190 VAL H O 1
ATOM 2972 N N . PRO B 2 191 ? -1.654 -5.969 -39.456 1.00 29.35 191 PRO H N 1
ATOM 2973 C CA . PRO B 2 191 ? -0.308 -6.581 -39.546 1.00 34.87 191 PRO H CA 1
ATOM 2974 C C . PRO B 2 191 ? 0.259 -6.425 -40.938 1.00 29.57 191 PRO H C 1
ATOM 2975 O O . PRO B 2 191 ? -0.407 -6.804 -41.913 1.00 29.36 191 PRO H O 1
ATOM 2979 N N . SER B 2 192 ? 1.454 -5.850 -41.051 1.00 32.78 192 SER H N 1
ATOM 2980 C CA . SER B 2 192 ? 2.167 -5.753 -42.355 1.00 36.30 192 SER H CA 1
ATOM 2981 C C . SER B 2 192 ? 2.319 -7.120 -43.024 1.00 34.01 192 SER H C 1
ATOM 2982 O O . SER B 2 192 ? 2.290 -7.231 -44.259 1.00 31.93 192 SER H O 1
ATOM 2985 N N . SER B 2 193 ? 2.505 -8.151 -42.209 1.00 35.62 193 SER H N 1
ATOM 2986 C CA . SER B 2 193 ? 2.619 -9.529 -42.712 1.00 36.67 193 SER H CA 1
ATOM 2987 C C . SER B 2 193 ? 1.349 -10.121 -43.325 1.00 39.26 193 SER H C 1
ATOM 2988 O O . SER B 2 193 ? 1.448 -11.103 -44.013 1.00 37.25 193 SER H O 1
ATOM 2991 N N . SER B 2 194 ? 0.163 -9.570 -43.012 1.00 35.61 194 SER H N 1
ATOM 2992 C CA . SER B 2 194 ? -1.108 -10.015 -43.604 1.00 38.51 194 SER H CA 1
ATOM 2993 C C . SER B 2 194 ? -1.346 -9.516 -45.037 1.00 38.36 194 SER H C 1
ATOM 2994 O O . SER B 2 194 ? -2.294 -9.965 -45.697 1.00 38.32 194 SER H O 1
ATOM 2997 N N . LEU B 2 195 ? -0.563 -8.547 -45.495 1.00 36.76 195 LEU H N 1
ATOM 2998 C CA . LEU B 2 195 ? -0.938 -7.797 -46.702 1.00 38.59 195 LEU H CA 1
ATOM 2999 C C . LEU B 2 195 ? -0.969 -8.586 -48.028 1.00 47.58 195 LEU H C 1
ATOM 3000 O O . LEU B 2 195 ? -1.653 -8.194 -48.984 1.00 39.94 195 LEU H O 1
ATOM 3005 N N . GLY B 2 196 ? -0.190 -9.659 -48.102 1.00 47.74 196 GLY H N 1
ATOM 3006 C CA . GLY B 2 196 ? -0.207 -10.536 -49.278 1.00 49.27 196 GLY H CA 1
ATOM 3007 C C . GLY B 2 196 ? -1.199 -11.674 -49.177 1.00 50.17 196 GLY H C 1
ATOM 3008 O O . GLY B 2 196 ? -1.412 -12.387 -50.153 1.00 54.65 196 GLY H O 1
ATOM 3009 N N . THR B 2 197 ? -1.768 -11.888 -47.994 1.00 46.43 197 THR H N 1
ATOM 3010 C CA . THR B 2 197 ? -2.652 -13.022 -47.766 1.00 47.78 197 THR H CA 1
ATOM 3011 C C . THR B 2 197 ? -4.096 -12.666 -47.393 1.00 48.62 197 THR H C 1
ATOM 3012 O O . THR B 2 197 ? -4.968 -13.514 -47.505 1.00 50.66 197 THR H O 1
ATOM 3016 N N . GLN B 2 198 ? -4.344 -11.463 -46.886 1.00 41.72 198 GLN H N 1
ATOM 3017 C CA . GLN B 2 198 ? -5.691 -11.107 -46.389 1.00 39.32 198 GLN H CA 1
ATOM 3018 C C . GLN B 2 198 ? -6.211 -10.023 -47.306 1.00 34.51 198 GLN H C 1
ATOM 3019 O O . GLN B 2 198 ? -5.465 -9.115 -47.682 1.00 35.30 198 GLN H O 1
ATOM 3025 N N . THR B 2 199 ? -7.448 -10.165 -47.762 1.00 32.91 199 THR H N 1
ATOM 3026 C CA . THR B 2 199 ? -8.015 -9.127 -48.621 1.00 34.83 199 THR H CA 1
ATOM 3027 C C . THR B 2 199 ? -8.746 -8.130 -47.732 1.00 30.35 199 THR H C 1
ATOM 3028 O O . THR B 2 199 ? -9.396 -8.524 -46.757 1.00 30.73 199 THR H O 1
ATOM 3032 N N . TYR B 2 200 ? -8.616 -6.850 -48.106 1.00 27.14 200 TYR H N 1
ATOM 3033 C CA . TYR B 2 200 ? -9.213 -5.741 -47.389 1.00 29.04 200 TYR H CA 1
ATOM 3034 C C . TYR B 2 200 ? -10.088 -4.981 -48.365 1.00 27.17 200 TYR H C 1
ATOM 3035 O O . TYR B 2 200 ? -9.594 -4.490 -49.400 1.00 30.09 200 TYR H O 1
ATOM 3044 N N . ILE B 2 201 ? -11.397 -4.936 -48.054 1.00 27.59 201 ILE H N 1
ATOM 3045 C CA . ILE B 2 201 ? -12.374 -4.297 -48.922 1.00 28.56 201 ILE H CA 1
ATOM 3046 C C . ILE B 2 201 ? -13.201 -3.296 -48.119 1.00 26.06 201 ILE H C 1
ATOM 3047 O O . ILE B 2 201 ? -13.697 -3.594 -47.023 1.00 27.15 201 ILE H O 1
ATOM 3052 N N . CYS B 2 202 ? -13.293 -2.087 -48.638 1.00 27.39 202 CYS H N 1
ATOM 3053 C CA . CYS B 2 202 ? -14.104 -1.113 -47.954 1.00 27.24 202 CYS H CA 1
ATOM 3054 C C . CYS B 2 202 ? -15.449 -1.078 -48.660 1.00 25.16 202 CYS H C 1
ATOM 3055 O O . CYS B 2 202 ? -15.513 -1.156 -49.907 1.00 27.02 202 CYS H O 1
ATOM 3058 N N . ASN B 2 203 ? -16.503 -1.107 -47.843 1.00 24.89 203 ASN H N 1
ATOM 3059 C CA . ASN B 2 203 ? -17.885 -1.130 -48.290 1.00 25.41 203 ASN H CA 1
ATOM 3060 C C . ASN B 2 203 ? -18.527 0.191 -47.972 1.00 24.45 203 ASN H C 1
ATOM 3061 O O . ASN B 2 203 ? -18.616 0.582 -46.784 1.00 25.33 203 ASN H O 1
ATOM 3066 N N . VAL B 2 204 ? -18.951 0.879 -49.028 1.00 24.26 204 VAL H N 1
ATOM 3067 C CA . VAL B 2 204 ? -19.461 2.235 -48.901 1.00 24.98 204 VAL H CA 1
ATOM 3068 C C . VAL B 2 204 ? -20.939 2.312 -49.317 1.00 25.95 204 VAL H C 1
ATOM 3069 O O . VAL B 2 204 ? -21.341 1.783 -50.354 1.00 24.37 204 VAL H O 1
ATOM 3073 N N . ASN B 2 205 ? -21.743 2.992 -48.494 1.00 25.31 205 ASN H N 1
ATOM 3074 C CA . ASN B 2 205 ? -23.142 3.180 -48.803 1.00 24.35 205 ASN H CA 1
ATOM 3075 C C . ASN B 2 205 ? -23.501 4.642 -48.657 1.00 25.72 205 ASN H C 1
ATOM 3076 O O . ASN B 2 205 ? -23.373 5.215 -47.572 1.00 25.23 205 ASN H O 1
ATOM 3081 N N . HIS B 2 206 ? -23.929 5.221 -49.772 1.00 21.73 206 HIS H N 1
ATOM 3082 C CA . HIS B 2 206 ? -24.476 6.577 -49.788 1.00 22.49 206 HIS H CA 1
ATOM 3083 C C . HIS B 2 206 ? -25.951 6.555 -50.094 1.00 23.00 206 HIS H C 1
ATOM 3084 O O . HIS B 2 206 ? -26.356 6.492 -51.265 1.00 25.61 206 HIS H O 1
ATOM 3091 N N . LYS B 2 207 ? -26.783 6.512 -49.046 1.00 24.96 207 LYS H N 1
ATOM 3092 C CA . LYS B 2 207 ? -28.229 6.265 -49.288 1.00 26.50 207 LYS H CA 1
ATOM 3093 C C . LYS B 2 207 ? -28.946 7.322 -50.130 1.00 25.47 207 LYS H C 1
ATOM 3094 O O . LYS B 2 207 ? -29.725 6.939 -51.007 1.00 25.35 207 LYS H O 1
ATOM 3100 N N . PRO B 2 208 ? -28.590 8.629 -49.985 1.00 25.63 208 PRO H N 1
ATOM 3101 C CA . PRO B 2 208 ? -29.320 9.644 -50.772 1.00 28.03 208 PRO H CA 1
ATOM 3102 C C . PRO B 2 208 ? -29.229 9.504 -52.281 1.00 29.87 208 PRO H C 1
ATOM 3103 O O . PRO B 2 208 ? -30.165 9.852 -52.981 1.00 31.35 208 PRO H O 1
ATOM 3107 N N . SER B 2 209 ? -28.162 8.907 -52.786 1.00 27.24 209 SER H N 1
ATOM 3108 C CA . SER B 2 209 ? -27.996 8.678 -54.203 1.00 25.68 209 SER H CA 1
ATOM 3109 C C . SER B 2 209 ? -28.179 7.239 -54.567 1.00 30.40 209 SER H C 1
ATOM 3110 O O . SER B 2 209 ? -27.884 6.888 -55.677 1.00 28.62 209 SER H O 1
ATOM 3113 N N . ASN B 2 210 ? -28.539 6.389 -53.605 1.00 28.50 210 ASN H N 1
ATOM 3114 C CA . ASN B 2 210 ? -28.567 4.911 -53.807 1.00 33.94 210 ASN H CA 1
ATOM 3115 C C . ASN B 2 210 ? -27.250 4.354 -54.392 1.00 32.93 210 ASN H C 1
ATOM 3116 O O . ASN B 2 210 ? -27.236 3.580 -55.357 1.00 33.35 210 ASN H O 1
ATOM 3121 N N . THR B 2 211 ? -26.130 4.880 -53.922 1.00 29.38 211 THR H N 1
ATOM 3122 C CA . THR B 2 211 ? -24.816 4.452 -54.422 1.00 28.40 211 THR H CA 1
ATOM 3123 C C . THR B 2 211 ? -24.226 3.480 -53.385 1.00 27.88 211 THR H C 1
ATOM 3124 O O . THR B 2 211 ? -24.085 3.809 -52.189 1.00 26.98 211 THR H O 1
ATOM 3128 N N . LYS B 2 212 ? -23.912 2.261 -53.803 1.00 24.48 212 LYS H N 1
ATOM 3129 C CA . LYS B 2 212 ? -23.207 1.313 -52.929 1.00 27.07 212 LYS H CA 1
ATOM 3130 C C . LYS B 2 212 ? -21.999 0.734 -53.673 1.00 30.22 212 LYS H C 1
ATOM 3131 O O . LYS B 2 212 ? -22.149 0.232 -54.799 1.00 31.05 212 LYS H O 1
ATOM 3137 N N . VAL B 2 213 ? -20.832 0.753 -53.035 1.00 31.59 213 VAL H N 1
ATOM 3138 C CA . VAL B 2 213 ? -19.550 0.504 -53.742 1.00 31.49 213 VAL H CA 1
ATOM 3139 C C . VAL B 2 213 ? -18.701 -0.361 -52.832 1.00 32.17 213 VAL H C 1
ATOM 3140 O O . VAL B 2 213 ? -18.670 -0.135 -51.627 1.00 30.17 213 VAL H O 1
ATOM 3144 N N . ASP B 2 214 ? -18.033 -1.365 -53.381 1.00 30.66 214 ASP H N 1
ATOM 3145 C CA . ASP B 2 214 ? -17.036 -2.152 -52.629 1.00 34.66 214 ASP H CA 1
ATOM 3146 C C . ASP B 2 214 ? -15.707 -1.821 -53.328 1.00 38.29 214 ASP H C 1
ATOM 3147 O O . ASP B 2 214 ? -15.672 -1.779 -54.559 1.00 34.34 214 ASP H O 1
ATOM 3152 N N . LYS B 2 215 ? -14.659 -1.498 -52.570 1.00 31.32 215 LYS H N 1
ATOM 3153 C CA . LYS B 2 215 ? -13.364 -1.239 -53.164 1.00 30.92 215 LYS H CA 1
ATOM 3154 C C . LYS B 2 215 ? -12.320 -2.075 -52.484 1.00 28.79 215 LYS H C 1
ATOM 3155 O O . LYS B 2 215 ? -12.061 -1.895 -51.290 1.00 26.53 215 LYS H O 1
ATOM 3161 N N . LYS B 2 216 ? -11.742 -3.014 -53.225 1.00 30.21 216 LYS H N 1
ATOM 3162 C CA . LYS B 2 216 ? -10.575 -3.749 -52.766 1.00 34.64 216 LYS H CA 1
ATOM 3163 C C . LYS B 2 216 ? -9.305 -2.867 -52.656 1.00 29.85 216 LYS H C 1
ATOM 3164 O O . LYS B 2 216 ? -8.971 -2.144 -53.555 1.00 30.10 216 LYS H O 1
ATOM 3170 N N . VAL B 2 217 ? -8.617 -2.937 -51.529 1.00 28.06 217 VAL H N 1
ATOM 3171 C CA . VAL B 2 217 ? -7.454 -2.053 -51.296 1.00 27.65 217 VAL H CA 1
ATOM 3172 C C . VAL B 2 217 ? -6.215 -2.925 -51.208 1.00 33.86 217 VAL H C 1
ATOM 3173 O O . VAL B 2 217 ? -6.074 -3.721 -50.270 1.00 32.25 217 VAL H O 1
ATOM 3177 N N . GLU B 2 218 ? -5.338 -2.735 -52.180 1.00 35.16 218 GLU H N 1
ATOM 3178 C CA . GLU B 2 218 ? -4.155 -3.607 -52.391 1.00 43.16 218 GLU H CA 1
ATOM 3179 C C . GLU B 2 218 ? -2.865 -2.832 -52.337 1.00 39.12 218 GLU H C 1
ATOM 3180 O O . GLU B 2 218 ? -2.842 -1.665 -52.734 1.00 33.87 218 GLU H O 1
ATOM 3186 N N . PRO B 2 219 ? -1.768 -3.495 -51.892 1.00 44.16 219 PRO H N 1
ATOM 3187 C CA . PRO B 2 219 ? -0.423 -2.914 -52.010 1.00 42.77 219 PRO H CA 1
ATOM 3188 C C . PRO B 2 219 ? -0.186 -2.423 -53.434 1.00 42.19 219 PRO H C 1
ATOM 3189 O O . PRO B 2 219 ? -0.590 -3.102 -54.366 1.00 40.53 219 PRO H O 1
ATOM 3193 N N . LYS B 2 220 ? 0.380 -1.235 -53.625 1.00 47.72 220 LYS H N 1
ATOM 3194 C CA . LYS B 2 220 ? 0.700 -0.804 -54.998 1.00 52.52 220 LYS H CA 1
ATOM 3195 C C . LYS B 2 220 ? 2.023 -1.442 -55.440 1.00 46.97 220 LYS H C 1
ATOM 3196 O O . LYS B 2 220 ? 2.190 -1.722 -56.616 1.00 47.75 220 LYS H O 1
ATOM 3198 N N . GLU C 3 37 ? -67.254 -17.981 -5.754 1.00 45.23 37 GLU C N 1
ATOM 3199 C CA . GLU C 3 37 ? -68.652 -17.999 -5.207 1.00 41.57 37 GLU C CA 1
ATOM 3200 C C . GLU C 3 37 ? -68.752 -17.390 -3.763 1.00 35.85 37 GLU C C 1
ATOM 3201 O O . GLU C 3 37 ? -69.655 -16.601 -3.481 1.00 31.97 37 GLU C O 1
ATOM 3203 N N . THR C 3 38 ? -67.883 -17.806 -2.839 1.00 33.92 38 THR C N 1
ATOM 3204 C CA . THR C 3 38 ? -67.793 -17.130 -1.550 1.00 28.59 38 THR C CA 1
ATOM 3205 C C . THR C 3 38 ? -66.328 -16.793 -1.237 1.00 24.60 38 THR C C 1
ATOM 3206 O O . THR C 3 38 ? -65.417 -17.435 -1.722 1.00 22.84 38 THR C O 1
ATOM 3210 N N . ARG C 3 39 ? -66.097 -15.782 -0.409 1.00 22.32 39 ARG C N 1
ATOM 3211 C CA . ARG C 3 39 ? -64.781 -15.441 0.001 1.00 21.68 39 ARG C CA 1
ATOM 3212 C C . ARG C 3 39 ? -64.832 -15.093 1.479 1.00 21.57 39 ARG C C 1
ATOM 3213 O O . ARG C 3 39 ? -65.859 -14.633 2.004 1.00 23.31 39 ARG C O 1
ATOM 3221 N N . GLN C 3 40 ? -63.726 -15.367 2.150 1.00 20.65 40 GLN C N 1
ATOM 3222 C CA . GLN C 3 40 ? -63.529 -14.964 3.517 1.00 22.90 40 GLN C CA 1
ATOM 3223 C C . GLN C 3 40 ? -62.860 -13.581 3.538 1.00 21.84 40 GLN C C 1
ATOM 3224 O O . GLN C 3 40 ? -61.743 -13.416 3.096 1.00 21.79 40 GLN C O 1
ATOM 3230 N N . VAL C 3 41 ? -63.562 -12.592 4.057 1.00 21.62 41 VAL C N 1
ATOM 3231 C CA . VAL C 3 41 ? -63.107 -11.211 4.002 1.00 24.47 41 VAL C CA 1
ATOM 3232 C C . VAL C 3 41 ? -62.582 -10.732 5.354 1.00 25.06 41 VAL C C 1
ATOM 3233 O O . VAL C 3 41 ? -63.240 -10.819 6.403 1.00 23.00 41 VAL C O 1
ATOM 3237 N N . SER C 3 42 ? -61.373 -10.240 5.304 1.00 21.89 42 SER C N 1
ATOM 3238 C CA . SER C 3 42 ? -60.717 -9.577 6.453 1.00 25.37 42 SER C CA 1
ATOM 3239 C C . SER C 3 42 ? -60.548 -8.095 6.093 1.00 23.63 42 SER C C 1
ATOM 3240 O O . SER C 3 42 ? -60.336 -7.749 4.905 1.00 23.59 42 SER C O 1
ATOM 3243 N N . MET C 3 43 ? -60.662 -7.206 7.059 1.00 22.76 43 MET C N 1
ATOM 3244 C CA . MET C 3 43 ? -60.428 -5.791 6.790 1.00 25.11 43 MET C CA 1
ATOM 3245 C C . MET C 3 43 ? -59.582 -5.266 7.917 1.00 30.41 43 MET C C 1
ATOM 3246 O O . MET C 3 43 ? -59.794 -5.668 9.066 1.00 31.41 43 MET C O 1
ATOM 3251 N N . GLU C 3 44 ? -58.551 -4.500 7.592 1.00 23.07 44 GLU C N 1
ATOM 3252 C CA . GLU C 3 44 ? -57.705 -3.895 8.590 1.00 23.63 44 GLU C CA 1
ATOM 3253 C C . GLU C 3 44 ? -57.437 -2.459 8.233 1.00 25.13 44 GLU C C 1
ATOM 3254 O O . GLU C 3 44 ? -57.229 -2.112 7.078 1.00 21.18 44 GLU C O 1
ATOM 3260 N N . VAL C 3 45 ? -57.449 -1.618 9.256 1.00 24.19 45 VAL C N 1
ATOM 3261 C CA . VAL C 3 45 ? -56.979 -0.272 9.155 1.00 23.32 45 VAL C CA 1
ATOM 3262 C C . VAL C 3 45 ? -55.502 -0.230 9.560 1.00 25.74 45 VAL C C 1
ATOM 3263 O O . VAL C 3 45 ? -55.107 -0.760 10.602 1.00 28.33 45 VAL C O 1
ATOM 3267 N N . ILE C 3 46 ? -54.668 0.286 8.686 1.00 23.40 46 ILE C N 1
ATOM 3268 C CA . ILE C 3 46 ? -53.219 0.228 8.873 1.00 25.92 46 ILE C CA 1
ATOM 3269 C C . ILE C 3 46 ? -52.780 1.669 9.075 1.00 28.06 46 ILE C C 1
ATOM 3270 O O . ILE C 3 46 ? -53.032 2.518 8.227 1.00 25.30 46 ILE C O 1
ATOM 3275 N N . SER C 3 47 ? -52.122 1.908 10.198 1.00 29.31 47 SER C N 1
ATOM 3276 C CA . SER C 3 47 ? -51.762 3.246 10.660 1.00 40.95 47 SER C CA 1
ATOM 3277 C C . SER C 3 47 ? -50.250 3.348 10.758 1.00 34.52 47 SER C C 1
ATOM 3278 O O . SER C 3 47 ? -49.584 2.345 10.856 1.00 36.50 47 SER C O 1
ATOM 3281 N N . GLY C 3 48 ? -49.691 4.546 10.680 1.00 36.52 48 GLY C N 1
ATOM 3282 C CA . GLY C 3 48 ? -48.280 4.715 11.007 1.00 38.94 48 GLY C CA 1
ATOM 3283 C C . GLY C 3 48 ? -48.007 6.044 11.680 1.00 42.42 48 GLY C C 1
ATOM 3284 O O . GLY C 3 48 ? -48.895 6.891 11.770 1.00 34.65 48 GLY C O 1
ATOM 3285 N N . TRP C 3 49 ? -46.747 6.232 12.064 1.00 47.26 49 TRP C N 1
ATOM 3286 C CA . TRP C 3 49 ? -46.247 7.469 12.682 1.00 55.04 49 TRP C CA 1
ATOM 3287 C C . TRP C 3 49 ? -44.776 7.747 12.230 1.00 54.51 49 TRP C C 1
ATOM 3288 O O . TRP C 3 49 ? -43.989 6.810 12.158 1.00 50.88 49 TRP C O 1
ATOM 3299 N N . PRO C 3 50 ? -44.374 8.991 11.931 1.00 49.69 50 PRO C N 1
ATOM 3300 C CA . PRO C 3 50 ? -45.226 10.166 11.933 1.00 50.03 50 PRO C CA 1
ATOM 3301 C C . PRO C 3 50 ? -46.174 10.195 10.748 1.00 45.58 50 PRO C C 1
ATOM 3302 O O . PRO C 3 50 ? -46.092 9.340 9.848 1.00 40.60 50 PRO C O 1
ATOM 3306 N N . ASN C 3 51 ? -47.035 11.203 10.784 1.00 41.70 51 ASN C N 1
ATOM 3307 C CA . ASN C 3 51 ? -47.875 11.596 9.675 1.00 44.52 51 ASN C CA 1
ATOM 3308 C C . ASN C 3 51 ? -48.878 10.464 9.400 1.00 39.69 51 ASN C C 1
ATOM 3309 O O . ASN C 3 51 ? -48.847 9.838 8.341 1.00 39.00 51 ASN C O 1
ATOM 3314 N N . PRO C 3 52 ? -49.776 10.208 10.366 1.00 38.55 52 PRO C N 1
ATOM 3315 C CA . PRO C 3 52 ? -50.794 9.181 10.186 1.00 35.68 52 PRO C CA 1
ATOM 3316 C C . PRO C 3 52 ? -51.760 9.538 9.039 1.00 32.26 52 PRO C C 1
ATOM 3317 O O . PRO C 3 52 ? -52.038 10.712 8.758 1.00 35.94 52 PRO C O 1
ATOM 3321 N N . GLN C 3 53 ? -52.183 8.510 8.319 1.00 31.29 53 GLN C N 1
ATOM 3322 C CA . GLN C 3 53 ? -53.008 8.660 7.147 1.00 28.37 53 GLN C CA 1
ATOM 3323 C C . GLN C 3 53 ? -53.975 7.503 7.163 1.00 26.65 53 GLN C C 1
ATOM 3324 O O . GLN C 3 53 ? -53.712 6.483 7.786 1.00 26.92 53 GLN C O 1
ATOM 3330 N N . ASN C 3 54 ? -55.087 7.667 6.446 1.00 25.78 54 ASN C N 1
ATOM 3331 C CA . ASN C 3 54 ? -56.080 6.601 6.316 1.00 27.05 54 ASN C CA 1
ATOM 3332 C C . ASN C 3 54 ? -55.664 5.574 5.250 1.00 26.16 54 ASN C C 1
ATOM 3333 O O . ASN C 3 54 ? -55.552 5.913 4.080 1.00 24.37 54 ASN C O 1
ATOM 3338 N N . LEU C 3 55 ? -55.443 4.345 5.676 1.00 24.38 55 LEU C N 1
ATOM 3339 C CA . LEU C 3 55 ? -55.113 3.206 4.778 1.00 24.46 55 LEU C CA 1
ATOM 3340 C C . LEU C 3 55 ? -55.914 1.966 5.216 1.00 23.33 55 LEU C C 1
ATOM 3341 O O . LEU C 3 55 ? -55.868 1.544 6.383 1.00 23.34 55 LEU C O 1
ATOM 3346 N N . LEU C 3 56 ? -56.717 1.450 4.297 1.00 18.65 56 LEU C N 1
ATOM 3347 C CA . LEU C 3 56 ? -57.643 0.363 4.573 1.00 20.32 56 LEU C CA 1
ATOM 3348 C C . LEU C 3 56 ? -57.310 -0.806 3.605 1.00 20.14 56 LEU C C 1
ATOM 3349 O O . LEU C 3 56 ? -57.308 -0.607 2.403 1.00 20.94 56 LEU C O 1
ATOM 3354 N N . HIS C 3 57 ? -57.051 -1.989 4.153 1.00 17.50 57 HIS C N 1
ATOM 3355 C CA . HIS C 3 57 ? -56.691 -3.188 3.396 1.00 19.42 57 HIS C CA 1
ATOM 3356 C C . HIS C 3 57 ? -57.840 -4.192 3.557 1.00 20.99 57 HIS C C 1
ATOM 3357 O O . HIS C 3 57 ? -58.145 -4.622 4.677 1.00 21.38 57 HIS C O 1
ATOM 3364 N N . ILE C 3 58 ? -58.503 -4.510 2.438 1.00 19.65 58 ILE C N 1
ATOM 3365 C CA . ILE C 3 58 ? -59.512 -5.504 2.354 1.00 19.66 58 ILE C CA 1
ATOM 3366 C C . ILE C 3 58 ? -58.909 -6.694 1.645 1.00 21.13 58 ILE C C 1
ATOM 3367 O O . ILE C 3 58 ? -58.376 -6.571 0.579 1.00 19.79 58 ILE C O 1
ATOM 3372 N N . ARG C 3 59 ? -59.029 -7.843 2.250 1.00 19.90 59 ARG C N 1
ATOM 3373 C CA . ARG C 3 59 ? -58.435 -9.076 1.755 1.00 20.46 59 ARG C CA 1
ATOM 3374 C C . ARG C 3 59 ? -59.525 -10.095 1.666 1.00 22.57 59 ARG C C 1
ATOM 3375 O O . ARG C 3 59 ? -60.138 -10.469 2.695 1.00 22.87 59 ARG C O 1
ATOM 3383 N N . ALA C 3 60 ? -59.845 -10.512 0.463 1.00 20.61 60 ALA C N 1
ATOM 3384 C CA . ALA C 3 60 ? -60.997 -11.421 0.271 1.00 20.30 60 ALA C CA 1
ATOM 3385 C C . ALA C 3 60 ? -60.439 -12.711 -0.292 1.00 23.07 60 ALA C C 1
ATOM 3386 O O . ALA C 3 60 ? -60.018 -12.787 -1.465 1.00 21.74 60 ALA C O 1
ATOM 3388 N N . VAL C 3 61 ? -60.391 -13.720 0.566 1.00 21.00 61 VAL C N 1
ATOM 3389 C CA . VAL C 3 61 ? -59.658 -14.942 0.244 1.00 22.34 61 VAL C CA 1
ATOM 3390 C C . VAL C 3 61 ? -60.632 -15.985 -0.281 1.00 22.37 61 VAL C C 1
ATOM 3391 O O . VAL C 3 61 ? -61.614 -16.282 0.369 1.00 22.61 61 VAL C O 1
ATOM 3395 N N . GLY C 3 62 ? -60.368 -16.512 -1.453 1.00 21.99 62 GLY C N 1
ATOM 3396 C CA . GLY C 3 62 ? -61.171 -17.598 -2.032 1.00 25.35 62 GLY C CA 1
ATOM 3397 C C . GLY C 3 62 ? -60.533 -18.944 -1.725 1.00 30.22 62 GLY C C 1
ATOM 3398 O O . GLY C 3 62 ? -59.706 -19.062 -0.826 1.00 25.96 62 GLY C O 1
ATOM 3399 N N . SER C 3 63 ? -60.848 -19.938 -2.541 1.00 29.39 63 SER C N 1
ATOM 3400 C CA . SER C 3 63 ? -60.229 -21.255 -2.411 1.00 31.02 63 SER C CA 1
ATOM 3401 C C . SER C 3 63 ? -58.852 -21.358 -2.915 1.00 27.35 63 SER C C 1
ATOM 3402 O O . SER C 3 63 ? -58.124 -22.223 -2.468 1.00 30.96 63 SER C O 1
ATOM 3405 N N . ASN C 3 64 ? -58.489 -20.567 -3.918 1.00 24.16 64 ASN C N 1
ATOM 3406 C CA . ASN C 3 64 ? -57.153 -20.606 -4.498 1.00 27.45 64 ASN C CA 1
ATOM 3407 C C . ASN C 3 64 ? -56.701 -19.223 -5.023 1.00 26.82 64 ASN C C 1
ATOM 3408 O O . ASN C 3 64 ? -55.938 -19.114 -5.951 1.00 27.11 64 ASN C O 1
ATOM 3413 N N . SER C 3 65 ? -57.130 -18.183 -4.328 1.00 25.95 65 SER C N 1
ATOM 3414 C CA . SER C 3 65 ? -56.952 -16.813 -4.826 1.00 24.98 65 SER C CA 1
ATOM 3415 C C . SER C 3 65 ? -57.175 -15.900 -3.670 1.00 25.19 65 SER C C 1
ATOM 3416 O O . SER C 3 65 ? -57.942 -16.225 -2.770 1.00 24.96 65 SER C O 1
ATOM 3419 N N . THR C 3 66 ? -56.628 -14.705 -3.801 1.00 22.71 66 THR C N 1
ATOM 3420 C CA . THR C 3 66 ? -56.985 -13.623 -2.935 1.00 22.14 66 THR C CA 1
ATOM 3421 C C . THR C 3 66 ? -57.182 -12.368 -3.787 1.00 20.65 66 THR C C 1
ATOM 3422 O O . THR C 3 66 ? -56.495 -12.159 -4.783 1.00 20.13 66 THR C O 1
ATOM 3426 N N . LEU C 3 67 ? -58.196 -11.599 -3.434 1.00 19.04 67 LEU C N 1
ATOM 3427 C CA . LEU C 3 67 ? -58.367 -10.253 -3.972 1.00 19.98 67 LEU C CA 1
ATOM 3428 C C . LEU C 3 67 ? -57.993 -9.246 -2.871 1.00 22.09 67 LEU C C 1
ATOM 3429 O O . LEU C 3 67 ? -58.525 -9.314 -1.757 1.00 23.84 67 LEU C O 1
ATOM 3434 N N . HIS C 3 68 ? -57.104 -8.316 -3.189 1.00 17.73 68 HIS C N 1
ATOM 3435 C CA . HIS C 3 68 ? -56.667 -7.264 -2.264 1.00 18.98 68 HIS C CA 1
ATOM 3436 C C . HIS C 3 68 ? -57.147 -5.913 -2.780 1.00 21.13 68 HIS C C 1
ATOM 3437 O O . HIS C 3 68 ? -57.000 -5.638 -3.973 1.00 20.48 68 HIS C O 1
ATOM 3444 N N . TYR C 3 69 ? -57.729 -5.106 -1.905 1.00 20.03 69 TYR C N 1
ATOM 3445 C CA . TYR C 3 69 ? -58.100 -3.741 -2.231 1.00 19.52 69 TYR C CA 1
ATOM 3446 C C . TYR C 3 69 ? -57.416 -2.912 -1.155 1.00 21.04 69 TYR C C 1
ATOM 3447 O O . TYR C 3 69 ? -57.633 -3.168 0.023 1.00 21.55 69 TYR C O 1
ATOM 3456 N N . VAL C 3 70 ? -56.627 -1.923 -1.542 1.00 18.87 70 VAL C N 1
ATOM 3457 C CA . VAL C 3 70 ? -55.977 -1.060 -0.627 1.00 20.10 70 VAL C CA 1
ATOM 3458 C C . VAL C 3 70 ? -56.505 0.353 -0.922 1.00 21.59 70 VAL C C 1
ATOM 3459 O O . VAL C 3 70 ? -56.226 0.944 -2.031 1.00 19.60 70 VAL C O 1
ATOM 3463 N N . TRP C 3 71 ? -57.333 0.841 -0.022 1.00 19.82 71 TRP C N 1
ATOM 3464 C CA . TRP C 3 71 ? -57.987 2.144 -0.146 1.00 20.33 71 TRP C CA 1
ATOM 3465 C C . TRP C 3 71 ? -57.253 3.175 0.686 1.00 21.55 71 TRP C C 1
ATOM 3466 O O . TRP C 3 71 ? -56.936 2.937 1.818 1.00 21.41 71 TRP C O 1
ATOM 3477 N N . SER C 3 72 ? -57.042 4.373 0.169 1.00 17.55 72 SER C N 1
ATOM 3478 C CA . SER C 3 72 ? -56.369 5.358 0.967 1.00 20.96 72 SER C CA 1
ATOM 3479 C C . SER C 3 72 ? -56.803 6.768 0.641 1.00 22.17 72 SER C C 1
ATOM 3480 O O . SER C 3 72 ? -57.237 7.046 -0.501 1.00 21.17 72 SER C O 1
ATOM 3483 N N . SER C 3 73 ? -56.657 7.636 1.640 1.00 17.86 73 SER C N 1
ATOM 3484 C CA . SER C 3 73 ? -56.837 9.052 1.455 1.00 20.21 73 SER C CA 1
ATOM 3485 C C . SER C 3 73 ? -55.542 9.838 1.596 1.00 22.55 73 SER C C 1
ATOM 3486 O O . SER C 3 73 ? -55.548 11.059 1.790 1.00 24.57 73 SER C O 1
ATOM 3489 N N . LEU C 3 74 ? -54.406 9.173 1.375 1.00 24.61 74 LEU C N 1
ATOM 3490 C CA . LEU C 3 74 ? -53.145 9.861 1.205 1.00 25.24 74 LEU C CA 1
ATOM 3491 C C . LEU C 3 74 ? -53.051 10.269 -0.249 1.00 26.51 74 LEU C C 1
ATOM 3492 O O . LEU C 3 74 ? -52.976 9.409 -1.136 1.00 25.52 74 LEU C O 1
ATOM 3497 N N . GLY C 3 75 ? -53.116 11.572 -0.506 1.00 24.82 75 GLY C N 1
ATOM 3498 C CA . GLY C 3 75 ? -53.388 12.057 -1.840 1.00 26.74 75 GLY C CA 1
ATOM 3499 C C . GLY C 3 75 ? -54.854 11.923 -2.230 1.00 23.77 75 GLY C C 1
ATOM 3500 O O . GLY C 3 75 ? -55.693 11.717 -1.410 1.00 24.03 75 GLY C O 1
ATOM 3501 N N . PRO C 3 76 ? -55.164 11.939 -3.522 1.00 23.27 76 PRO C N 1
ATOM 3502 C CA . PRO C 3 76 ? -56.566 11.814 -3.862 1.00 23.55 76 PRO C CA 1
ATOM 3503 C C . PRO C 3 76 ? -57.071 10.411 -3.521 1.00 22.08 76 PRO C C 1
ATOM 3504 O O . PRO C 3 76 ? -56.295 9.433 -3.597 1.00 22.03 76 PRO C O 1
ATOM 3508 N N . PRO C 3 77 ? -58.323 10.302 -3.073 1.00 21.85 77 PRO C N 1
ATOM 3509 C CA . PRO C 3 77 ? -58.778 8.970 -2.726 1.00 21.83 77 PRO C CA 1
ATOM 3510 C C . PRO C 3 77 ? -58.494 7.948 -3.828 1.00 22.21 77 PRO C C 1
ATOM 3511 O O . PRO C 3 77 ? -58.804 8.179 -5.036 1.00 20.37 77 PRO C O 1
ATOM 3515 N N . ALA C 3 78 ? -57.892 6.839 -3.432 1.00 19.51 78 ALA C N 1
ATOM 3516 C CA . ALA C 3 78 ? -57.418 5.877 -4.403 1.00 20.18 78 ALA C CA 1
ATOM 3517 C C . ALA C 3 78 ? -57.589 4.480 -3.896 1.00 21.18 78 ALA C C 1
ATOM 3518 O O . ALA C 3 78 ? -57.577 4.200 -2.644 1.00 21.03 78 ALA C O 1
ATOM 3520 N N . VAL C 3 79 ? -57.737 3.580 -4.848 1.00 18.98 79 VAL C N 1
ATOM 3521 C CA . VAL C 3 79 ? -57.730 2.170 -4.486 1.00 19.43 79 VAL C CA 1
ATOM 3522 C C . VAL C 3 79 ? -56.792 1.415 -5.383 1.00 19.81 79 VAL C C 1
ATOM 3523 O O . VAL C 3 79 ? -56.865 1.558 -6.605 1.00 20.36 79 VAL C O 1
ATOM 3527 N N . VAL C 3 80 ? -55.945 0.605 -4.802 1.00 18.48 80 VAL C N 1
ATOM 3528 C CA . VAL C 3 80 ? -55.085 -0.348 -5.550 1.00 20.84 80 VAL C CA 1
ATOM 3529 C C . VAL C 3 80 ? -55.734 -1.713 -5.477 1.00 20.41 80 VAL C C 1
ATOM 3530 O O . VAL C 3 80 ? -56.052 -2.163 -4.378 1.00 22.14 80 VAL C O 1
ATOM 3534 N N . LEU C 3 81 ? -55.992 -2.321 -6.644 1.00 17.50 81 LEU C N 1
ATOM 3535 C CA . LEU C 3 81 ? -56.650 -3.620 -6.769 1.00 22.14 81 LEU C CA 1
ATOM 3536 C C . LEU C 3 81 ? -55.628 -4.659 -7.187 1.00 20.70 81 LEU C C 1
ATOM 3537 O O . LEU C 3 81 ? -54.960 -4.451 -8.173 1.00 21.42 81 LEU C O 1
ATOM 3542 N N . VAL C 3 82 ? -55.511 -5.776 -6.463 1.00 20.79 82 VAL C N 1
ATOM 3543 C CA . VAL C 3 82 ? -54.523 -6.818 -6.787 1.00 21.27 82 VAL C CA 1
ATOM 3544 C C . VAL C 3 82 ? -55.202 -8.147 -6.660 1.00 22.51 82 VAL C C 1
ATOM 3545 O O . VAL C 3 82 ? -55.876 -8.377 -5.707 1.00 21.71 82 VAL C O 1
ATOM 3549 N N . ALA C 3 83 ? -55.098 -8.966 -7.677 1.00 19.16 83 ALA C N 1
ATOM 3550 C CA . ALA C 3 83 ? -55.606 -10.337 -7.660 1.00 20.54 83 ALA C CA 1
ATOM 3551 C C . ALA C 3 83 ? -54.424 -11.286 -7.712 1.00 19.94 83 ALA C C 1
ATOM 3552 O O . ALA C 3 83 ? -53.525 -11.108 -8.568 1.00 19.76 83 ALA C O 1
ATOM 3554 N N . THR C 3 84 ? -54.424 -12.298 -6.815 1.00 20.05 84 THR C N 1
ATOM 3555 C CA . THR C 3 84 ? -53.342 -13.267 -6.737 1.00 21.35 84 THR C CA 1
ATOM 3556 C C . THR C 3 84 ? -53.898 -14.689 -6.828 1.00 20.82 84 THR C C 1
ATOM 3557 O O . THR C 3 84 ? -55.058 -14.899 -6.632 1.00 23.02 84 THR C O 1
ATOM 3561 N N . ASN C 3 85 ? -53.045 -15.637 -7.230 1.00 21.75 85 ASN C N 1
ATOM 3562 C CA . ASN C 3 85 ? -53.493 -17.025 -7.331 1.00 23.03 85 ASN C CA 1
ATOM 3563 C C . ASN C 3 85 ? -53.036 -17.864 -6.112 1.00 26.98 85 ASN C C 1
ATOM 3564 O O . ASN C 3 85 ? -52.745 -19.043 -6.248 1.00 29.17 85 ASN C O 1
ATOM 3569 N N . THR C 3 86 ? -53.037 -17.253 -4.929 1.00 24.57 86 THR C N 1
ATOM 3570 C CA . THR C 3 86 ? -52.693 -17.924 -3.651 1.00 29.21 86 THR C CA 1
ATOM 3571 C C . THR C 3 86 ? -53.605 -17.384 -2.554 1.00 27.09 86 THR C C 1
ATOM 3572 O O . THR C 3 86 ? -54.047 -16.227 -2.608 1.00 26.61 86 THR C O 1
ATOM 3576 N N . THR C 3 87 ? -53.901 -18.219 -1.556 1.00 23.52 87 THR C N 1
ATOM 3577 C CA . THR C 3 87 ? -54.730 -17.822 -0.432 1.00 25.51 87 THR C CA 1
ATOM 3578 C C . THR C 3 87 ? -53.838 -17.200 0.627 1.00 27.77 87 THR C C 1
ATOM 3579 O O . THR C 3 87 ? -54.339 -16.794 1.656 1.00 27.83 87 THR C O 1
ATOM 3583 N N . GLN C 3 88 ? -52.544 -17.096 0.327 1.00 27.13 88 GLN C N 1
ATOM 3584 C CA . GLN C 3 88 ? -51.490 -16.706 1.307 1.00 34.44 88 GLN C CA 1
ATOM 3585 C C . GLN C 3 88 ? -50.747 -15.430 0.924 1.00 29.66 88 GLN C C 1
ATOM 3586 O O . GLN C 3 88 ? -49.779 -15.082 1.559 1.00 29.40 88 GLN C O 1
ATOM 3592 N N . SER C 3 89 ? -51.236 -14.682 -0.059 1.00 26.73 89 SER C N 1
ATOM 3593 C CA . SER C 3 89 ? -50.553 -13.435 -0.387 1.00 22.78 89 SER C CA 1
ATOM 3594 C C . SER C 3 89 ? -50.739 -12.410 0.751 1.00 20.82 89 SER C C 1
ATOM 3595 O O . SER C 3 89 ? -51.776 -12.349 1.447 1.00 21.45 89 SER C O 1
ATOM 3598 N N . VAL C 3 90 ? -49.773 -11.523 0.875 1.00 21.15 90 VAL C N 1
ATOM 3599 C CA . VAL C 3 90 ? -49.740 -10.570 1.975 1.00 19.86 90 VAL C CA 1
ATOM 3600 C C . VAL C 3 90 ? -49.432 -9.178 1.443 1.00 21.36 90 VAL C C 1
ATOM 3601 O O . VAL C 3 90 ? -48.806 -9.044 0.394 1.00 21.97 90 VAL C O 1
ATOM 3605 N N . LEU C 3 91 ? -49.851 -8.169 2.183 1.00 18.92 91 LEU C N 1
ATOM 3606 C CA . LEU C 3 91 ? -49.546 -6.768 1.887 1.00 21.57 91 LEU C CA 1
ATOM 3607 C C . LEU C 3 91 ? -48.471 -6.337 2.890 1.00 21.67 91 LEU C C 1
ATOM 3608 O O . LEU C 3 91 ? -48.651 -6.503 4.102 1.00 23.36 91 LEU C O 1
ATOM 3613 N N . SER C 3 92 ? -47.398 -5.766 2.357 1.00 19.73 92 SER C N 1
ATOM 3614 C CA . SER C 3 92 ? -46.355 -5.111 3.083 1.00 22.01 92 SER C CA 1
ATOM 3615 C C . SER C 3 92 ? -46.477 -3.599 2.890 1.00 24.56 92 SER C C 1
ATOM 3616 O O . SER C 3 92 ? -46.737 -3.122 1.759 1.00 24.05 92 SER C O 1
ATOM 3619 N N . VAL C 3 93 ? -46.308 -2.865 3.984 1.00 23.14 93 VAL C N 1
ATOM 3620 C CA . VAL C 3 93 ? -46.383 -1.392 4.007 1.00 25.14 93 VAL C CA 1
ATOM 3621 C C . VAL C 3 93 ? -45.188 -0.830 4.720 1.00 26.70 93 VAL C C 1
ATOM 3622 O O . VAL C 3 93 ? -44.945 -1.173 5.876 1.00 26.60 93 VAL C O 1
ATOM 3626 N N . ASN C 3 94 ? -44.393 -0.019 4.024 1.00 23.81 94 ASN C N 1
ATOM 3627 C CA . ASN C 3 94 ? -43.298 0.684 4.655 1.00 24.75 94 ASN C CA 1
ATOM 3628 C C . ASN C 3 94 ? -43.672 2.151 4.790 1.00 24.82 94 ASN C C 1
ATOM 3629 O O . ASN C 3 94 ? -43.655 2.947 3.829 1.00 21.12 94 ASN C O 1
ATOM 3634 N N . TRP C 3 95 ? -44.067 2.503 5.980 1.00 23.88 95 TRP C N 1
ATOM 3635 C CA . TRP C 3 95 ? -44.699 3.761 6.191 1.00 26.88 95 TRP C CA 1
ATOM 3636 C C . TRP C 3 95 ? -43.752 4.938 5.954 1.00 26.53 95 TRP C C 1
ATOM 3637 O O . TRP C 3 95 ? -44.131 5.920 5.286 1.00 25.41 95 TRP C O 1
ATOM 3648 N N . SER C 3 96 ? -42.517 4.845 6.438 1.00 26.11 96 SER C N 1
ATOM 3649 C CA . SER C 3 96 ? -41.593 5.956 6.224 1.00 28.92 96 SER C CA 1
ATOM 3650 C C . SER C 3 96 ? -41.322 6.174 4.736 1.00 26.44 96 SER C C 1
ATOM 3651 O O . SER C 3 96 ? -41.298 7.315 4.315 1.00 26.77 96 SER C O 1
ATOM 3654 N N . LEU C 3 97 ? -41.104 5.105 3.974 1.00 25.01 97 LEU C N 1
ATOM 3655 C CA . LEU C 3 97 ? -40.991 5.191 2.519 1.00 25.07 97 LEU C CA 1
ATOM 3656 C C . LEU C 3 97 ? -42.266 5.730 1.788 1.00 22.77 97 LEU C C 1
ATOM 3657 O O . LEU C 3 97 ? -42.145 6.565 0.892 1.00 23.74 97 LEU C O 1
ATOM 3662 N N . LEU C 3 98 ? -43.435 5.341 2.245 1.00 19.67 98 LEU C N 1
ATOM 3663 C CA . LEU C 3 98 ? -44.716 5.771 1.668 1.00 23.28 98 LEU C CA 1
ATOM 3664 C C . LEU C 3 98 ? -44.901 7.269 1.791 1.00 22.60 98 LEU C C 1
ATOM 3665 O O . LEU C 3 98 ? -45.426 7.901 0.898 1.00 22.72 98 LEU C O 1
ATOM 3670 N N . LEU C 3 99 ? -44.363 7.838 2.853 1.00 22.48 99 LEU C N 1
ATOM 3671 C CA . LEU C 3 99 ? -44.487 9.291 3.099 1.00 24.93 99 LEU C CA 1
ATOM 3672 C C . LEU C 3 99 ? -43.295 10.154 2.652 1.00 27.51 99 LEU C C 1
ATOM 3673 O O . LEU C 3 99 ? -43.300 11.398 2.838 1.00 30.29 99 LEU C O 1
ATOM 3678 N N . SER C 3 100 ? -42.336 9.527 1.985 1.00 25.62 100 SER C N 1
ATOM 3679 C CA . SER C 3 100 ? -41.132 10.190 1.545 1.00 24.54 100 SER C CA 1
ATOM 3680 C C . SER C 3 100 ? -41.370 10.782 0.156 1.00 27.55 100 SER C C 1
ATOM 3681 O O . SER C 3 100 ? -42.382 10.512 -0.467 1.00 29.65 100 SER C O 1
ATOM 3684 N N . PRO C 3 101 ? -40.425 11.597 -0.324 1.00 29.85 101 PRO C N 1
ATOM 3685 C CA . PRO C 3 101 ? -40.513 12.103 -1.678 1.00 30.73 101 PRO C CA 1
ATOM 3686 C C . PRO C 3 101 ? -40.513 11.056 -2.825 1.00 30.02 101 PRO C C 1
ATOM 3687 O O . PRO C 3 101 ? -40.966 11.399 -3.935 1.00 32.52 101 PRO C O 1
ATOM 3691 N N . ASP C 3 102 ? -39.951 9.862 -2.610 1.00 28.84 102 ASP C N 1
ATOM 3692 C CA . ASP C 3 102 ? -39.913 8.789 -3.654 1.00 32.47 102 ASP C CA 1
ATOM 3693 C C . ASP C 3 102 ? -40.453 7.521 -3.033 1.00 24.97 102 ASP C C 1
ATOM 3694 O O . ASP C 3 102 ? -39.701 6.715 -2.534 1.00 26.36 102 ASP C O 1
ATOM 3696 N N . PRO C 3 103 ? -41.779 7.361 -3.011 1.00 24.42 103 PRO C N 1
ATOM 3697 C CA . PRO C 3 103 ? -42.413 6.231 -2.313 1.00 23.90 103 PRO C CA 1
ATOM 3698 C C . PRO C 3 103 ? -42.438 4.894 -3.074 1.00 22.77 103 PRO C C 1
ATOM 3699 O O . PRO C 3 103 ? -42.868 3.856 -2.490 1.00 22.58 103 PRO C O 1
ATOM 3703 N N . ALA C 3 104 ? -41.916 4.857 -4.288 1.00 22.21 104 ALA C N 1
ATOM 3704 C CA . ALA C 3 104 ? -41.927 3.599 -5.079 1.00 24.60 104 ALA C CA 1
ATOM 3705 C C . ALA C 3 104 ? -41.425 2.418 -4.286 1.00 25.61 104 ALA C C 1
ATOM 3706 O O . ALA C 3 104 ? -40.317 2.464 -3.748 1.00 26.15 104 ALA C O 1
ATOM 3708 N N . GLY C 3 105 ? -42.234 1.362 -4.222 1.00 24.40 105 GLY C N 1
ATOM 3709 C CA . GLY C 3 105 ? -41.926 0.135 -3.442 1.00 25.51 105 GLY C CA 1
ATOM 3710 C C . GLY C 3 105 ? -42.457 0.086 -2.009 1.00 23.67 105 GLY C C 1
ATOM 3711 O O . GLY C 3 105 ? -42.322 -0.942 -1.327 1.00 25.31 105 GLY C O 1
ATOM 3712 N N . ALA C 3 106 ? -43.090 1.167 -1.545 1.00 22.53 106 ALA C N 1
ATOM 3713 C CA . ALA C 3 106 ? -43.531 1.235 -0.165 1.00 25.47 106 ALA C CA 1
ATOM 3714 C C . ALA C 3 106 ? -44.769 0.357 0.064 1.00 25.60 106 ALA C C 1
ATOM 3715 O O . ALA C 3 106 ? -45.011 -0.038 1.165 1.00 25.42 106 ALA C O 1
ATOM 3717 N N . LEU C 3 107 ? -45.528 0.065 -0.987 1.00 22.77 107 LEU C N 1
ATOM 3718 C CA . LEU C 3 107 ? -46.612 -0.909 -0.891 1.00 23.34 107 LEU C CA 1
ATOM 3719 C C . LEU C 3 107 ? -46.295 -2.073 -1.779 1.00 24.38 107 LEU C C 1
ATOM 3720 O O . LEU C 3 107 ? -45.974 -1.883 -2.945 1.00 23.17 107 LEU C O 1
ATOM 3725 N N . MET C 3 108 ? -46.456 -3.288 -1.259 1.00 20.24 108 MET C N 1
ATOM 3726 C CA . MET C 3 108 ? -46.216 -4.495 -2.088 1.00 23.30 108 MET C CA 1
ATOM 3727 C C . MET C 3 108 ? -47.216 -5.567 -1.746 1.00 21.63 108 MET C C 1
ATOM 3728 O O . MET C 3 108 ? -47.554 -5.733 -0.590 1.00 21.14 108 MET C O 1
ATOM 3733 N N . VAL C 3 109 ? -47.599 -6.362 -2.728 1.00 20.63 109 VAL C N 1
ATOM 3734 C CA . VAL C 3 109 ? -48.277 -7.624 -2.455 1.00 22.07 109 VAL C CA 1
ATOM 3735 C C . VAL C 3 109 ? -47.299 -8.747 -2.757 1.00 22.81 109 VAL C C 1
ATOM 3736 O O . VAL C 3 109 ? -46.747 -8.806 -3.879 1.00 26.23 109 VAL C O 1
ATOM 3740 N N . LEU C 3 110 ? -47.110 -9.654 -1.794 1.00 22.84 110 LEU C N 1
ATOM 3741 C CA . LEU C 3 110 ? -46.096 -10.696 -1.915 1.00 23.84 110 LEU C CA 1
ATOM 3742 C C . LEU C 3 110 ? -46.710 -12.065 -1.740 1.00 26.14 110 LEU C C 1
ATOM 3743 O O . LEU C 3 110 ? -47.635 -12.201 -0.948 1.00 23.55 110 LEU C O 1
ATOM 3748 N N . PRO C 3 111 ? -46.216 -13.083 -2.441 1.00 27.57 111 PRO C N 1
ATOM 3749 C CA . PRO C 3 111 ? -45.107 -12.988 -3.436 1.00 30.04 111 PRO C CA 1
ATOM 3750 C C . PRO C 3 111 ? -45.508 -12.303 -4.742 1.00 28.30 111 PRO C C 1
ATOM 3751 O O . PRO C 3 111 ? -46.604 -12.549 -5.234 1.00 25.40 111 PRO C O 1
ATOM 3755 N N . LYS C 3 112 ? -44.611 -11.511 -5.331 1.00 29.92 112 LYS C N 1
ATOM 3756 C CA . LYS C 3 112 ? -44.917 -10.790 -6.576 1.00 32.17 112 LYS C CA 1
ATOM 3757 C C . LYS C 3 112 ? -45.315 -11.741 -7.742 1.00 29.26 112 LYS C C 1
ATOM 3758 O O . LYS C 3 112 ? -46.211 -11.429 -8.533 1.00 24.05 112 LYS C O 1
ATOM 3764 N N . SER C 3 113 ? -44.718 -12.943 -7.779 1.00 28.11 113 SER C N 1
ATOM 3765 C CA . SER C 3 113 ? -44.994 -13.939 -8.826 1.00 32.55 113 SER C CA 1
ATOM 3766 C C . SER C 3 113 ? -46.438 -14.462 -8.796 1.00 29.49 113 SER C C 1
ATOM 3767 O O . SER C 3 113 ? -46.930 -14.963 -9.801 1.00 29.31 113 SER C O 1
ATOM 3770 N N . SER C 3 114 ? -47.091 -14.362 -7.631 1.00 25.93 114 SER C N 1
ATOM 3771 C CA . SER C 3 114 ? -48.516 -14.705 -7.534 1.00 25.29 114 SER C CA 1
ATOM 3772 C C . SER C 3 114 ? -49.499 -13.694 -8.135 1.00 22.72 114 SER C C 1
ATOM 3773 O O . SER C 3 114 ? -50.695 -14.026 -8.242 1.00 23.50 114 SER C O 1
ATOM 3776 N N . ILE C 3 115 ? -49.049 -12.477 -8.447 1.00 21.35 115 ILE C N 1
ATOM 3777 C CA . ILE C 3 115 ? -49.965 -11.455 -8.950 1.00 23.35 115 ILE C CA 1
ATOM 3778 C C . ILE C 3 115 ? -50.452 -11.795 -10.387 1.00 24.49 115 ILE C C 1
ATOM 3779 O O . ILE C 3 115 ? -49.677 -11.967 -11.288 1.00 25.10 115 ILE C O 1
ATOM 3784 N N . GLN C 3 116 ? -51.744 -11.936 -10.553 1.00 21.40 116 GLN C N 1
ATOM 3785 C CA . GLN C 3 116 ? -52.379 -12.158 -11.860 1.00 24.63 116 GLN C CA 1
ATOM 3786 C C . GLN C 3 116 ? -52.895 -10.890 -12.483 1.00 27.27 116 GLN C C 1
ATOM 3787 O O . GLN C 3 116 ? -53.030 -10.826 -13.672 1.00 25.54 116 GLN C O 1
ATOM 3793 N N . PHE C 3 117 ? -53.278 -9.901 -11.668 1.00 23.07 117 PHE C N 1
ATOM 3794 C CA . PHE C 3 117 ? -53.851 -8.626 -12.187 1.00 23.63 117 PHE C CA 1
ATOM 3795 C C . PHE C 3 117 ? -53.533 -7.590 -11.136 1.00 21.83 117 PHE C C 1
ATOM 3796 O O . PHE C 3 117 ? -53.679 -7.878 -9.940 1.00 19.89 117 PHE C O 1
ATOM 3804 N N . SER C 3 118 ? -53.136 -6.403 -11.553 1.00 21.92 118 SER C N 1
ATOM 3805 C CA . SER C 3 118 ? -53.066 -5.243 -10.640 1.00 20.53 118 SER C CA 1
ATOM 3806 C C . SER C 3 118 ? -53.357 -3.963 -11.367 1.00 23.64 118 SER C C 1
ATOM 3807 O O . SER C 3 118 ? -52.972 -3.772 -12.513 1.00 23.09 118 SER C O 1
ATOM 3810 N N . SER C 3 119 ? -54.109 -3.111 -10.710 1.00 20.44 119 SER C N 1
ATOM 3811 C CA . SER C 3 119 ? -54.413 -1.800 -11.244 1.00 21.81 119 SER C CA 1
ATOM 3812 C C . SER C 3 119 ? -54.863 -0.877 -10.105 1.00 19.51 119 SER C C 1
ATOM 3813 O O . SER C 3 119 ? -54.651 -1.206 -8.933 1.00 19.69 119 SER C O 1
ATOM 3816 N N . ALA C 3 120 ? -55.331 0.315 -10.480 1.00 18.11 120 ALA C N 1
ATOM 3817 C CA . ALA C 3 120 ? -55.755 1.336 -9.519 1.00 18.02 120 ALA C CA 1
ATOM 3818 C C . ALA C 3 120 ? -56.857 2.170 -10.093 1.00 21.02 120 ALA C C 1
ATOM 3819 O O . ALA C 3 120 ? -56.983 2.267 -11.309 1.00 19.69 120 ALA C O 1
ATOM 3821 N N . LEU C 3 121 ? -57.675 2.738 -9.213 1.00 21.07 121 LEU C N 1
ATOM 3822 C CA . LEU C 3 121 ? -58.711 3.669 -9.557 1.00 21.57 121 LEU C CA 1
ATOM 3823 C C . LEU C 3 121 ? -58.509 4.845 -8.607 1.00 21.59 121 LEU C C 1
ATOM 3824 O O . LEU C 3 121 ? -58.343 4.650 -7.391 1.00 20.09 121 LEU C O 1
ATOM 3829 N N . VAL C 3 122 ? -58.513 6.045 -9.154 1.00 20.20 122 VAL C N 1
ATOM 3830 C CA . VAL C 3 122 ? -58.299 7.287 -8.355 1.00 19.93 122 VAL C CA 1
ATOM 3831 C C . VAL C 3 122 ? -59.472 8.270 -8.630 1.00 21.78 122 VAL C C 1
ATOM 3832 O O . VAL C 3 122 ? -59.888 8.509 -9.788 1.00 21.61 122 VAL C O 1
ATOM 3836 N N . PHE C 3 123 ? -60.000 8.812 -7.550 1.00 20.58 123 PHE C N 1
ATOM 3837 C CA . PHE C 3 123 ? -60.933 9.891 -7.617 1.00 20.19 123 PHE C CA 1
ATOM 3838 C C . PHE C 3 123 ? -60.194 11.219 -7.435 1.00 19.89 123 PHE C C 1
ATOM 3839 O O . PHE C 3 123 ? -59.825 11.568 -6.342 1.00 20.00 123 PHE C O 1
ATOM 3847 N N . THR C 3 124 ? -60.014 11.956 -8.510 1.00 20.36 124 THR C N 1
ATOM 3848 C CA . THR C 3 124 ? -59.025 13.010 -8.521 1.00 23.72 124 THR C CA 1
ATOM 3849 C C . THR C 3 124 ? -59.649 14.344 -8.160 1.00 24.23 124 THR C C 1
ATOM 3850 O O . THR C 3 124 ? -59.003 15.170 -7.511 1.00 22.11 124 THR C O 1
ATOM 3854 N N . ARG C 3 125 ? -60.825 14.633 -8.705 1.00 23.14 125 ARG C N 1
ATOM 3855 C CA . ARG C 3 125 ? -61.388 15.993 -8.538 1.00 22.41 125 ARG C CA 1
ATOM 3856 C C . ARG C 3 125 ? -62.881 15.937 -8.341 1.00 22.03 125 ARG C C 1
ATOM 3857 O O . ARG C 3 125 ? -63.565 15.091 -8.916 1.00 23.19 125 ARG C O 1
ATOM 3865 N N . LEU C 3 126 ? -63.370 16.883 -7.567 1.00 18.87 126 LEU C N 1
ATOM 3866 C CA . LEU C 3 126 ? -64.787 17.174 -7.501 1.00 20.19 126 LEU C CA 1
ATOM 3867 C C . LEU C 3 126 ? -65.042 18.352 -8.469 1.00 21.56 126 LEU C C 1
ATOM 3868 O O . LEU C 3 126 ? -64.483 19.423 -8.302 1.00 22.16 126 LEU C O 1
ATOM 3873 N N . LEU C 3 127 ? -65.859 18.096 -9.482 1.00 19.78 127 LEU C N 1
ATOM 3874 C CA . LEU C 3 127 ? -66.143 19.032 -10.578 1.00 21.07 127 LEU C CA 1
ATOM 3875 C C . LEU C 3 127 ? -67.415 19.786 -10.260 1.00 20.72 127 LEU C C 1
ATOM 3876 O O . LEU C 3 127 ? -68.307 19.269 -9.557 1.00 19.16 127 LEU C O 1
ATOM 3881 N N . GLU C 3 128 ? -67.525 20.992 -10.805 1.00 20.46 128 GLU C N 1
ATOM 3882 C CA . GLU C 3 128 ? -68.760 21.802 -10.666 1.00 20.24 128 GLU C CA 1
ATOM 3883 C C . GLU C 3 128 ? -68.947 22.624 -11.934 1.00 22.99 128 GLU C C 1
ATOM 3884 O O . GLU C 3 128 ? -68.011 23.220 -12.419 1.00 25.38 128 GLU C O 1
ATOM 3890 N N . PHE C 3 129 ? -70.163 22.604 -12.485 1.00 22.23 129 PHE C N 1
ATOM 3891 C CA . PHE C 3 129 ? -70.515 23.288 -13.746 1.00 20.38 129 PHE C CA 1
ATOM 3892 C C . PHE C 3 129 ? -71.723 24.174 -13.514 1.00 26.66 129 PHE C C 1
ATOM 3893 O O . PHE C 3 129 ? -72.730 23.737 -12.918 1.00 25.72 129 PHE C O 1
ATOM 3901 N N . ASP C 3 130 ? -71.690 25.380 -14.072 1.00 27.63 130 ASP C N 1
ATOM 3902 C CA . ASP C 3 130 ? -72.890 26.222 -14.120 1.00 27.82 130 ASP C CA 1
ATOM 3903 C C . ASP C 3 130 ? -73.693 25.864 -15.324 1.00 28.29 130 ASP C C 1
ATOM 3904 O O . ASP C 3 130 ? -73.288 26.187 -16.444 1.00 30.12 130 ASP C O 1
ATOM 3909 N N . SER C 3 131 ? -74.856 25.288 -15.117 1.00 28.73 131 SER C N 1
ATOM 3910 C CA . SER C 3 131 ? -75.663 24.782 -16.210 1.00 29.52 131 SER C CA 1
ATOM 3911 C C . SER C 3 131 ? -76.769 25.736 -16.712 1.00 28.72 131 SER C C 1
ATOM 3912 O O . SER C 3 131 ? -77.658 25.307 -17.499 1.00 30.95 131 SER C O 1
ATOM 3915 N N . THR C 3 132 ? -76.743 26.978 -16.281 1.00 31.04 132 THR C N 1
ATOM 3916 C CA . THR C 3 132 ? -77.759 27.955 -16.735 1.00 39.53 132 THR C CA 1
ATOM 3917 C C . THR C 3 132 ? -77.762 27.944 -18.260 1.00 40.06 132 THR C C 1
ATOM 3918 O O . THR C 3 132 ? -76.715 28.038 -18.861 1.00 46.50 132 THR C O 1
ATOM 3922 N N . ASN C 3 133 ? -78.882 27.777 -18.926 1.00 48.54 133 ASN C N 1
ATOM 3923 C CA . ASN C 3 133 ? -78.816 27.767 -20.425 1.00 57.65 133 ASN C CA 1
ATOM 3924 C C . ASN C 3 133 ? -78.120 26.561 -21.085 1.00 58.74 133 ASN C C 1
ATOM 3925 O O . ASN C 3 133 ? -78.056 26.521 -22.323 1.00 60.84 133 ASN C O 1
ATOM 3930 N N . ALA C 3 134 ? -77.521 25.631 -20.337 1.00 45.92 134 ALA C N 1
ATOM 3931 C CA . ALA C 3 134 ? -76.935 24.461 -21.009 1.00 40.04 134 ALA C CA 1
ATOM 3932 C C . ALA C 3 134 ? -78.068 23.524 -21.352 1.00 39.78 134 ALA C C 1
ATOM 3933 O O . ALA C 3 134 ? -79.106 23.572 -20.722 1.00 39.17 134 ALA C O 1
ATOM 3935 N N . SER C 3 135 ? -77.844 22.613 -22.289 1.00 37.88 135 SER C N 1
ATOM 3936 C CA . SER C 3 135 ? -78.825 21.602 -22.623 1.00 40.06 135 SER C CA 1
ATOM 3937 C C . SER C 3 135 ? -78.466 20.320 -21.892 1.00 40.05 135 SER C C 1
ATOM 3938 O O . SER C 3 135 ? -77.258 20.040 -21.681 1.00 41.46 135 SER C O 1
ATOM 3941 N N . GLU C 3 136 ? -79.464 19.487 -21.589 1.00 36.33 136 GLU C N 1
ATOM 3942 C CA . GLU C 3 136 ? -79.156 18.144 -21.078 1.00 40.57 136 GLU C CA 1
ATOM 3943 C C . GLU C 3 136 ? -78.385 17.280 -22.083 1.00 41.03 136 GLU C C 1
ATOM 3944 O O . GLU C 3 136 ? -78.792 17.116 -23.250 1.00 42.45 136 GLU C O 1
ATOM 3950 N N . GLY C 3 137 ? -77.297 16.677 -21.594 1.00 43.79 137 GLY C N 1
ATOM 3951 C CA . GLY C 3 137 ? -76.431 15.829 -22.417 1.00 42.04 137 GLY C CA 1
ATOM 3952 C C . GLY C 3 137 ? -75.291 16.586 -23.065 1.00 43.73 137 GLY C C 1
ATOM 3953 O O . GLY C 3 137 ? -74.494 15.978 -23.767 1.00 51.20 137 GLY C O 1
ATOM 3954 N N . ALA C 3 138 ? -75.183 17.894 -22.824 1.00 40.85 138 ALA C N 1
ATOM 3955 C CA . ALA C 3 138 ? -74.047 18.680 -23.369 1.00 45.91 138 ALA C CA 1
ATOM 3956 C C . ALA C 3 138 ? -72.694 18.224 -22.761 1.00 52.54 138 ALA C C 1
ATOM 3957 O O . ALA C 3 138 ? -72.657 17.707 -21.627 1.00 48.93 138 ALA C O 1
ATOM 3959 N N . GLN C 3 139 ? -71.610 18.392 -23.532 1.00 50.71 139 GLN C N 1
ATOM 3960 C CA . GLN C 3 139 ? -70.246 18.161 -23.049 1.00 56.79 139 GLN C CA 1
ATOM 3961 C C . GLN C 3 139 ? -69.379 19.389 -23.372 1.00 56.98 139 GLN C C 1
ATOM 3962 O O . GLN C 3 139 ? -69.148 19.664 -24.545 1.00 60.07 139 GLN C O 1
ATOM 3968 N N . PRO C 3 140 ? -68.915 20.144 -22.364 1.00 48.92 140 PRO C N 1
ATOM 3969 C CA . PRO C 3 140 ? -69.201 19.887 -20.956 1.00 47.63 140 PRO C CA 1
ATOM 3970 C C . PRO C 3 140 ? -70.675 20.183 -20.584 1.00 43.84 140 PRO C C 1
ATOM 3971 O O . PRO C 3 140 ? -71.408 20.798 -21.364 1.00 41.96 140 PRO C O 1
ATOM 3975 N N . PRO C 3 141 ? -71.121 19.704 -19.416 1.00 38.25 141 PRO C N 1
ATOM 3976 C CA . PRO C 3 141 ? -72.511 19.922 -18.989 1.00 36.49 141 PRO C CA 1
ATOM 3977 C C . PRO C 3 141 ? -72.891 21.379 -18.642 1.00 32.81 141 PRO C C 1
ATOM 3978 O O . PRO C 3 141 ? -74.050 21.638 -18.347 1.00 28.96 141 PRO C O 1
ATOM 3982 N N . GLY C 3 142 ? -71.917 22.275 -18.572 1.00 31.49 142 GLY C N 1
ATOM 3983 C CA . GLY C 3 142 ? -72.118 23.649 -18.095 1.00 35.29 142 GLY C CA 1
ATOM 3984 C C . GLY C 3 142 ? -70.777 24.372 -18.205 1.00 30.87 142 GLY C C 1
ATOM 3985 O O . GLY C 3 142 ? -69.822 23.811 -18.750 1.00 35.44 142 GLY C O 1
ATOM 3986 N N . LYS C 3 143 ? -70.699 25.615 -17.743 1.00 31.88 143 LYS C N 1
ATOM 3987 C CA . LYS C 3 143 ? -69.421 26.325 -17.734 1.00 33.37 143 LYS C CA 1
ATOM 3988 C C . LYS C 3 143 ? -68.696 25.862 -16.470 1.00 29.26 143 LYS C C 1
ATOM 3989 O O . LYS C 3 143 ? -69.180 26.075 -15.367 1.00 27.08 143 LYS C O 1
ATOM 3991 N N . PRO C 3 144 ? -67.545 25.209 -16.621 1.00 33.00 144 PRO C N 1
ATOM 3992 C CA . PRO C 3 144 ? -66.836 24.676 -15.417 1.00 29.78 144 PRO C CA 1
ATOM 3993 C C . PRO C 3 144 ? -66.358 25.761 -14.451 1.00 30.48 144 PRO C C 1
ATOM 3994 O O . PRO C 3 144 ? -65.853 26.816 -14.879 1.00 32.64 144 PRO C O 1
ATOM 3998 N N . TYR C 3 145 ? -66.558 25.539 -13.162 1.00 27.52 145 TYR C N 1
ATOM 3999 C CA . TYR C 3 145 ? -65.816 26.239 -12.151 1.00 27.54 145 TYR C CA 1
ATOM 4000 C C . TYR C 3 145 ? -64.446 25.552 -11.968 1.00 31.63 145 TYR C C 1
ATOM 4001 O O . TYR C 3 145 ? -64.236 24.423 -12.442 1.00 32.43 145 TYR C O 1
ATOM 4010 N N . PRO C 3 146 ? -63.511 26.229 -11.267 1.00 35.17 146 PRO C N 1
ATOM 4011 C CA . PRO C 3 146 ? -62.290 25.570 -10.835 1.00 34.48 146 PRO C CA 1
ATOM 4012 C C . PRO C 3 146 ? -62.578 24.340 -9.976 1.00 30.36 146 PRO C C 1
ATOM 4013 O O . PRO C 3 146 ? -63.203 24.454 -8.941 1.00 29.97 146 PRO C O 1
ATOM 4017 N N . PRO C 3 147 ? -62.150 23.166 -10.432 1.00 30.85 147 PRO C N 1
ATOM 4018 C CA . PRO C 3 147 ? -62.424 21.914 -9.687 1.00 28.68 147 PRO C CA 1
ATOM 4019 C C . PRO C 3 147 ? -61.746 21.885 -8.307 1.00 27.61 147 PRO C C 1
ATOM 4020 O O . PRO C 3 147 ? -60.751 22.555 -8.071 1.00 23.17 147 PRO C O 1
ATOM 4024 N N . TYR C 3 148 ? -62.312 21.133 -7.397 1.00 23.57 148 TYR C N 1
ATOM 4025 C CA . TYR C 3 148 ? -61.660 20.879 -6.118 1.00 23.05 148 TYR C CA 1
ATOM 4026 C C . TYR C 3 148 ? -60.755 19.686 -6.293 1.00 25.48 148 TYR C C 1
ATOM 4027 O O . TYR C 3 148 ? -61.214 18.595 -6.596 1.00 24.66 148 TYR C O 1
ATOM 4036 N N . SER C 3 149 ? -59.456 19.859 -6.082 1.00 22.37 149 SER C N 1
ATOM 4037 C CA . SER C 3 149 ? -58.558 18.693 -6.079 1.00 22.34 149 SER C CA 1
ATOM 4038 C C . SER C 3 149 ? -58.794 17.909 -4.802 1.00 21.84 149 SER C C 1
ATOM 4039 O O . SER C 3 149 ? -58.670 18.430 -3.695 1.00 22.07 149 SER C O 1
ATOM 4042 N N . LEU C 3 150 ? -59.007 16.619 -4.943 1.00 22.25 150 LEU C N 1
ATOM 4043 C CA . LEU C 3 150 ? -59.243 15.794 -3.796 1.00 21.53 150 LEU C CA 1
ATOM 4044 C C . LEU C 3 150 ? -57.943 15.428 -3.082 1.00 22.46 150 LEU C C 1
ATOM 4045 O O . LEU C 3 150 ? -57.977 14.793 -2.028 1.00 23.53 150 LEU C O 1
ATOM 4050 N N . ALA C 3 151 ? -56.804 15.771 -3.679 1.00 20.84 151 ALA C N 1
ATOM 4051 C CA . ALA C 3 151 ? -55.532 15.645 -3.006 1.00 23.21 151 ALA C CA 1
ATOM 4052 C C . ALA C 3 151 ? -55.363 16.700 -1.916 1.00 25.45 151 ALA C C 1
ATOM 4053 O O . ALA C 3 151 ? -54.553 16.533 -1.023 1.00 27.20 151 ALA C O 1
ATOM 4055 N N . LYS C 3 152 ? -56.125 17.788 -1.987 1.00 24.81 152 LYS C N 1
ATOM 4056 C CA . LYS C 3 152 ? -56.015 18.870 -0.997 1.00 25.79 152 LYS C CA 1
ATOM 4057 C C . LYS C 3 152 ? -57.187 18.867 -0.004 1.00 28.37 152 LYS C C 1
ATOM 4058 O O . LYS C 3 152 ? -57.610 19.901 0.483 1.00 26.33 152 LYS C O 1
ATOM 4064 N N . PHE C 3 153 ? -57.674 17.683 0.337 1.00 24.85 153 PHE C N 1
ATOM 4065 C CA . PHE C 3 153 ? -58.722 17.512 1.336 1.00 23.93 153 PHE C CA 1
ATOM 4066 C C . PHE C 3 153 ? -58.064 16.993 2.608 1.00 22.33 153 PHE C C 1
ATOM 4067 O O . PHE C 3 153 ? -57.021 16.367 2.551 1.00 24.71 153 PHE C O 1
ATOM 4075 N N . SER C 3 154 ? -58.674 17.247 3.759 1.00 23.61 154 SER C N 1
ATOM 4076 C CA . SER C 3 154 ? -58.365 16.489 4.970 1.00 26.39 154 SER C CA 1
ATOM 4077 C C . SER C 3 154 ? -59.538 15.597 5.316 1.00 25.30 154 SER C C 1
ATOM 4078 O O . SER C 3 154 ? -60.697 15.920 5.014 1.00 28.54 154 SER C O 1
ATOM 4081 N N . TRP C 3 155 ? -59.228 14.522 6.005 1.00 23.61 155 TRP C N 1
ATOM 4082 C CA . TRP C 3 155 ? -60.146 13.388 6.165 1.00 23.23 155 TRP C CA 1
ATOM 4083 C C . TRP C 3 155 ? -60.265 13.064 7.647 1.00 26.60 155 TRP C C 1
ATOM 4084 O O . TRP C 3 155 ? -59.296 13.155 8.366 1.00 26.13 155 TRP C O 1
ATOM 4095 N N . ASN C 3 156 ? -61.429 12.614 8.072 1.00 23.74 156 ASN C N 1
ATOM 4096 C CA . ASN C 3 156 ? -61.582 12.043 9.389 1.00 27.11 156 ASN C CA 1
ATOM 4097 C C . ASN C 3 156 ? -60.835 10.745 9.481 1.00 26.48 156 ASN C C 1
ATOM 4098 O O . ASN C 3 156 ? -60.542 10.106 8.500 1.00 27.27 156 ASN C O 1
ATOM 4103 N N . ASN C 3 157 ? -60.545 10.333 10.700 1.00 26.14 157 ASN C N 1
ATOM 4104 C CA . ASN C 3 157 ? -59.866 9.088 10.912 1.00 26.74 157 ASN C CA 1
ATOM 4105 C C . ASN C 3 157 ? -60.837 7.891 10.659 1.00 25.34 157 ASN C C 1
ATOM 4106 O O . ASN C 3 157 ? -61.850 7.774 11.315 1.00 28.95 157 ASN C O 1
ATOM 4111 N N . ILE C 3 158 ? -60.527 7.006 9.719 1.00 25.28 158 ILE C N 1
ATOM 4112 C CA . ILE C 3 158 ? -61.447 5.923 9.341 1.00 25.40 158 ILE C CA 1
ATOM 4113 C C . ILE C 3 158 ? -61.594 4.840 10.392 1.00 25.14 158 ILE C C 1
ATOM 4114 O O . ILE C 3 158 ? -62.536 4.048 10.327 1.00 27.39 158 ILE C O 1
ATOM 4119 N N . THR C 3 159 ? -60.706 4.831 11.382 1.00 25.39 159 THR C N 1
ATOM 4120 C CA . THR C 3 159 ? -60.771 3.818 12.452 1.00 31.11 159 THR C CA 1
ATOM 4121 C C . THR C 3 159 ? -62.135 3.720 13.056 1.00 29.59 159 THR C C 1
ATOM 4122 O O . THR C 3 159 ? -62.653 2.625 13.186 1.00 35.47 159 THR C O 1
ATOM 4126 N N . ASN C 3 160 ? -62.742 4.859 13.340 1.00 33.36 160 ASN C N 1
ATOM 4127 C CA . ASN C 3 160 ? -64.047 4.883 13.992 1.00 39.11 160 ASN C CA 1
ATOM 4128 C C . ASN C 3 160 ? -65.151 4.287 13.123 1.00 44.04 160 ASN C C 1
ATOM 4129 O O . ASN C 3 160 ? -66.020 3.568 13.618 1.00 43.28 160 ASN C O 1
ATOM 4131 N N . SER C 3 161 ? -65.111 4.574 11.826 1.00 31.38 161 SER C N 1
ATOM 4132 C CA . SER C 3 161 ? -66.154 4.078 10.912 1.00 29.84 161 SER C CA 1
ATOM 4133 C C . SER C 3 161 ? -66.121 2.572 10.602 1.00 30.88 161 SER C C 1
ATOM 4134 O O . SER C 3 161 ? -67.072 2.024 9.993 1.00 33.12 161 SER C O 1
ATOM 4137 N N . LEU C 3 162 ? -65.020 1.893 10.926 1.00 28.53 162 LEU C N 1
ATOM 4138 C CA . LEU C 3 162 ? -64.838 0.512 10.489 1.00 26.98 162 LEU C CA 1
ATOM 4139 C C . LEU C 3 162 ? -65.894 -0.321 11.163 1.00 32.75 162 LEU C C 1
AT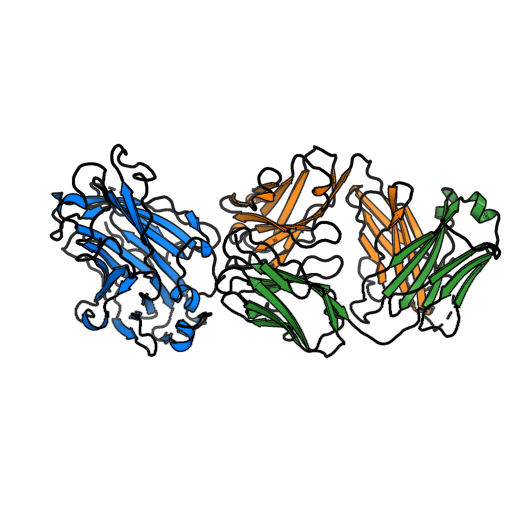OM 4140 O O . LEU C 3 162 ? -65.976 -0.319 12.387 1.00 37.13 162 LEU C O 1
ATOM 4145 N N . ASP C 3 163 ? -66.704 -1.006 10.365 1.00 29.36 163 ASP C N 1
ATOM 4146 C CA . ASP C 3 163 ? -67.823 -1.822 10.849 1.00 31.96 163 ASP C CA 1
ATOM 4147 C C . ASP C 3 163 ? -67.621 -3.227 10.313 1.00 31.48 163 ASP C C 1
ATOM 4148 O O . ASP C 3 163 ? -67.955 -3.538 9.158 1.00 26.64 163 ASP C O 1
ATOM 4153 N N . LEU C 3 164 ? -67.054 -4.096 11.130 1.00 31.57 164 LEU C N 1
ATOM 4154 C CA . LEU C 3 164 ? -66.702 -5.429 10.635 1.00 31.36 164 LEU C CA 1
ATOM 4155 C C . LEU C 3 164 ? -67.898 -6.340 10.367 1.00 36.70 164 LEU C C 1
ATOM 4156 O O . LEU C 3 164 ? -67.800 -7.194 9.522 1.00 36.80 164 LE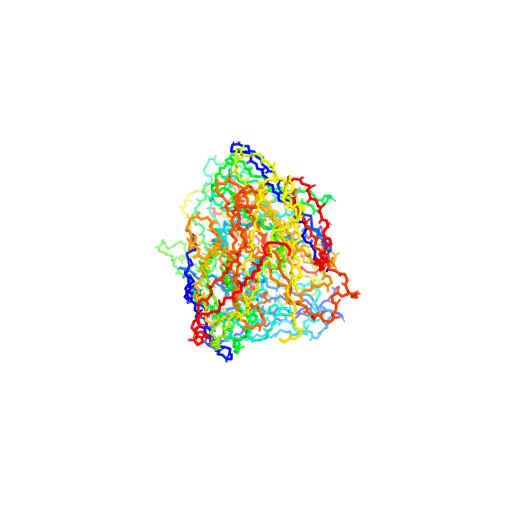U C O 1
ATOM 4161 N N . ALA C 3 165 ? -69.041 -6.127 11.027 1.00 34.19 165 ALA C N 1
ATOM 4162 C CA . ALA C 3 165 ? -70.229 -6.926 10.728 1.00 38.37 165 ALA C CA 1
ATOM 4163 C C . ALA C 3 165 ? -70.828 -6.600 9.344 1.00 39.49 165 ALA C C 1
ATOM 4164 O O . ALA C 3 165 ? -71.306 -7.481 8.656 1.00 37.73 165 ALA C O 1
ATOM 4166 N N . ASN C 3 166 ? -70.738 -5.340 8.919 1.00 32.82 166 ASN C N 1
ATOM 4167 C CA . ASN C 3 166 ? -71.171 -4.949 7.601 1.00 31.45 166 ASN C CA 1
ATOM 4168 C C . ASN C 3 166 ? -70.057 -4.869 6.559 1.00 27.58 166 ASN C C 1
ATOM 4169 O O . ASN C 3 166 ? -70.321 -4.462 5.438 1.00 29.93 166 ASN C O 1
ATOM 4174 N N . LEU C 3 167 ? -68.829 -5.174 6.960 1.00 25.72 167 LEU C N 1
ATOM 4175 C CA . LEU C 3 167 ? -67.660 -5.130 6.080 1.00 23.62 167 LEU C CA 1
ATOM 4176 C C . LEU C 3 167 ? -67.494 -3.751 5.432 1.00 23.54 167 LEU C C 1
ATOM 4177 O O . LEU C 3 167 ? -67.288 -3.662 4.245 1.00 23.56 167 LEU C O 1
ATOM 4182 N N . SER C 3 168 ? -67.633 -2.683 6.212 1.00 22.86 168 SER C N 1
ATOM 4183 C CA . SER C 3 168 ? -67.631 -1.332 5.614 1.00 22.46 168 SER C CA 1
ATOM 4184 C C . SER C 3 168 ? -66.762 -0.333 6.387 1.00 23.69 168 SER C C 1
ATOM 4185 O O . SER C 3 168 ? -66.471 -0.518 7.583 1.00 20.82 168 SER C O 1
ATOM 4188 N N . ALA C 3 169 ? -66.361 0.734 5.693 1.00 21.69 169 ALA C N 1
ATOM 4189 C CA . ALA C 3 169 ? -65.718 1.869 6.333 1.00 19.66 169 ALA C CA 1
ATOM 4190 C C . ALA C 3 169 ? -65.959 3.070 5.488 1.00 22.32 169 ALA C C 1
ATOM 4191 O O . ALA C 3 169 ? -66.365 2.980 4.334 1.00 22.12 169 ALA C O 1
ATOM 4193 N N . ASP C 3 170 ? -65.665 4.233 6.030 1.00 23.01 170 ASP C N 1
ATOM 4194 C CA . ASP C 3 170 ? -65.794 5.383 5.186 1.00 27.70 170 ASP C CA 1
ATOM 4195 C C . ASP C 3 170 ? -64.809 6.468 5.429 1.00 25.04 170 ASP C C 1
ATOM 4196 O O . ASP C 3 170 ? -64.303 6.608 6.534 1.00 25.00 170 ASP C O 1
ATOM 4201 N N . PHE C 3 171 ? -64.572 7.214 4.361 1.00 25.33 171 PHE C N 1
ATOM 4202 C CA . PHE C 3 171 ? -63.575 8.283 4.282 1.00 21.43 171 PHE C CA 1
ATOM 4203 C C . PHE C 3 171 ? -64.407 9.551 4.099 1.00 24.07 171 PHE C C 1
ATOM 4204 O O . PHE C 3 171 ? -65.030 9.740 3.060 1.00 26.09 171 PHE C O 1
ATOM 4212 N N . GLN C 3 172 ? -64.379 10.447 5.058 1.00 20.71 172 GLN C N 1
ATOM 4213 C CA . GLN C 3 172 ? -65.170 11.672 4.972 1.00 21.91 172 GLN C CA 1
ATOM 4214 C C . GLN C 3 172 ? -64.267 12.883 5.071 1.00 21.66 172 GLN C C 1
ATOM 4215 O O . GLN C 3 172 ? -63.437 12.961 6.000 1.00 19.94 172 GLN C O 1
ATOM 4221 N N . GLY C 3 173 ? -64.426 13.820 4.149 1.00 21.48 173 GLY C N 1
ATOM 4222 C CA . GLY C 3 173 ? -63.484 14.901 4.024 1.00 23.11 173 GLY C CA 1
ATOM 4223 C C . GLY C 3 173 ? -63.993 16.216 3.548 1.00 24.41 173 GLY C C 1
ATOM 4224 O O . GLY C 3 173 ? -65.134 16.351 3.119 1.00 23.40 173 GLY C O 1
ATOM 4225 N N . ARG C 3 174 ? -63.109 17.208 3.642 1.00 23.99 174 ARG C N 1
ATOM 4226 C CA . ARG C 3 174 ? -63.357 18.541 3.127 1.00 25.12 174 ARG C CA 1
ATOM 4227 C C . ARG C 3 174 ? -62.049 19.224 2.747 1.00 22.15 174 ARG C C 1
ATOM 4228 O O . ARG C 3 174 ? -60.999 18.771 3.162 1.00 22.77 174 ARG C O 1
ATOM 4236 N N . PRO C 3 175 ? -62.109 20.277 1.935 1.00 20.87 175 PRO C N 1
ATOM 4237 C CA . PRO C 3 175 ? -60.878 20.936 1.529 1.00 22.99 175 PRO C CA 1
ATOM 4238 C C . PRO C 3 175 ? -60.166 21.486 2.717 1.00 27.55 175 PRO C C 1
ATOM 4239 O O . PRO C 3 175 ? -60.839 21.986 3.618 1.00 26.28 175 PRO C O 1
ATOM 4243 N N . VAL C 3 176 ? -58.828 21.445 2.677 1.00 30.42 176 VAL C N 1
ATOM 4244 C CA . VAL C 3 176 ? -57.970 22.020 3.739 1.00 34.56 176 VAL C CA 1
ATOM 4245 C C . VAL C 3 176 ? -58.069 23.552 3.677 1.00 32.55 176 VAL C C 1
ATOM 4246 O O . VAL C 3 176 ? -58.349 24.180 4.675 1.00 39.87 176 VAL C O 1
ATOM 4250 N N . ASP C 3 177 ? -57.977 24.116 2.471 1.00 31.73 177 ASP C N 1
ATOM 4251 C CA . ASP C 3 177 ? -58.176 25.576 2.235 1.00 39.32 177 ASP C CA 1
ATOM 4252 C C . ASP C 3 177 ? -59.549 25.887 1.639 1.00 39.72 177 ASP C C 1
ATOM 4253 O O . ASP C 3 177 ? -59.805 25.609 0.449 1.00 43.52 177 ASP C O 1
ATOM 4255 N N . ASP C 3 178 ? -60.405 26.499 2.451 1.00 41.21 178 ASP C N 1
ATOM 4256 C CA . ASP C 3 178 ? -61.790 26.804 2.084 1.00 40.16 178 ASP C CA 1
ATOM 4257 C C . ASP C 3 178 ? -62.091 28.268 2.455 1.00 40.94 178 ASP C C 1
ATOM 4258 O O . ASP C 3 178 ? -62.895 28.550 3.381 1.00 39.23 178 ASP C O 1
ATOM 4263 N N . PRO C 3 179 ? -61.432 29.218 1.770 1.00 44.51 179 PRO C N 1
ATOM 4264 C CA . PRO C 3 179 ? -61.602 30.631 2.162 1.00 49.11 179 PRO C CA 1
ATOM 4265 C C . PRO C 3 179 ? -63.034 31.109 2.065 1.00 45.98 179 PRO C C 1
ATOM 4266 O O . PRO C 3 179 ? -63.433 31.959 2.833 1.00 44.06 179 PRO C O 1
ATOM 4270 N N . THR C 3 180 ? -63.829 30.519 1.174 1.00 48.75 180 THR C N 1
ATOM 4271 C CA . THR C 3 180 ? -65.259 30.905 1.074 1.00 47.89 180 THR C CA 1
ATOM 4272 C C . THR C 3 180 ? -66.235 30.236 2.070 1.00 44.96 180 THR C C 1
ATOM 4273 O O . THR C 3 180 ? -67.418 30.606 2.166 1.00 40.56 180 THR C O 1
ATOM 4277 N N . GLY C 3 181 ? -65.750 29.247 2.813 1.00 38.59 181 GLY C N 1
ATOM 4278 C CA . GLY C 3 181 ? -66.585 28.480 3.720 1.00 37.18 181 GLY C CA 1
ATOM 4279 C C . GLY C 3 181 ? -67.616 27.589 3.015 1.00 30.81 181 GLY C C 1
ATOM 4280 O O . GLY C 3 181 ? -68.621 27.251 3.597 1.00 36.92 181 GLY C O 1
ATOM 4281 N N . ALA C 3 182 ? -67.328 27.159 1.799 1.00 29.71 182 ALA C N 1
ATOM 4282 C CA . ALA C 3 182 ? -68.242 26.274 1.037 1.00 29.16 182 ALA C CA 1
ATOM 4283 C C . ALA C 3 182 ? -68.511 24.936 1.739 1.00 25.26 182 ALA C C 1
ATOM 4284 O O . ALA C 3 182 ? -69.645 24.469 1.688 1.00 27.49 182 ALA C O 1
ATOM 4286 N N . PHE C 3 183 ? -67.540 24.437 2.506 1.00 24.32 183 PHE C N 1
ATOM 4287 C CA . PHE C 3 183 ? -67.647 23.169 3.239 1.00 25.78 183 PHE C CA 1
ATOM 4288 C C . PHE C 3 183 ? -67.722 23.390 4.733 1.00 27.93 183 PHE C C 1
ATOM 4289 O O . PHE C 3 183 ? -67.488 22.459 5.516 1.00 24.61 183 PHE C O 1
ATOM 4297 N N . ALA C 3 184 ? -68.101 24.610 5.167 1.00 29.36 184 ALA C N 1
ATOM 4298 C CA . ALA C 3 184 ? -68.205 24.876 6.612 1.00 32.46 184 ALA C CA 1
ATOM 4299 C C . ALA C 3 184 ? -69.168 23.895 7.274 1.00 31.05 184 ALA C C 1
ATOM 4300 O O . ALA C 3 184 ? -68.962 23.480 8.397 1.00 32.65 184 ALA C O 1
ATOM 4302 N N . ASN C 3 185 ? -70.227 23.533 6.584 1.00 31.30 185 ASN C N 1
ATOM 4303 C CA . ASN C 3 185 ? -71.117 22.508 7.114 1.00 32.95 185 ASN C CA 1
ATOM 4304 C C . ASN C 3 185 ? -71.321 21.420 6.046 1.00 31.89 185 ASN C C 1
ATOM 4305 O O . ASN C 3 185 ? -72.416 20.959 5.858 1.00 28.69 185 ASN C O 1
ATOM 4310 N N . GLY C 3 186 ? -70.259 21.049 5.334 1.00 28.80 186 GLY C N 1
ATOM 4311 C CA . GLY C 3 186 ? -70.375 20.115 4.223 1.00 24.64 186 GLY C CA 1
ATOM 4312 C C . GLY C 3 186 ? -69.243 19.103 4.232 1.00 25.73 186 GLY C C 1
ATOM 4313 O O . GLY C 3 186 ? -68.190 19.353 4.830 1.00 21.39 186 GLY C O 1
ATOM 4314 N N . SER C 3 187 ? -69.435 17.983 3.532 1.00 23.41 187 SER C N 1
ATOM 4315 C CA . SER C 3 187 ? -68.366 17.005 3.377 1.00 22.14 187 SER C CA 1
ATOM 4316 C C . SER C 3 187 ? -68.620 16.145 2.159 1.00 20.83 187 SER C C 1
ATOM 4317 O O . SER C 3 187 ? -69.738 16.131 1.587 1.00 21.43 187 SER C O 1
ATOM 4320 N N . LEU C 3 188 ? -67.546 15.526 1.688 1.00 20.30 188 LEU C N 1
ATOM 4321 C CA . LEU C 3 188 ? -67.592 14.505 0.628 1.00 17.76 188 LEU C CA 1
ATOM 4322 C C . LEU C 3 188 ? -67.183 13.174 1.277 1.00 21.76 188 LEU C C 1
ATOM 4323 O O . LEU C 3 188 ? -66.198 13.122 1.984 1.00 21.34 188 LEU C O 1
ATOM 4328 N N . THR C 3 189 ? -67.997 12.130 1.115 1.00 20.59 189 THR C N 1
ATOM 4329 C CA . THR C 3 189 ? -67.776 10.870 1.813 1.00 20.11 189 THR C CA 1
ATOM 4330 C C . THR C 3 189 ? -67.638 9.768 0.783 1.00 21.94 189 THR C C 1
ATOM 4331 O O . THR C 3 189 ? -68.393 9.730 -0.212 1.00 21.69 189 THR C O 1
ATOM 4335 N N . PHE C 3 190 ? -66.640 8.898 0.983 1.00 20.04 190 PHE C N 1
ATOM 4336 C CA . PHE C 3 190 ? -66.453 7.694 0.154 1.00 19.09 190 PHE C CA 1
ATOM 4337 C C . PHE C 3 190 ? -66.680 6.513 1.088 1.00 23.25 190 PHE C C 1
ATOM 4338 O O . PHE C 3 190 ? -65.853 6.298 2.019 1.00 25.31 190 PHE C O 1
ATOM 4346 N N . LYS C 3 191 ? -67.802 5.796 0.916 1.00 19.78 191 LYS C N 1
ATOM 4347 C CA . LYS C 3 191 ? -68.115 4.655 1.785 1.00 20.92 191 LYS C CA 1
ATOM 4348 C C . LYS C 3 191 ? -67.789 3.368 1.048 1.00 20.47 191 LYS C C 1
ATOM 4349 O O . LYS C 3 191 ? -68.312 3.165 -0.051 1.00 20.24 191 LYS C O 1
ATOM 4355 N N . VAL C 3 192 ? -66.993 2.517 1.656 1.00 17.96 192 VAL C N 1
ATOM 4356 C CA . VAL C 3 192 ? -66.484 1.278 0.978 1.00 20.18 192 VAL C CA 1
ATOM 4357 C C . VAL C 3 192 ? -67.143 0.115 1.701 1.00 22.01 192 VAL C C 1
ATOM 4358 O O . VAL C 3 192 ? -67.243 0.133 2.942 1.00 21.48 192 VAL C O 1
ATOM 4362 N N . GLN C 3 193 ? -67.636 -0.859 0.937 1.00 20.59 193 GLN C N 1
ATOM 4363 C CA . GLN C 3 193 ? -68.216 -2.056 1.503 1.00 20.78 193 GLN C CA 1
ATOM 4364 C C . GLN C 3 193 ? -67.759 -3.263 0.682 1.00 21.13 193 GLN C C 1
ATOM 4365 O O . GLN C 3 193 ? -67.843 -3.225 -0.555 1.00 22.29 193 GLN C O 1
ATOM 4371 N N . ALA C 3 194 ? -67.303 -4.318 1.382 1.00 19.92 194 ALA C N 1
ATOM 4372 C CA . ALA C 3 194 ? -66.983 -5.600 0.786 1.00 20.66 194 ALA C CA 1
ATOM 4373 C C . ALA C 3 194 ? -68.087 -6.640 1.013 1.00 21.54 194 ALA C C 1
ATOM 4374 O O . ALA C 3 194 ? -69.017 -6.438 1.799 1.00 22.38 194 ALA C O 1
ATOM 4376 N N . PHE C 3 195 ? -67.950 -7.770 0.328 1.00 23.42 195 PHE C N 1
ATOM 4377 C CA . PHE C 3 195 ? -68.985 -8.777 0.308 1.00 21.89 195 PHE C CA 1
ATOM 4378 C C . PHE C 3 195 ? -68.358 -10.175 0.330 1.00 21.35 195 PHE C C 1
ATOM 4379 O O . PHE C 3 195 ? -67.367 -10.461 -0.345 1.00 22.10 195 PHE C O 1
ATOM 4387 N N . SER C 3 196 ? -68.972 -11.049 1.112 1.00 21.07 196 SER C N 1
ATOM 4388 C CA . SER C 3 196 ? -68.501 -12.444 1.253 1.00 21.77 196 SER C CA 1
ATOM 4389 C C . SER C 3 196 ? -69.174 -13.396 0.253 1.00 22.90 196 SER C C 1
ATOM 4390 O O . SER C 3 196 ? -68.727 -14.538 0.110 1.00 21.48 196 SER C O 1
ATOM 4393 N N . ARG C 3 197 ? -70.305 -12.975 -0.308 1.00 24.27 197 ARG C N 1
ATOM 4394 C CA . ARG C 3 197 ? -71.117 -13.807 -1.196 1.00 22.84 197 ARG C CA 1
ATOM 4395 C C . ARG C 3 197 ? -72.038 -12.974 -2.067 1.00 22.55 197 ARG C C 1
ATOM 4396 O O . ARG C 3 197 ? -72.034 -11.746 -1.983 1.00 21.45 197 ARG C O 1
ATOM 4404 N N . SER C 3 198 ? -72.750 -13.619 -2.980 1.00 20.89 198 SER C N 1
ATOM 4405 C CA . SER C 3 198 ? -73.584 -12.886 -3.931 1.00 22.92 198 SER C CA 1
ATOM 4406 C C . SER C 3 198 ? -74.875 -12.381 -3.289 1.00 24.04 198 SER C C 1
ATOM 4407 O O . SER C 3 198 ? -75.420 -13.023 -2.362 1.00 23.01 198 SER C O 1
ATOM 4410 N N . GLY C 3 199 ? -75.389 -11.269 -3.802 1.00 21.12 199 GLY C N 1
ATOM 4411 C CA . GLY C 3 199 ? -76.614 -10.701 -3.205 1.00 24.81 199 GLY C CA 1
ATOM 4412 C C . GLY C 3 199 ? -76.957 -9.366 -3.841 1.00 23.66 199 GLY C C 1
ATOM 4413 O O . GLY C 3 199 ? -76.146 -8.762 -4.517 1.00 22.22 199 GLY C O 1
ATOM 4414 N N . ARG C 3 200 ? -78.158 -8.891 -3.583 1.00 25.15 200 ARG C N 1
ATOM 4415 C CA . ARG C 3 200 ? -78.646 -7.666 -4.176 1.00 26.99 200 ARG C CA 1
ATOM 4416 C C . ARG C 3 200 ? -79.248 -6.851 -3.050 1.00 25.42 200 ARG C C 1
ATOM 4417 O O . ARG C 3 200 ? -80.242 -7.281 -2.422 1.00 24.71 200 ARG C O 1
ATOM 4425 N N . PRO C 3 201 ? -78.606 -5.743 -2.699 1.00 25.13 201 PRO C N 1
ATOM 4426 C CA . PRO C 3 201 ? -79.187 -4.924 -1.639 1.00 26.13 201 PRO C CA 1
ATOM 4427 C C . PRO C 3 201 ? -80.585 -4.403 -1.973 1.00 25.17 201 PRO C C 1
ATOM 4428 O O . PRO C 3 201 ? -80.925 -4.215 -3.136 1.00 25.35 201 PRO C O 1
ATOM 4432 N N . ALA C 3 202 ? -81.377 -4.211 -0.927 1.00 26.67 202 ALA C N 1
ATOM 4433 C CA . ALA C 3 202 ? -82.715 -3.634 -1.053 1.00 28.73 202 ALA C CA 1
ATOM 4434 C C . ALA C 3 202 ? -82.632 -2.139 -1.385 1.00 25.73 202 ALA C C 1
ATOM 4435 O O . ALA C 3 202 ? -83.465 -1.633 -2.046 1.00 27.30 202 ALA C O 1
ATOM 4437 N N . GLN C 3 203 ? -81.655 -1.458 -0.866 1.00 24.81 203 GLN C N 1
ATOM 4438 C CA . GLN C 3 203 ? -81.541 0.001 -1.061 1.00 26.81 203 GLN C CA 1
ATOM 4439 C C . GLN C 3 203 ? -81.183 0.336 -2.524 1.00 23.51 203 GLN C C 1
ATOM 4440 O O . GLN C 3 203 ? -80.301 -0.284 -3.116 1.00 27.09 203 GLN C O 1
ATOM 4446 N N . PRO C 3 204 ? -81.879 1.305 -3.134 1.00 28.50 204 PRO C N 1
ATOM 4447 C CA . PRO C 3 204 ? -81.516 1.768 -4.484 1.00 28.20 204 PRO C CA 1
ATOM 4448 C C . PRO C 3 204 ? -80.063 2.264 -4.500 1.00 25.42 204 PRO C C 1
ATOM 4449 O O . PRO C 3 204 ? -79.624 2.853 -3.508 1.00 27.28 204 PRO C O 1
ATOM 4453 N N . PRO C 3 205 ? -79.293 1.989 -5.535 1.00 23.39 205 PRO C N 1
ATOM 4454 C CA . PRO C 3 205 ? -79.706 1.494 -6.833 1.00 22.35 205 PRO C CA 1
ATOM 4455 C C . PRO C 3 205 ? -79.728 -0.052 -6.963 1.00 24.48 205 PRO C C 1
ATOM 4456 O O . PRO C 3 205 ? -79.812 -0.519 -8.062 1.00 24.87 205 PRO C O 1
ATOM 4460 N N . ARG C 3 206 ? -79.653 -0.817 -5.863 1.00 21.60 206 ARG C N 1
ATOM 4461 C CA . ARG C 3 206 ? -79.777 -2.263 -5.926 1.00 21.92 206 ARG C CA 1
ATOM 4462 C C . ARG C 3 206 ? -78.862 -2.938 -6.952 1.00 21.07 206 ARG C C 1
ATOM 4463 O O . ARG C 3 206 ? -79.301 -3.753 -7.787 1.00 20.91 206 ARG C O 1
ATOM 4471 N N . LEU C 3 207 ? -77.563 -2.631 -6.898 1.00 19.24 207 LEU C N 1
ATOM 4472 C CA . LEU C 3 207 ? -76.606 -3.299 -7.769 1.00 21.62 207 LEU C CA 1
ATOM 4473 C C . LEU C 3 207 ? -76.397 -4.727 -7.212 1.00 21.37 207 LEU C C 1
ATOM 4474 O O . LEU C 3 207 ? -76.114 -4.922 -6.024 1.00 22.96 207 LEU C O 1
ATOM 4479 N N . LEU C 3 208 ? -76.466 -5.698 -8.087 1.00 22.80 208 LEU C N 1
ATOM 4480 C CA . LEU C 3 208 ? -76.057 -7.081 -7.736 1.00 22.67 208 LEU C CA 1
ATOM 4481 C C . LEU C 3 208 ? -74.571 -7.188 -7.486 1.00 20.84 208 LEU C C 1
ATOM 4482 O O . LEU C 3 208 ? -73.766 -6.900 -8.376 1.00 22.21 208 LEU C O 1
ATOM 4487 N N . HIS C 3 209 ? -74.190 -7.592 -6.284 1.00 21.39 209 HIS C N 1
ATOM 4488 C CA . HIS C 3 209 ? -72.787 -7.895 -5.985 1.00 21.75 209 HIS C CA 1
ATOM 4489 C C . HIS C 3 209 ? -72.483 -9.414 -5.968 1.00 23.76 209 HIS C C 1
ATOM 4490 O O . HIS C 3 209 ? -73.396 -10.266 -5.898 1.00 22.51 209 HIS C O 1
ATOM 4497 N N . THR C 3 210 ? -71.190 -9.715 -6.075 1.00 24.54 210 THR C N 1
ATOM 4498 C CA . THR C 3 210 ? -70.614 -11.031 -5.839 1.00 23.54 210 THR C CA 1
ATOM 4499 C C . THR C 3 210 ? -69.470 -10.854 -4.851 1.00 27.64 210 THR C C 1
ATOM 4500 O O . THR C 3 210 ? -69.121 -9.734 -4.456 1.00 24.36 210 THR C O 1
ATOM 4504 N N . ALA C 3 211 ? -68.833 -11.961 -4.478 1.00 24.15 211 ALA C N 1
ATOM 4505 C CA . ALA C 3 211 ? -67.710 -11.906 -3.547 1.00 22.66 211 ALA C CA 1
ATOM 4506 C C . ALA C 3 211 ? -66.495 -11.308 -4.236 1.00 23.71 211 ALA C C 1
ATOM 4507 O O . ALA C 3 211 ? -65.467 -11.104 -3.580 1.00 24.63 211 ALA C O 1
ATOM 4509 N N . ASP C 3 212 ? -66.576 -11.061 -5.544 1.00 21.03 212 ASP C N 1
ATOM 4510 C CA . ASP C 3 212 ? -65.440 -10.520 -6.267 1.00 23.76 212 ASP C CA 1
ATOM 4511 C C . ASP C 3 212 ? -65.441 -8.968 -6.418 1.00 24.08 212 ASP C C 1
ATOM 4512 O O . ASP C 3 212 ? -64.681 -8.451 -7.225 1.00 20.71 212 ASP C O 1
ATOM 4517 N N . VAL C 3 213 ? -66.287 -8.256 -5.656 1.00 24.15 213 VAL C N 1
ATOM 4518 C CA . VAL C 3 213 ? -66.378 -6.826 -5.788 1.00 22.91 213 VAL C CA 1
ATOM 4519 C C . VAL C 3 213 ? -66.477 -6.150 -4.420 1.00 22.97 213 VAL C C 1
ATOM 4520 O O . VAL C 3 213 ? -66.866 -6.788 -3.422 1.00 20.69 213 VAL C O 1
ATOM 4524 N N . CYS C 3 214 ? -66.058 -4.893 -4.389 1.00 20.69 214 CYS C N 1
ATOM 4525 C CA . CYS C 3 214 ? -66.428 -3.917 -3.363 1.00 21.58 214 CYS C CA 1
ATOM 4526 C C . CYS C 3 214 ? -67.477 -2.953 -3.967 1.00 22.45 214 CYS C C 1
ATOM 4527 O O . CYS C 3 214 ? -67.499 -2.749 -5.170 1.00 22.17 214 CYS C O 1
ATOM 4530 N N . GLN C 3 215 ? -68.311 -2.364 -3.123 1.00 19.27 215 GLN C N 1
ATOM 4531 C CA . GLN C 3 215 ? -69.190 -1.323 -3.550 1.00 19.68 215 GLN C CA 1
ATOM 4532 C C . GLN C 3 215 ? -68.655 -0.015 -2.955 1.00 21.67 215 GLN C C 1
ATOM 4533 O O . GLN C 3 215 ? -68.258 0.021 -1.775 1.00 22.50 215 GLN C O 1
ATOM 4539 N N . LEU C 3 216 ? -68.729 1.055 -3.744 1.00 18.23 216 LEU C N 1
ATOM 4540 C CA . LEU C 3 216 ? -68.323 2.389 -3.279 1.00 20.61 216 LEU C CA 1
ATOM 4541 C C . LEU C 3 216 ? -69.541 3.261 -3.410 1.00 21.37 216 LEU C C 1
ATOM 4542 O O . LEU C 3 216 ? -70.210 3.253 -4.462 1.00 21.30 216 LEU C O 1
ATOM 4547 N N . GLU C 3 217 ? -69.856 4.005 -2.370 1.00 21.04 217 GLU C N 1
ATOM 4548 C CA . GLU C 3 217 ? -70.875 5.036 -2.458 1.00 22.30 217 GLU C CA 1
ATOM 4549 C C . GLU C 3 217 ? -70.194 6.367 -2.207 1.00 25.76 217 GLU C C 1
ATOM 4550 O O . GLU C 3 217 ? -69.492 6.538 -1.199 1.00 24.27 217 GLU C O 1
ATOM 4556 N N . VAL C 3 218 ? -70.436 7.334 -3.080 1.00 21.13 218 VAL C N 1
ATOM 4557 C CA . VAL C 3 218 ? -69.860 8.661 -2.896 1.00 21.19 218 VAL C CA 1
ATOM 4558 C C . VAL C 3 218 ? -71.024 9.598 -2.599 1.00 22.27 218 VAL C C 1
ATOM 4559 O O . VAL C 3 218 ? -72.002 9.606 -3.351 1.00 22.11 218 VAL C O 1
ATOM 4563 N N . ALA C 3 219 ? -70.908 10.416 -1.550 1.00 18.85 219 ALA C N 1
ATOM 4564 C CA . ALA C 3 219 ? -71.942 11.342 -1.196 1.00 20.12 219 ALA C CA 1
ATOM 4565 C C . ALA C 3 219 ? -71.383 12.733 -0.919 1.00 21.24 219 ALA C C 1
ATOM 4566 O O . ALA C 3 219 ? -70.475 12.856 -0.113 1.00 21.23 219 ALA C O 1
ATOM 4568 N N . LEU C 3 220 ? -71.914 13.742 -1.616 1.00 19.85 220 LEU C N 1
ATOM 4569 C CA . LEU C 3 220 ? -71.632 15.146 -1.327 1.00 20.52 220 LEU C CA 1
ATOM 4570 C C . LEU C 3 220 ? -72.816 15.668 -0.529 1.00 20.14 220 LEU C C 1
ATOM 4571 O O . LEU C 3 220 ? -73.966 15.616 -1.011 1.00 20.10 220 LEU C O 1
ATOM 4576 N N . VAL C 3 221 ? -72.540 16.217 0.648 1.00 19.49 221 VAL C N 1
ATOM 4577 C CA . VAL C 3 221 ? -73.593 16.601 1.562 1.00 22.39 221 VAL C CA 1
ATOM 4578 C C . VAL C 3 221 ? -73.281 17.972 2.187 1.00 22.74 221 VAL C C 1
ATOM 4579 O O . VAL C 3 221 ? -72.273 18.104 2.838 1.00 24.27 221 VAL C O 1
ATOM 4583 N N . GLY C 3 222 ? -74.171 18.941 1.957 1.00 23.06 222 GLY C N 1
ATOM 4584 C CA . GLY C 3 222 ? -74.150 20.239 2.663 1.00 23.87 222 GLY C CA 1
ATOM 4585 C C . GLY C 3 222 ? -73.111 21.255 2.259 1.00 24.73 222 GLY C C 1
ATOM 4586 O O . GLY C 3 222 ? -73.056 22.335 2.850 1.00 26.90 222 GLY C O 1
ATOM 4587 N N . ALA C 3 223 ? -72.295 20.980 1.253 1.00 23.30 223 ALA C N 1
ATOM 4588 C CA . ALA C 3 223 ? -71.426 22.004 0.699 1.00 24.77 223 ALA C CA 1
ATOM 4589 C C . ALA C 3 223 ? -72.193 23.023 -0.171 1.00 24.53 223 ALA C C 1
ATOM 4590 O O . ALA C 3 223 ? -73.126 22.663 -0.923 1.00 23.52 223 ALA C O 1
ATOM 4592 N N . SER C 3 224 ? -71.766 24.281 -0.094 1.00 23.17 224 SER C N 1
ATOM 4593 C CA . SER C 3 224 ? -72.391 25.316 -0.879 1.00 23.33 224 SER C CA 1
ATOM 4594 C C . SER C 3 224 ? -71.954 25.328 -2.302 1.00 26.96 224 SER C C 1
ATOM 4595 O O . SER C 3 224 ? -70.735 25.527 -2.573 1.00 25.92 224 SER C O 1
ATOM 4598 N N . PRO C 3 225 ? -72.926 25.326 -3.230 1.00 22.89 225 PRO C N 1
ATOM 4599 C CA . PRO C 3 225 ? -72.521 25.530 -4.614 1.00 25.60 225 PRO C CA 1
ATOM 4600 C C . PRO C 3 225 ? -71.971 26.960 -4.820 1.00 28.19 225 PRO C C 1
ATOM 4601 O O . PRO C 3 225 ? -72.261 27.842 -4.032 1.00 24.22 225 PRO C O 1
ATOM 4605 N N . ARG C 3 226 ? -71.258 27.181 -5.900 1.00 26.87 226 ARG C N 1
ATOM 4606 C CA . ARG C 3 226 ? -70.723 28.508 -6.168 1.00 29.40 226 ARG C CA 1
ATOM 4607 C C . ARG C 3 226 ? -71.649 29.342 -7.018 1.00 32.67 226 ARG C C 1
ATOM 4608 O O . ARG C 3 226 ? -71.330 30.461 -7.336 1.00 34.22 226 ARG C O 1
ATOM 4616 N N . GLY C 3 227 ? -72.792 28.822 -7.411 1.00 30.98 227 GLY C N 1
ATOM 4617 C CA . GLY C 3 227 ? -73.815 29.647 -8.067 1.00 31.12 227 GLY C CA 1
ATOM 4618 C C . GLY C 3 227 ? -75.062 28.813 -8.132 1.00 35.33 227 GLY C C 1
ATOM 4619 O O . GLY C 3 227 ? -75.045 27.705 -7.641 1.00 30.58 227 GLY C O 1
ATOM 4620 N N . ASN C 3 228 ? -76.136 29.328 -8.731 1.00 33.17 228 ASN C N 1
ATOM 4621 C CA . ASN C 3 228 ? -77.338 28.550 -8.909 1.00 35.27 228 ASN C CA 1
ATOM 4622 C C . ASN C 3 228 ? -77.140 27.682 -10.124 1.00 32.94 228 ASN C C 1
ATOM 4623 O O . ASN C 3 228 ? -76.215 27.905 -10.913 1.00 34.95 228 ASN C O 1
ATOM 4628 N N . HIS C 3 229 ? -77.984 26.680 -10.254 1.00 30.47 229 HIS C N 1
ATOM 4629 C CA . HIS C 3 229 ? -77.933 25.791 -11.397 1.00 32.30 229 HIS C CA 1
ATOM 4630 C C . HIS C 3 229 ? -76.590 25.011 -11.515 1.00 27.84 229 HIS C C 1
ATOM 4631 O O . HIS C 3 229 ? -76.205 24.614 -12.616 1.00 30.38 229 HIS C O 1
ATOM 4638 N N . SER C 3 230 ? -75.944 24.713 -10.386 1.00 25.60 230 SER C N 1
ATOM 4639 C CA . SER C 3 230 ? -74.692 23.910 -10.424 1.00 23.75 230 SER C CA 1
ATOM 4640 C C . SER C 3 230 ? -74.965 22.442 -10.616 1.00 23.07 230 SER C C 1
ATOM 4641 O O . SER C 3 230 ? -75.762 21.891 -9.911 1.00 21.99 230 SER C O 1
ATOM 4644 N N . LEU C 3 231 ? -74.258 21.823 -11.559 1.00 24.30 231 LEU C N 1
ATOM 4645 C CA . LEU C 3 231 ? -74.172 20.377 -11.656 1.00 23.93 231 LEU C CA 1
ATOM 4646 C C . LEU C 3 231 ? -72.834 19.919 -11.108 1.00 23.20 231 LEU C C 1
ATOM 4647 O O . LEU C 3 231 ? -71.790 20.446 -11.470 1.00 24.27 231 LEU C O 1
ATOM 4652 N N . PHE C 3 232 ? -72.848 18.968 -10.190 1.00 22.03 232 PHE C N 1
ATOM 4653 C CA . PHE C 3 232 ? -71.572 18.455 -9.686 1.00 20.32 232 PHE C CA 1
ATOM 4654 C C . PHE C 3 232 ? -71.140 17.217 -10.458 1.00 19.82 232 PHE C C 1
ATOM 4655 O O . PHE C 3 232 ? -71.922 16.577 -11.147 1.00 20.31 232 PHE C O 1
ATOM 4663 N N . GLY C 3 233 ? -69.862 16.876 -10.318 1.00 22.85 233 GLY C N 1
ATOM 4664 C CA . GLY C 3 233 ? -69.329 15.679 -10.945 1.00 23.71 233 GLY C CA 1
ATOM 4665 C C . GLY C 3 233 ? -68.032 15.227 -10.304 1.00 21.86 233 GLY C C 1
ATOM 4666 O O . GLY C 3 233 ? -67.528 15.896 -9.397 1.00 19.77 233 GLY C O 1
ATOM 4667 N N . LEU C 3 234 ? -67.510 14.108 -10.802 1.00 19.57 234 LEU C N 1
ATOM 4668 C CA . LEU C 3 234 ? -66.269 13.516 -10.314 1.00 21.66 234 LEU C CA 1
ATOM 4669 C C . LEU C 3 234 ? -65.396 13.192 -11.485 1.00 20.01 234 LEU C C 1
ATOM 4670 O O . LEU C 3 234 ? -65.849 12.623 -12.468 1.00 20.68 234 LEU C O 1
ATOM 4675 N N . GLU C 3 235 ? -64.125 13.487 -11.366 1.00 20.30 235 GLU C N 1
ATOM 4676 C CA . GLU C 3 235 ? -63.139 12.965 -12.330 1.00 20.06 235 GLU C CA 1
ATOM 4677 C C . GLU C 3 235 ? -62.551 11.689 -11.752 1.00 21.91 235 GLU C C 1
ATOM 4678 O O . GLU C 3 235 ? -62.137 11.656 -10.613 1.00 22.29 235 GLU C O 1
ATOM 4684 N N . VAL C 3 236 ? -62.580 10.645 -12.541 1.00 19.45 236 VAL C N 1
ATOM 4685 C CA . VAL C 3 236 ? -62.142 9.327 -12.172 1.00 22.13 236 VAL C CA 1
ATOM 4686 C C . VAL C 3 236 ? -61.006 8.958 -13.124 1.00 22.70 236 VAL C C 1
ATOM 4687 O O . VAL C 3 236 ? -61.152 9.081 -14.332 1.00 24.85 236 VAL C O 1
ATOM 4691 N N . ALA C 3 237 ? -59.934 8.410 -12.580 1.00 19.85 237 ALA C N 1
ATOM 4692 C CA . ALA C 3 237 ? -58.820 7.911 -13.405 1.00 21.31 237 ALA C CA 1
ATOM 4693 C C . ALA C 3 237 ? -58.522 6.467 -13.064 1.00 23.14 237 ALA C C 1
ATOM 4694 O O . ALA C 3 237 ? -58.461 6.105 -11.879 1.00 21.80 237 ALA C O 1
ATOM 4696 N N . THR C 3 238 ? -58.283 5.659 -14.100 1.00 21.74 238 THR C N 1
ATOM 4697 C CA . THR C 3 238 ? -57.863 4.310 -13.909 1.00 23.70 238 THR C CA 1
ATOM 4698 C C . THR C 3 238 ? -56.442 4.165 -14.456 1.00 22.53 238 THR C C 1
ATOM 4699 O O . THR C 3 238 ? -55.992 4.945 -15.250 1.00 21.21 238 THR C O 1
ATOM 4703 N N . LEU C 3 239 ? -55.772 3.129 -14.038 1.00 22.04 239 LEU C N 1
ATOM 4704 C CA . LEU C 3 239 ? -54.461 2.821 -14.615 1.00 26.04 239 LEU C CA 1
ATOM 4705 C C . LEU C 3 239 ? -54.721 1.909 -15.817 1.00 29.35 239 LEU C C 1
ATOM 4706 O O . LEU C 3 239 ? -55.361 0.875 -15.695 1.00 32.60 239 LEU C O 1
ATOM 4711 N N . GLY C 3 240 ? -54.278 2.339 -16.985 1.00 27.00 240 GLY C N 1
ATOM 4712 C CA . GLY C 3 240 ? -54.600 1.682 -18.225 1.00 31.09 240 GLY C CA 1
ATOM 4713 C C . GLY C 3 240 ? -53.614 0.562 -18.508 1.00 31.11 240 GLY C C 1
ATOM 4714 O O . GLY C 3 240 ? -52.631 0.413 -17.800 1.00 36.17 240 GLY C O 1
ATOM 4715 N N . GLN C 3 241 ? -53.942 -0.259 -19.499 1.00 29.76 241 GLN C N 1
ATOM 4716 C CA . GLN C 3 241 ? -53.079 -1.354 -19.968 1.00 31.78 241 GLN C CA 1
ATOM 4717 C C . GLN C 3 241 ? -52.680 -0.958 -21.382 1.00 31.23 241 GLN C C 1
ATOM 4718 O O . GLN C 3 241 ? -53.512 -0.948 -22.278 1.00 35.33 241 GLN C O 1
ATOM 4720 N N . GLY C 3 242 ? -51.437 -0.551 -21.565 1.00 32.85 242 GLY C N 1
ATOM 4721 C CA . GLY C 3 242 ? -50.966 -0.052 -22.875 1.00 32.86 242 GLY C CA 1
ATOM 4722 C C . GLY C 3 242 ? -51.417 1.375 -23.064 1.00 30.09 242 GLY C C 1
ATOM 4723 O O . GLY C 3 242 ? -51.917 2.002 -22.125 1.00 28.83 242 GLY C O 1
ATOM 4724 N N . PRO C 3 243 ? -51.295 1.884 -24.293 1.00 24.92 243 PRO C N 1
ATOM 4725 C CA . PRO C 3 243 ? -51.496 3.302 -24.484 1.00 22.79 243 PRO C CA 1
ATOM 4726 C C . PRO C 3 243 ? -52.962 3.774 -24.521 1.00 25.29 243 PRO C C 1
ATOM 4727 O O . PRO C 3 243 ? -53.208 4.963 -24.356 1.00 27.77 243 PRO C O 1
ATOM 4731 N N . ASP C 3 244 ? -53.906 2.877 -24.832 1.00 24.97 244 ASP C N 1
ATOM 4732 C CA . ASP C 3 244 ? -55.248 3.299 -25.178 1.00 27.13 244 ASP C CA 1
ATOM 4733 C C . ASP C 3 244 ? -56.282 2.931 -24.092 1.00 28.36 244 ASP C C 1
ATOM 4734 O O . ASP C 3 244 ? -55.921 2.262 -23.121 1.00 31.35 244 ASP C O 1
ATOM 4739 N N . CYS C 3 245 ? -57.497 3.477 -24.194 1.00 28.53 245 CYS C N 1
ATOM 4740 C CA . CYS C 3 245 ? -58.495 3.382 -23.106 1.00 30.15 245 CYS C CA 1
ATOM 4741 C C . CYS C 3 245 ? -59.691 2.510 -23.508 1.00 33.47 245 CYS C C 1
ATOM 4742 O O . CYS C 3 245 ? -60.040 2.443 -24.672 1.00 26.99 245 CYS C O 1
ATOM 4745 N N . PRO C 3 246 ? -60.265 1.789 -22.540 1.00 30.60 246 PRO C N 1
ATOM 4746 C CA . PRO C 3 246 ? -61.464 0.989 -22.849 1.00 31.93 246 PRO C CA 1
ATOM 4747 C C . PRO C 3 246 ? -62.675 1.907 -23.025 1.00 30.56 246 PRO C C 1
ATOM 4748 O O . PRO C 3 246 ? -62.613 3.101 -22.690 1.00 27.05 246 PRO C O 1
ATOM 4752 N N . SER C 3 247 ? -63.793 1.391 -23.516 1.00 29.38 247 SER C N 1
ATOM 4753 C CA . SER C 3 247 ? -64.995 2.230 -23.569 1.00 29.73 247 SER C CA 1
ATOM 4754 C C . SER C 3 247 ? -66.060 1.665 -22.643 1.00 26.45 247 SER C C 1
ATOM 4755 O O . SER C 3 247 ? -66.064 0.473 -22.378 1.00 25.27 247 SER C O 1
ATOM 4758 N N . VAL C 3 248 ? -66.989 2.521 -22.246 1.00 26.06 248 VAL C N 1
ATOM 4759 C CA . VAL C 3 248 ? -68.092 2.134 -21.357 1.00 27.50 248 VAL C CA 1
ATOM 4760 C C . VAL C 3 248 ? -69.076 1.321 -22.200 1.00 31.11 248 VAL C C 1
ATOM 4761 O O . VAL C 3 248 ? -69.357 1.684 -23.341 1.00 28.45 248 VAL C O 1
ATOM 4765 N N . ASN C 3 249 ? -69.449 0.139 -21.702 1.00 30.68 249 ASN C N 1
ATOM 4766 C CA . ASN C 3 249 ? -70.472 -0.685 -22.338 1.00 28.02 249 ASN C CA 1
ATOM 4767 C C . ASN C 3 249 ? -71.794 -0.409 -21.600 1.00 32.08 249 ASN C C 1
ATOM 4768 O O . ASN C 3 249 ? -71.848 -0.511 -20.380 1.00 28.96 249 ASN C O 1
ATOM 4770 N N . GLU C 3 250 ? -72.841 -0.040 -22.322 1.00 29.49 250 GLU C N 1
ATOM 4771 C CA . GLU C 3 250 ? -74.215 0.104 -21.739 1.00 35.18 250 GLU C CA 1
ATOM 4772 C C . GLU C 3 250 ? -75.091 -1.125 -22.020 1.00 36.45 250 GLU C C 1
ATOM 4773 O O . GLU C 3 250 ? -75.525 -1.825 -21.071 1.00 42.29 250 GLU C O 1
ATOM 4775 N N . ALA C 3 259 ? -85.972 0.439 -20.646 1.00 53.28 259 ALA C N 1
ATOM 4776 C CA . ALA C 3 259 ? -85.369 0.443 -19.319 1.00 47.84 259 ALA C CA 1
ATOM 4777 C C . ALA C 3 259 ? -85.112 1.877 -18.787 1.00 46.26 259 ALA C C 1
ATOM 4778 O O . ALA C 3 259 ? -84.217 2.591 -19.275 1.00 43.07 259 ALA C O 1
ATOM 4780 N N . PRO C 3 260 ? -85.844 2.295 -17.749 1.00 40.69 260 PRO C N 1
ATOM 4781 C CA . PRO C 3 260 ? -85.432 3.562 -17.107 1.00 42.31 260 PRO C CA 1
ATOM 4782 C C . PRO C 3 260 ? -84.052 3.441 -16.421 1.00 38.15 260 PRO C C 1
ATOM 4783 O O . PRO C 3 260 ? -83.623 2.336 -16.075 1.00 34.54 260 PRO C O 1
ATOM 4787 N N . ALA C 3 261 ? -83.369 4.575 -16.250 1.00 40.72 261 ALA C N 1
ATOM 4788 C CA . ALA C 3 261 ? -81.997 4.600 -15.727 1.00 37.28 261 ALA C CA 1
ATOM 4789 C C . ALA C 3 261 ? -81.792 3.790 -14.441 1.00 37.69 261 ALA C C 1
ATOM 4790 O O . ALA C 3 261 ? -80.740 3.191 -14.280 1.00 32.45 261 ALA C O 1
ATOM 4792 N N . VAL C 3 262 ? -82.795 3.727 -13.559 1.00 42.15 262 VAL C N 1
ATOM 4793 C CA . VAL C 3 262 ? -82.755 2.825 -12.379 1.00 39.48 262 VAL C CA 1
ATOM 4794 C C . VAL C 3 262 ? -82.586 1.302 -12.704 1.00 41.32 262 VAL C C 1
ATOM 4795 O O . VAL C 3 262 ? -82.182 0.551 -11.828 1.00 39.51 262 VAL C O 1
ATOM 4797 N N . PHE C 3 263 ? -82.935 0.824 -13.907 1.00 31.70 263 PHE C N 1
ATOM 4798 C CA . PHE C 3 263 ? -82.707 -0.577 -14.323 1.00 34.84 263 PHE C CA 1
ATOM 4799 C C . PHE C 3 263 ? -81.576 -0.752 -15.397 1.00 34.98 263 PHE C C 1
ATOM 4800 O O . PHE C 3 263 ? -81.327 -1.842 -15.926 1.00 37.06 263 PHE C O 1
ATOM 4802 N N . GLN C 3 264 ? -80.859 0.325 -15.690 1.00 31.16 264 GLN C N 1
ATOM 4803 C CA . GLN C 3 264 ? -79.783 0.283 -16.648 1.00 29.30 264 GLN C CA 1
ATOM 4804 C C . GLN C 3 264 ? -78.461 0.009 -15.924 1.00 27.93 264 GLN C C 1
ATOM 4805 O O . GLN C 3 264 ? -78.332 0.196 -14.692 1.00 26.21 264 GLN C O 1
ATOM 4811 N N . LEU C 3 265 ? -77.482 -0.448 -16.679 1.00 25.35 265 LEU C N 1
ATOM 4812 C CA . LEU C 3 265 ? -76.190 -0.816 -16.091 1.00 26.87 265 LEU C CA 1
ATOM 4813 C C . LEU C 3 265 ? -75.084 -0.442 -17.034 1.00 27.68 265 LEU C C 1
ATOM 4814 O O . LEU C 3 265 ? -75.114 -0.851 -18.199 1.00 30.80 265 LEU C O 1
ATOM 4819 N N . ASN C 3 266 ? -74.135 0.360 -16.562 1.00 23.44 266 ASN C N 1
ATOM 4820 C CA . ASN C 3 266 ? -72.935 0.657 -17.295 1.00 23.25 266 ASN C CA 1
ATOM 4821 C C . ASN C 3 266 ? -71.732 -0.130 -16.759 1.00 27.07 266 ASN C C 1
ATOM 4822 O O . ASN C 3 266 ? -71.638 -0.424 -15.569 1.00 26.16 266 ASN C O 1
ATOM 4827 N N . GLN C 3 267 ? -70.823 -0.511 -17.643 1.00 24.42 267 GLN C N 1
ATOM 4828 C CA . GLN C 3 267 ? -69.732 -1.360 -17.258 1.00 24.47 267 GLN C CA 1
ATOM 4829 C C . GLN C 3 267 ? -68.458 -0.920 -17.948 1.00 25.05 267 GLN C C 1
ATOM 4830 O O . GLN C 3 267 ? -68.460 -0.491 -19.119 1.00 24.68 267 GLN C O 1
ATOM 4836 N N . LEU C 3 268 ? -67.379 -0.950 -17.186 1.00 23.30 268 LEU C N 1
ATOM 4837 C CA . LEU C 3 268 ? -66.055 -0.660 -17.728 1.00 26.38 268 LEU C CA 1
ATOM 4838 C C . LEU C 3 268 ? -65.133 -1.803 -17.386 1.00 23.84 268 LEU C C 1
ATOM 4839 O O . LEU C 3 268 ? -65.000 -2.135 -16.226 1.00 22.69 268 LEU C O 1
ATOM 4844 N N . LEU C 3 269 ? -64.540 -2.433 -18.409 1.00 25.32 269 LEU C N 1
ATOM 4845 C CA . LEU C 3 269 ? -63.648 -3.550 -18.228 1.00 28.46 269 LEU C CA 1
ATOM 4846 C C . LEU C 3 269 ? -62.241 -3.119 -18.543 1.00 30.50 269 LEU C C 1
ATOM 4847 O O . LEU C 3 269 ? -61.974 -2.529 -19.618 1.00 27.74 269 LEU C O 1
ATOM 4852 N N . TRP C 3 270 ? -61.323 -3.468 -17.650 1.00 32.76 270 TRP C N 1
ATOM 4853 C CA . TRP C 3 270 ? -59.894 -3.093 -17.822 1.00 38.14 270 TRP C CA 1
ATOM 4854 C C . TRP C 3 270 ? -59.304 -3.820 -18.998 1.00 39.52 270 TRP C C 1
ATOM 4855 O O . TRP C 3 270 ? -58.468 -3.272 -19.714 1.00 48.08 2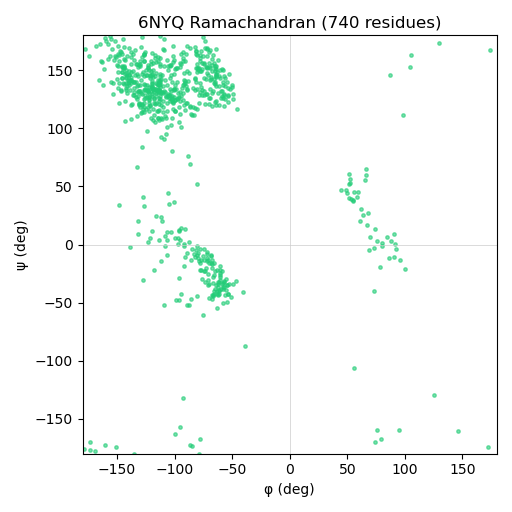70 TRP C O 1
ATOM 4866 N N . GLY C 3 271 ? -59.623 -5.103 -19.076 1.00 41.38 271 GLY C N 1
ATOM 4867 C CA . GLY C 3 271 ? -59.263 -5.964 -20.214 1.00 44.85 271 GLY C CA 1
ATOM 4868 C C . GLY C 3 271 ? -60.337 -7.038 -20.313 1.00 51.44 271 GLY C C 1
ATOM 4869 O O . GLY C 3 271 ? -61.347 -6.988 -19.558 1.00 41.90 271 GLY C O 1
ATOM 4870 N N . SER C 3 272 ? -60.143 -8.014 -21.215 1.00 46.43 272 SER C N 1
ATOM 4871 C CA . SER C 3 272 ? -61.109 -9.118 -21.362 1.00 41.37 272 SER C CA 1
ATOM 4872 C C . SER C 3 272 ? -61.113 -9.919 -20.092 1.00 38.63 272 SER C C 1
ATOM 4873 O O . SER C 3 272 ? -60.069 -10.130 -19.477 1.00 39.08 272 SER C O 1
ATOM 4876 N N . SER C 3 273 ? -62.304 -10.335 -19.670 1.00 41.91 273 SER C N 1
ATOM 4877 C CA . SER C 3 273 ? -62.450 -11.055 -18.408 1.00 40.73 273 SER C CA 1
ATOM 4878 C C . SER C 3 273 ? -61.706 -12.397 -18.481 1.00 43.79 273 SER C C 1
ATOM 4879 O O . SER C 3 273 ? -61.662 -13.008 -19.532 1.00 40.89 273 SER C O 1
ATOM 4882 N N . PRO C 3 274 ? -61.120 -12.866 -17.388 1.00 40.57 274 PRO C N 1
ATOM 4883 C CA . PRO C 3 274 ? -61.187 -12.221 -16.062 1.00 41.27 274 PRO C CA 1
ATOM 4884 C C . PRO C 3 274 ? -60.199 -11.069 -15.901 1.00 40.06 274 PRO C C 1
ATOM 4885 O O . PRO C 3 274 ? -59.054 -11.160 -16.348 1.00 38.84 274 PRO C O 1
ATOM 4889 N N . SER C 3 275 ? -60.640 -9.994 -15.249 1.00 32.99 275 SER C N 1
ATOM 4890 C CA . SER C 3 275 ? -59.844 -8.791 -15.172 1.00 33.72 275 SER C CA 1
ATOM 4891 C C . SER C 3 275 ? -60.548 -7.799 -14.237 1.00 25.55 275 SER C C 1
ATOM 4892 O O . SER C 3 275 ? -61.633 -8.084 -13.710 1.00 28.17 275 SER C O 1
ATOM 4895 N N . GLY C 3 276 ? -59.979 -6.619 -14.104 1.00 24.31 276 GLY C N 1
ATOM 4896 C CA . GLY C 3 276 ? -60.624 -5.547 -13.325 1.00 22.54 276 GLY C CA 1
ATOM 4897 C C . GLY C 3 276 ? -61.841 -5.012 -14.055 1.00 25.32 276 GLY C C 1
ATOM 4898 O O . GLY C 3 276 ? -61.911 -5.042 -15.316 1.00 24.78 276 GLY C O 1
ATOM 4899 N N . PHE C 3 277 ? -62.848 -4.623 -13.286 1.00 25.26 277 PHE C N 1
ATOM 4900 C CA . PHE C 3 277 ? -64.029 -3.999 -13.866 1.00 24.12 277 PHE C CA 1
ATOM 4901 C C . PHE C 3 277 ? -64.703 -3.071 -12.848 1.00 22.90 277 PHE C C 1
ATOM 4902 O O . PHE C 3 277 ? -64.491 -3.162 -11.643 1.00 20.42 277 PHE C O 1
ATOM 4910 N N . MET C 3 278 ? -65.481 -2.158 -13.379 1.00 20.11 278 MET C N 1
ATOM 4911 C CA . MET C 3 278 ? -66.407 -1.381 -12.586 1.00 22.34 278 MET C CA 1
ATOM 4912 C C . MET C 3 278 ? -67.779 -1.345 -13.233 1.00 20.38 278 MET C C 1
ATOM 4913 O O . MET C 3 278 ? -67.905 -1.406 -14.451 1.00 21.33 278 MET C O 1
ATOM 4918 N N . GLN C 3 279 ? -68.824 -1.310 -12.426 1.00 19.46 279 GLN C N 1
ATOM 4919 C CA . GLN C 3 279 ? -70.183 -1.367 -12.928 1.00 22.56 279 GLN C CA 1
ATOM 4920 C C . GLN C 3 279 ? -70.957 -0.360 -12.085 1.00 23.28 279 GLN C C 1
ATOM 4921 O O . GLN C 3 279 ? -70.748 -0.256 -10.860 1.00 21.93 279 GLN C O 1
ATOM 4927 N N . TRP C 3 280 ? -71.876 0.355 -12.723 1.00 21.26 280 TRP C N 1
ATOM 4928 C CA . TRP C 3 280 ? -72.773 1.268 -12.008 1.00 23.52 280 TRP C CA 1
ATOM 4929 C C . TRP C 3 280 ? -74.052 1.507 -12.786 1.00 24.05 280 TRP C C 1
ATOM 4930 O O . TRP C 3 280 ? -74.125 1.152 -13.953 1.00 23.18 280 TRP C O 1
ATOM 4941 N N . ARG C 3 281 ? -75.078 2.001 -12.118 1.00 20.04 281 ARG C N 1
ATOM 4942 C CA . ARG C 3 281 ? -76.245 2.441 -12.835 1.00 21.14 281 ARG C CA 1
ATOM 4943 C C . ARG C 3 281 ? -76.060 3.915 -13.122 1.00 22.07 281 ARG C C 1
ATOM 4944 O O . ARG C 3 281 ? -75.567 4.621 -12.291 1.00 22.10 281 ARG C O 1
ATOM 4952 N N . PRO C 3 282 ? -76.594 4.402 -14.259 1.00 19.66 282 PRO C N 1
ATOM 4953 C CA . PRO C 3 282 ? -76.449 5.781 -14.656 1.00 21.82 282 PRO C CA 1
ATOM 4954 C C . PRO C 3 282 ? -77.433 6.701 -13.947 1.00 24.28 282 PRO C C 1
ATOM 4955 O O . PRO C 3 282 ? -78.138 7.493 -14.588 1.00 21.91 282 PRO C O 1
ATOM 4959 N N . VAL C 3 283 ? -77.455 6.600 -12.625 1.00 21.88 283 VAL C N 1
ATOM 4960 C CA . VAL C 3 283 ? -78.357 7.346 -11.809 1.00 23.73 283 VAL C CA 1
ATOM 4961 C C . VAL C 3 283 ? -77.636 7.765 -10.531 1.00 25.12 283 VAL C C 1
ATOM 4962 O O . VAL C 3 283 ? -76.748 7.066 -10.064 1.00 22.55 283 VAL C O 1
ATOM 4966 N N . ALA C 3 284 ? -77.959 8.951 -10.043 1.00 21.09 284 ALA C N 1
ATOM 4967 C CA . ALA C 3 284 ? -77.576 9.355 -8.694 1.00 19.77 284 ALA C CA 1
ATOM 4968 C C . ALA C 3 284 ? -78.857 9.864 -7.989 1.00 19.39 284 ALA C C 1
ATOM 4969 O O . ALA C 3 284 ? -79.925 10.009 -8.608 1.00 21.81 284 ALA C O 1
ATOM 4971 N N . PHE C 3 285 ? -78.774 10.093 -6.702 1.00 18.25 285 PHE C N 1
ATOM 4972 C CA . PHE C 3 285 ? -79.961 10.537 -5.993 1.00 21.58 285 PHE C CA 1
ATOM 4973 C C . PHE C 3 285 ? -79.690 11.875 -5.334 1.00 20.12 285 PHE C C 1
ATOM 4974 O O . PHE C 3 285 ? -78.638 12.067 -4.727 1.00 20.58 285 PHE C O 1
ATOM 4982 N N . SER C 3 286 ? -80.691 12.743 -5.316 1.00 21.58 286 SER C N 1
ATOM 4983 C CA . SER C 3 286 ? -80.575 14.058 -4.693 1.00 20.42 286 SER C CA 1
ATOM 4984 C C . SER C 3 286 ? -81.255 14.190 -3.318 1.00 23.92 286 SER C C 1
ATOM 4985 O O . SER C 3 286 ? -81.441 15.328 -2.795 1.00 22.60 286 SER C O 1
ATOM 4988 N N . GLU C 3 287 ? -81.672 13.068 -2.743 1.00 23.29 287 GLU C N 1
ATOM 4989 C CA . GLU C 3 287 ? -82.220 13.022 -1.403 1.00 26.96 287 GLU C CA 1
ATOM 4990 C C . GLU C 3 287 ? -81.686 11.795 -0.710 1.00 25.19 287 GLU C C 1
ATOM 4991 O O . GLU C 3 287 ? -81.484 10.762 -1.331 1.00 22.96 287 GLU C O 1
ATOM 4997 N N . GLU C 3 288 ? -81.395 11.929 0.560 1.00 23.61 288 GLU C N 1
ATOM 4998 C CA . GLU C 3 288 ? -80.821 10.816 1.334 1.00 28.00 288 GLU C CA 1
ATOM 4999 C C . GLU C 3 288 ? -81.639 9.507 1.357 1.00 27.60 288 GLU C C 1
ATOM 5000 O O . GLU C 3 288 ? -81.062 8.397 1.449 1.00 26.54 288 GLU C O 1
ATOM 5006 N N . GLU C 3 289 ? -82.968 9.620 1.278 1.00 26.32 289 GLU C N 1
ATOM 5007 C CA . GLU C 3 289 ? -83.846 8.453 1.334 1.00 27.10 289 GLU C CA 1
ATOM 5008 C C . GLU C 3 289 ? -83.915 7.822 -0.052 1.00 31.14 289 GLU C C 1
ATOM 5009 O O . GLU C 3 289 ? -84.398 6.711 -0.201 1.00 29.99 289 GLU C O 1
ATOM 5011 N N . ARG C 3 290 ? -83.394 8.499 -1.071 1.00 26.28 290 ARG C N 1
ATOM 5012 C CA . ARG C 3 290 ? -83.309 7.923 -2.442 1.00 27.69 290 ARG C CA 1
ATOM 5013 C C . ARG C 3 290 ? -84.671 7.542 -3.012 1.00 25.29 290 ARG C C 1
ATOM 5014 O O . ARG C 3 290 ? -84.810 6.514 -3.714 1.00 24.74 290 ARG C O 1
ATOM 5022 N N . ALA C 3 291 ? -85.625 8.443 -2.844 1.00 26.09 291 ALA C N 1
ATOM 5023 C CA . ALA C 3 291 ? -86.908 8.287 -3.440 1.00 28.78 291 ALA C CA 1
ATOM 5024 C C . ALA C 3 291 ? -86.722 8.327 -4.934 1.00 28.21 291 ALA C C 1
ATOM 5025 O O . ALA C 3 291 ? -85.823 9.020 -5.455 1.00 24.72 291 ALA C O 1
ATOM 5027 N N . ARG C 3 292 ? -87.553 7.574 -5.647 1.00 28.30 292 ARG C N 1
ATOM 5028 C CA . ARG C 3 292 ? -87.454 7.516 -7.119 1.00 30.48 292 ARG C CA 1
ATOM 5029 C C . ARG C 3 292 ? -87.517 8.921 -7.754 1.00 25.73 292 ARG C C 1
ATOM 5030 O O . ARG C 3 292 ? -86.881 9.190 -8.766 1.00 26.63 292 ARG C O 1
ATOM 5038 N N . GLU C 3 293 ? -88.312 9.815 -7.155 1.00 24.44 293 GLU C N 1
ATOM 5039 C CA . GLU C 3 293 ? -88.499 11.165 -7.690 1.00 27.34 293 GLU C CA 1
ATOM 5040 C C . GLU C 3 293 ? -87.222 12.002 -7.533 1.00 28.28 293 GLU C C 1
ATOM 5041 O O . GLU C 3 293 ? -87.134 13.085 -8.066 1.00 27.56 293 GLU C O 1
ATOM 5047 N N . SER C 3 294 ? -86.303 11.552 -6.688 1.00 24.55 294 SER C N 1
ATOM 5048 C CA . SER C 3 294 ? -85.061 12.285 -6.434 1.00 24.68 294 SER C CA 1
ATOM 5049 C C . SER C 3 294 ? -83.928 11.867 -7.348 1.00 27.80 294 SER C C 1
ATOM 5050 O O . SER C 3 294 ? -82.807 12.428 -7.239 1.00 23.89 294 SER C O 1
ATOM 5053 N N . ALA C 3 295 ? -84.195 10.881 -8.234 1.00 26.17 295 ALA C N 1
ATOM 5054 C CA . ALA C 3 295 ? -83.179 10.352 -9.134 1.00 26.63 295 ALA C CA 1
ATOM 5055 C C . ALA C 3 295 ? -82.733 11.404 -10.136 1.00 27.69 295 ALA C C 1
ATOM 5056 O O . ALA C 3 295 ? -83.547 12.133 -10.654 1.00 25.93 295 ALA C O 1
ATOM 5058 N N . LEU C 3 296 ? -81.445 11.415 -10.446 1.00 25.35 296 LEU C N 1
ATOM 5059 C CA . LEU C 3 296 ? -80.808 12.351 -11.389 1.00 28.38 296 LEU C CA 1
ATOM 5060 C C . LEU C 3 296 ? -80.037 11.456 -12.393 1.00 26.99 296 LEU C C 1
ATOM 5061 O O . LEU C 3 296 ? -79.495 10.433 -11.984 1.00 25.54 296 LEU C O 1
ATOM 5066 N N . PRO C 3 297 ? -79.897 11.880 -13.660 1.00 24.60 297 PRO C N 1
ATOM 5067 C CA . PRO C 3 297 ? -78.983 11.164 -14.537 1.00 26.69 297 PRO C CA 1
ATOM 5068 C C . PRO C 3 297 ? -77.544 11.274 -14.074 1.00 28.33 297 PRO C C 1
ATOM 5069 O O . PRO C 3 297 ? -77.153 12.285 -13.465 1.00 27.34 297 PRO C O 1
ATOM 5073 N N . CYS C 3 298 ? -76.786 10.227 -14.374 1.00 26.33 298 CYS C N 1
ATOM 5074 C CA . CYS C 3 298 ? -75.330 10.210 -14.206 1.00 30.70 298 CYS C CA 1
ATOM 5075 C C . CYS C 3 298 ? -74.776 9.938 -15.587 1.00 30.98 298 CYS C C 1
ATOM 5076 O O . CYS C 3 298 ? -75.095 8.922 -16.162 1.00 35.82 298 CYS C O 1
ATOM 5079 N N . GLN C 3 299 ? -74.171 10.942 -16.202 1.00 28.54 299 GLN C N 1
ATOM 5080 C CA . GLN C 3 299 ? -73.589 10.813 -17.519 1.00 31.25 299 GLN C CA 1
ATOM 5081 C C . GLN C 3 299 ? -72.061 10.636 -17.379 1.00 28.82 299 GLN C C 1
ATOM 5082 O O . GLN C 3 299 ? -71.431 11.379 -16.640 1.00 26.83 299 GLN C O 1
ATOM 5088 N N . ALA C 3 300 ? -71.504 9.683 -18.105 1.00 25.90 300 ALA C N 1
ATOM 5089 C CA . ALA C 3 300 ? -70.055 9.507 -18.204 1.00 27.20 300 ALA C CA 1
ATOM 5090 C C . ALA C 3 300 ? -69.496 10.084 -19.487 1.00 28.02 300 ALA C C 1
ATOM 5091 O O . ALA C 3 300 ? -70.018 9.814 -20.578 1.00 26.00 300 ALA C O 1
ATOM 5093 N N . SER C 3 301 ? -68.422 10.847 -19.389 1.00 28.01 301 SER C N 1
ATOM 5094 C CA . SER C 3 301 ? -67.726 11.319 -20.578 1.00 28.75 301 SER C CA 1
ATOM 5095 C C . SER C 3 301 ? -66.988 10.159 -21.219 1.00 26.26 301 SER C C 1
ATOM 5096 O O . SER C 3 301 ? -66.854 9.101 -20.627 1.00 25.74 301 SER C O 1
ATOM 5099 N N . THR C 3 302 ? -66.483 10.360 -22.435 1.00 27.18 302 THR C N 1
ATOM 5100 C CA . THR C 3 302 ? -65.584 9.353 -23.040 1.00 28.50 302 THR C CA 1
ATOM 5101 C C . THR C 3 302 ? -64.266 9.321 -22.235 1.00 25.44 302 THR C C 1
ATOM 5102 O O . THR C 3 302 ? -63.928 10.285 -21.594 1.00 27.41 302 THR C O 1
ATOM 5106 N N . LEU C 3 303 ? -63.628 8.167 -22.188 1.00 26.45 303 LEU C N 1
ATOM 5107 C CA . LEU C 3 303 ? -62.357 8.023 -21.504 1.00 25.01 303 LEU C CA 1
ATOM 5108 C C . LEU C 3 303 ? -61.216 8.610 -22.385 1.00 30.69 303 LEU C C 1
ATOM 5109 O O . LEU C 3 303 ? -61.231 8.494 -23.621 1.00 31.18 303 LEU C O 1
ATOM 5114 N N . HIS C 3 304 ? -60.349 9.371 -21.740 1.00 26.60 304 HIS C N 1
ATOM 5115 C CA . HIS C 3 304 ? -59.195 10.025 -22.383 1.00 29.30 304 HIS C CA 1
ATOM 5116 C C . HIS C 3 304 ? -57.925 9.475 -21.756 1.00 26.87 304 HIS C C 1
ATOM 5117 O O . HIS C 3 304 ? -57.821 9.423 -20.523 1.00 24.09 304 HIS C O 1
ATOM 5124 N N . SER C 3 305 ? -56.971 9.073 -22.614 1.00 23.95 305 SER C N 1
ATOM 5125 C CA . SER C 3 305 ? -55.630 8.769 -22.214 1.00 25.95 305 SER C CA 1
ATOM 5126 C C . SER C 3 305 ? -55.105 10.046 -21.569 1.00 22.80 305 SER C C 1
ATOM 5127 O O . SER C 3 305 ? -55.131 11.125 -22.163 1.00 23.15 305 SER C O 1
ATOM 5130 N N . THR C 3 306 ? -54.510 9.904 -20.420 1.00 20.71 306 THR C N 1
ATOM 5131 C CA . THR C 3 306 ? -54.106 11.032 -19.617 1.00 23.09 306 THR C CA 1
ATOM 5132 C C . THR C 3 306 ? -52.745 10.757 -18.956 1.00 22.21 306 THR C C 1
ATOM 5133 O O . THR C 3 306 ? -52.517 9.687 -18.427 1.00 23.00 306 THR C O 1
ATOM 5137 N N . LEU C 3 307 ? -51.852 11.756 -18.979 1.00 22.20 307 LEU C N 1
ATOM 5138 C CA . LEU C 3 307 ? -50.571 11.678 -18.274 1.00 21.51 307 LEU C CA 1
ATOM 5139 C C . LEU C 3 307 ? -50.707 11.882 -16.772 1.00 20.65 307 LEU C C 1
ATOM 5140 O O . LEU C 3 307 ? -51.623 12.583 -16.315 1.00 21.31 307 LEU C O 1
ATOM 5145 N N . ALA C 3 308 ? -49.746 11.354 -16.010 1.00 19.75 308 ALA C N 1
ATOM 5146 C CA . ALA C 3 308 ? -49.696 11.566 -14.566 1.00 20.99 308 ALA C CA 1
ATOM 5147 C C . ALA C 3 308 ? -49.684 13.020 -14.251 1.00 21.85 308 ALA C C 1
ATOM 5148 O O . ALA C 3 308 ? -50.330 13.452 -13.318 1.00 21.64 308 ALA C O 1
ATOM 5150 N N . SER C 3 309 ? -48.962 13.804 -15.047 1.00 21.28 309 SER C N 1
ATOM 5151 C CA . SER C 3 309 ? -48.813 15.224 -14.750 1.00 21.94 309 SER C CA 1
ATOM 5152 C C . SER C 3 309 ? -50.125 16.016 -14.898 1.00 22.33 309 SER C C 1
ATOM 5153 O O . SER C 3 309 ? -50.194 17.138 -14.459 1.00 23.18 309 SER C O 1
ATOM 5156 N N . SER C 3 310 ? -51.148 15.444 -15.515 1.00 22.89 310 SER C N 1
ATOM 5157 C CA . SER C 3 310 ? -52.395 16.171 -15.634 1.00 27.11 310 SER C CA 1
ATOM 5158 C C . SER C 3 310 ? -53.389 15.820 -14.517 1.00 25.92 310 SER C C 1
ATOM 5159 O O . SER C 3 310 ? -54.459 16.378 -14.481 1.00 25.28 310 SER C O 1
ATOM 5162 N N . LEU C 3 311 ? -52.973 14.993 -13.562 1.00 21.08 311 LEU C N 1
ATOM 5163 C CA . LEU C 3 311 ? -53.755 14.604 -12.435 1.00 22.50 311 LEU C CA 1
ATOM 5164 C C . LEU C 3 311 ? -53.016 14.950 -11.131 1.00 24.82 311 LEU C C 1
ATOM 5165 O O . LEU C 3 311 ? -51.789 15.015 -11.091 1.00 24.73 311 LEU C O 1
ATOM 5170 N N . PRO C 3 312 ? -53.767 15.184 -10.055 1.00 23.47 312 PRO C N 1
ATOM 5171 C CA . PRO C 3 312 ? -53.192 15.302 -8.730 1.00 24.61 312 PRO C CA 1
ATOM 5172 C C . PRO C 3 312 ? -52.360 14.094 -8.378 1.00 27.89 312 PRO C C 1
ATOM 5173 O O . PRO C 3 312 ? -52.699 12.978 -8.793 1.00 24.44 312 PRO C O 1
ATOM 5177 N N . HIS C 3 313 ? -51.211 14.317 -7.732 1.00 26.12 313 HIS C N 1
ATOM 5178 C CA . HIS C 3 313 ? -50.228 13.261 -7.583 1.00 26.85 313 HIS C CA 1
ATOM 5179 C C . HIS C 3 313 ? -50.691 12.273 -6.499 1.00 23.19 313 HIS C C 1
ATOM 5180 O O . HIS C 3 313 ? -51.135 12.662 -5.440 1.00 26.03 313 HIS C O 1
ATOM 5187 N N . SER C 3 314 ? -50.627 10.986 -6.784 1.00 21.83 314 SER C N 1
ATOM 5188 C CA . SER C 3 314 ? -51.011 9.921 -5.812 1.00 22.58 314 SER C CA 1
ATOM 5189 C C . SER C 3 314 ? -49.824 9.160 -5.278 1.00 23.80 314 SER C C 1
ATOM 5190 O O . SER C 3 314 ? -49.217 8.372 -6.008 1.00 20.76 314 SER C O 1
ATOM 5193 N N . PRO C 3 315 ? -49.501 9.349 -3.998 1.00 22.21 315 PRO C N 1
ATOM 5194 C CA . PRO C 3 315 ? -48.369 8.593 -3.484 1.00 21.58 315 PRO C CA 1
ATOM 5195 C C . PRO C 3 315 ? -48.663 7.094 -3.433 1.00 20.54 315 PRO C C 1
ATOM 5196 O O . PRO C 3 315 ? -47.745 6.272 -3.453 1.00 21.72 315 PRO C O 1
ATOM 5200 N N . ILE C 3 316 ? -49.947 6.742 -3.287 1.00 20.36 316 ILE C N 1
ATOM 5201 C CA . ILE C 3 316 ? -50.350 5.348 -3.171 1.00 22.88 316 ILE C CA 1
ATOM 5202 C C . ILE C 3 316 ? -50.112 4.625 -4.475 1.00 18.92 316 ILE C C 1
ATOM 5203 O O . ILE C 3 316 ? -49.555 3.568 -4.465 1.00 21.75 316 ILE C O 1
ATOM 5208 N N . VAL C 3 317 ? -50.532 5.215 -5.594 1.00 18.70 317 VAL C N 1
ATOM 5209 C CA . VAL C 3 317 ? -50.314 4.599 -6.894 1.00 19.19 317 VAL C CA 1
ATOM 5210 C C . VAL C 3 317 ? -48.837 4.551 -7.173 1.00 20.15 317 VAL C C 1
ATOM 5211 O O . VAL C 3 317 ? -48.312 3.532 -7.648 1.00 20.05 317 VAL C O 1
ATOM 5215 N N . GLN C 3 318 ? -48.126 5.624 -6.877 1.00 19.33 318 GLN C N 1
ATOM 5216 C CA . GLN C 3 318 ? -46.667 5.595 -7.120 1.00 21.92 318 GLN C CA 1
ATOM 5217 C C . GLN C 3 318 ? -45.918 4.581 -6.194 1.00 21.18 318 GLN C C 1
ATOM 5218 O O . GLN C 3 318 ? -44.942 3.940 -6.624 1.00 20.65 318 GLN C O 1
ATOM 5224 N N . ALA C 3 319 ? -46.404 4.408 -4.989 1.00 19.14 319 ALA C N 1
ATOM 5225 C CA . ALA C 3 319 ? -45.816 3.394 -4.071 1.00 21.21 319 ALA C CA 1
ATOM 5226 C C . ALA C 3 319 ? -45.921 1.961 -4.610 1.00 21.25 319 ALA C C 1
ATOM 5227 O O . ALA C 3 319 ? -44.975 1.167 -4.458 1.00 23.83 319 ALA C O 1
ATOM 5229 N N . PHE C 3 320 ? -47.079 1.640 -5.175 1.00 19.79 320 PHE C N 1
ATOM 5230 C CA . PHE C 3 320 ? -47.315 0.311 -5.717 1.00 21.00 320 PHE C CA 1
ATOM 5231 C C . PHE C 3 320 ? -46.720 0.104 -7.102 1.00 21.51 320 PHE C C 1
ATOM 5232 O O . PHE C 3 320 ? -46.151 -0.958 -7.365 1.00 20.96 320 PHE C O 1
ATOM 5240 N N . PHE C 3 321 ? -46.893 1.080 -7.990 1.00 20.29 321 PHE C N 1
ATOM 5241 C CA . PHE C 3 321 ? -46.584 0.910 -9.420 1.00 20.72 321 PHE C CA 1
ATOM 5242 C C . PHE C 3 321 ? -45.311 1.638 -9.933 1.00 22.62 321 PHE C C 1
ATOM 5243 O O . PHE C 3 321 ? -44.908 1.431 -11.063 1.00 18.89 321 PHE C O 1
ATOM 5251 N N . GLY C 3 322 ? -44.717 2.495 -9.109 1.00 19.23 322 GLY C N 1
ATOM 5252 C CA . GLY C 3 322 ? -43.645 3.355 -9.566 1.00 22.19 322 GLY C CA 1
ATOM 5253 C C . GLY C 3 322 ? -44.233 4.452 -10.420 1.00 20.13 322 GLY C C 1
ATOM 5254 O O . GLY C 3 322 ? -45.474 4.617 -10.499 1.00 22.56 322 GLY C O 1
ATOM 5255 N N . SER C 3 323 ? -43.352 5.192 -11.085 1.00 20.52 323 SER C N 1
ATOM 5256 C CA . SER C 3 323 ? -43.770 6.253 -11.967 1.00 21.05 323 SER C CA 1
ATOM 5257 C C . SER C 3 323 ? -44.411 5.606 -13.187 1.00 24.51 323 SER C C 1
ATOM 5258 O O . SER C 3 323 ? -43.787 4.779 -13.837 1.00 24.20 323 SER C O 1
ATOM 5261 N N . GLN C 3 324 ? -45.631 6.014 -13.492 1.00 21.06 324 GLN C N 1
ATOM 5262 C CA . GLN C 3 324 ? -46.428 5.528 -14.679 1.00 22.79 324 GLN C CA 1
ATOM 5263 C C . GLN C 3 324 ? -47.095 6.706 -15.352 1.00 20.24 324 GLN C C 1
ATOM 5264 O O . GLN C 3 324 ? -47.560 7.614 -14.659 1.00 20.65 324 GLN C O 1
ATOM 5270 N N . ASN C 3 325 ? -47.282 6.621 -16.675 1.00 18.81 325 ASN C N 1
ATOM 5271 C CA . ASN C 3 325 ? -47.974 7.657 -17.460 1.00 18.28 325 ASN C CA 1
ATOM 5272 C C . ASN C 3 325 ? -49.223 7.180 -18.245 1.00 21.98 325 ASN C C 1
ATOM 5273 O O . ASN C 3 325 ? -49.727 7.895 -19.088 1.00 21.98 325 ASN C O 1
ATOM 5278 N N . ASN C 3 326 ? -49.647 5.946 -18.071 1.00 24.03 326 ASN C N 1
ATOM 5279 C CA . ASN C 3 326 ? -50.801 5.452 -18.822 1.00 24.09 326 ASN C CA 1
ATOM 5280 C C . ASN C 3 326 ? -52.031 5.457 -17.899 1.00 23.86 326 ASN C C 1
ATOM 5281 O O . ASN C 3 326 ? -52.456 4.433 -17.392 1.00 23.26 326 ASN C O 1
ATOM 5286 N N . PHE C 3 327 ? -52.631 6.620 -17.740 1.00 22.55 327 PHE C N 1
ATOM 5287 C CA . PHE C 3 327 ? -53.931 6.698 -17.072 1.00 21.67 327 PHE C CA 1
ATOM 5288 C C . PHE C 3 327 ? -55.045 6.827 -18.112 1.00 23.68 327 PHE C C 1
ATOM 5289 O O . PHE C 3 327 ? -54.839 7.375 -19.204 1.00 22.84 327 PHE C O 1
ATOM 5297 N N . CYS C 3 328 ? -56.253 6.469 -17.698 1.00 23.96 328 CYS C N 1
ATOM 5298 C CA . CYS C 3 328 ? -57.454 6.650 -18.487 1.00 22.61 328 CYS C CA 1
ATOM 5299 C C . CYS C 3 328 ? -58.410 7.396 -17.573 1.00 24.25 328 CYS C C 1
ATOM 5300 O O . CYS C 3 328 ? -58.832 6.848 -16.551 1.00 26.02 328 CYS C O 1
ATOM 5303 N N . ALA C 3 329 ? -58.786 8.601 -17.950 1.00 23.08 329 ALA C N 1
ATOM 5304 C CA . ALA C 3 329 ? -59.648 9.420 -17.116 1.00 22.42 329 ALA C CA 1
ATOM 5305 C C . ALA C 3 329 ? -61.007 9.714 -17.769 1.00 24.88 329 ALA C C 1
ATOM 5306 O O . ALA C 3 329 ? -61.120 9.874 -18.974 1.00 22.04 329 ALA C O 1
ATOM 5308 N N . PHE C 3 330 ? -62.034 9.836 -16.952 1.00 21.34 330 PHE C N 1
ATOM 5309 C CA . PHE C 3 330 ? -63.347 10.270 -17.481 1.00 21.41 330 PHE C CA 1
ATOM 5310 C C . PHE C 3 330 ? -64.043 11.052 -16.402 1.00 21.16 330 PHE C C 1
ATOM 5311 O O . PHE C 3 330 ? -63.652 10.965 -15.223 1.00 21.67 330 PHE C O 1
ATOM 5319 N N . ASN C 3 331 ? -64.998 11.889 -16.824 1.00 20.78 331 ASN C N 1
ATOM 5320 C CA . ASN C 3 331 ? -65.818 12.644 -15.897 1.00 22.11 331 ASN C CA 1
ATOM 5321 C C . ASN C 3 331 ? -67.200 12.048 -15.789 1.00 22.53 331 ASN C C 1
ATOM 5322 O O . ASN C 3 331 ? -67.832 11.758 -16.818 1.00 22.90 331 ASN C O 1
ATOM 5327 N N . LEU C 3 332 ? -67.679 11.891 -14.560 1.00 20.76 332 LEU C N 1
ATOM 5328 C CA . LEU C 3 332 ? -69.051 11.531 -14.285 1.00 22.65 332 LEU C CA 1
ATOM 5329 C C . LEU C 3 332 ? -69.770 12.801 -13.859 1.00 24.37 332 LEU C C 1
ATOM 5330 O O . LEU C 3 332 ? -69.312 13.483 -12.978 1.00 26.78 332 LEU C O 1
ATOM 5335 N N . THR C 3 333 ? -70.838 13.159 -14.528 1.00 24.35 333 THR C N 1
ATOM 5336 C CA . THR C 3 333 ? -71.594 14.329 -14.103 1.00 27.22 333 THR C CA 1
ATOM 5337 C C . THR C 3 333 ? -73.027 13.967 -13.737 1.00 26.67 333 THR C C 1
ATOM 5338 O O . THR C 3 333 ? -73.641 13.110 -14.381 1.00 23.57 333 THR C O 1
ATOM 5342 N N . PHE C 3 334 ? -73.517 14.577 -12.657 1.00 23.85 334 PHE C N 1
ATOM 5343 C CA . PHE C 3 334 ? -74.804 14.215 -12.070 1.00 24.06 334 PHE C CA 1
ATOM 5344 C C . PHE C 3 334 ? -75.819 15.315 -12.303 1.00 25.35 334 PHE C C 1
ATOM 5345 O O . PHE C 3 334 ? -75.584 16.462 -11.974 1.00 26.89 334 PHE C O 1
ATOM 5353 N N . GLY C 3 335 ? -76.926 14.970 -12.925 1.00 24.67 335 GLY C N 1
ATOM 5354 C CA . GLY C 3 335 ? -78.070 15.853 -12.970 1.00 24.32 335 GLY C CA 1
ATOM 5355 C C . GLY C 3 335 ? -78.260 16.516 -14.304 1.00 24.77 335 GLY C C 1
ATOM 5356 O O . GLY C 3 335 ? -77.396 16.455 -15.184 1.00 26.12 335 GLY C O 1
ATOM 5357 N N . ALA C 3 336 ? -79.454 17.050 -14.505 1.00 28.94 336 ALA C N 1
ATOM 5358 C CA . ALA C 3 336 ? -79.790 17.802 -15.706 1.00 27.49 336 ALA C CA 1
ATOM 5359 C C . ALA C 3 336 ? -79.936 19.282 -15.315 1.00 25.66 336 ALA C C 1
ATOM 5360 O O . ALA C 3 336 ? -80.041 19.598 -14.114 1.00 26.43 336 ALA C O 1
ATOM 5362 N N . PRO C 3 337 ? -79.989 20.180 -16.317 1.00 26.83 337 PRO C N 1
ATOM 5363 C CA . PRO C 3 337 ? -80.130 21.611 -15.977 1.00 28.56 337 PRO C CA 1
ATOM 5364 C C . PRO C 3 337 ? -81.471 21.970 -15.375 1.00 27.96 337 PRO C C 1
ATOM 5365 O O . PRO C 3 337 ? -81.576 22.966 -14.689 1.00 33.58 337 PRO C O 1
ATOM 5369 N N . THR C 3 338 ? -82.465 21.127 -15.501 1.00 26.96 338 THR C N 1
ATOM 5370 C CA . THR C 3 338 ? -83.727 21.403 -14.822 1.00 29.28 338 THR C CA 1
ATOM 5371 C C . THR C 3 338 ? -84.164 20.129 -14.164 1.00 29.05 338 THR C C 1
ATOM 5372 O O . THR C 3 338 ? -83.617 19.096 -14.422 1.00 33.49 338 THR C O 1
ATOM 5376 N N . GLY C 3 339 ? -85.145 20.199 -13.290 1.00 31.73 339 GLY C N 1
ATOM 5377 C CA . GLY C 3 339 ? -85.588 18.978 -12.596 1.00 32.37 339 GLY C CA 1
ATOM 5378 C C . GLY C 3 339 ? -84.875 18.880 -11.267 1.00 28.55 339 GLY C C 1
ATOM 5379 O O . GLY C 3 339 ? -84.431 19.897 -10.704 1.00 35.53 339 GLY C O 1
ATOM 5380 N N . PRO C 3 340 ? -84.824 17.677 -10.695 1.00 30.72 340 PRO C N 1
ATOM 5381 C CA . PRO C 3 340 ? -84.142 17.552 -9.416 1.00 29.68 340 PRO C CA 1
ATOM 5382 C C . PRO C 3 340 ? -82.643 17.857 -9.546 1.00 24.75 340 PRO C C 1
ATOM 5383 O O . PRO C 3 340 ? -82.062 17.648 -10.590 1.00 24.23 340 PRO C O 1
ATOM 5387 N N . GLY C 3 341 ? -82.028 18.311 -8.452 1.00 23.91 341 GLY C N 1
ATOM 5388 C CA . GLY C 3 341 ? -80.620 18.644 -8.441 1.00 22.17 341 GLY C CA 1
ATOM 5389 C C . GLY C 3 341 ? -80.060 18.600 -7.046 1.00 19.39 341 GLY C C 1
ATOM 5390 O O . GLY C 3 341 ? -80.807 18.550 -6.046 1.00 20.04 341 GLY C O 1
ATOM 5391 N N . TYR C 3 342 ? -78.745 18.747 -6.982 1.00 19.76 342 TYR C N 1
ATOM 5392 C CA . TYR C 3 342 ? -78.039 19.040 -5.763 1.00 21.12 342 TYR C CA 1
ATOM 5393 C C . TYR C 3 342 ? -78.640 20.273 -5.084 1.00 21.76 342 TYR C C 1
ATOM 5394 O O . TYR C 3 342 ? -78.651 20.374 -3.882 1.00 20.53 342 TYR C O 1
ATOM 5403 N N . TRP C 3 343 ? -79.109 21.230 -5.883 1.00 20.46 343 TRP C N 1
ATOM 5404 C CA . TRP C 3 343 ? -79.657 22.464 -5.355 1.00 23.09 343 TRP C CA 1
ATOM 5405 C C . TRP C 3 343 ? -80.876 22.271 -4.450 1.00 25.05 343 TRP C C 1
ATOM 5406 O O . TRP C 3 343 ? -81.176 23.174 -3.653 1.00 23.65 343 TRP C O 1
ATOM 5417 N N . ASP C 3 344 ? -81.600 21.154 -4.557 1.00 21.34 344 ASP C N 1
ATOM 5418 C CA . ASP C 3 344 ? -82.815 20.957 -3.718 1.00 24.02 344 ASP C CA 1
ATOM 5419 C C . ASP C 3 344 ? -82.566 20.904 -2.241 1.00 24.95 344 ASP C C 1
ATOM 5420 O O . ASP C 3 344 ? -83.157 21.682 -1.503 1.00 23.56 344 ASP C O 1
ATOM 5425 N N . GLN C 3 345 ? -81.672 20.007 -1.798 1.00 21.71 345 GLN C N 1
ATOM 5426 C CA . GLN C 3 345 ? -81.326 19.766 -0.401 1.00 25.02 345 GLN C CA 1
ATOM 5427 C C . GLN C 3 345 ? -79.803 19.721 -0.111 1.00 23.35 345 GLN C C 1
ATOM 5428 O O . GLN C 3 345 ? -79.389 19.450 1.038 1.00 22.55 345 GLN C O 1
ATOM 5434 N N . TYR C 3 346 ? -78.987 20.078 -1.107 1.00 20.53 346 TYR C N 1
ATOM 5435 C CA . TYR C 3 346 ? -77.521 19.948 -1.050 1.00 21.74 346 TYR C CA 1
ATOM 5436 C C . TYR C 3 346 ? -77.146 18.529 -0.658 1.00 20.28 346 TYR C C 1
ATOM 5437 O O . TYR C 3 346 ? -76.433 18.254 0.348 1.00 17.40 346 TYR C O 1
ATOM 5446 N N . TYR C 3 347 ? -77.652 17.631 -1.465 1.00 18.62 347 TYR C N 1
ATOM 5447 C CA . TYR C 3 347 ? -77.401 16.211 -1.270 1.00 20.30 347 TYR C CA 1
ATOM 5448 C C . TYR C 3 347 ? -77.236 15.550 -2.650 1.00 19.54 347 TYR C C 1
ATOM 5449 O O . TYR C 3 347 ? -78.066 15.726 -3.533 1.00 19.76 347 TYR C O 1
ATOM 5458 N N . LEU C 3 348 ? -76.188 14.719 -2.796 1.00 18.39 348 LEU C N 1
ATOM 5459 C CA . LEU C 3 348 ? -75.971 13.872 -3.990 1.00 21.71 348 LEU C CA 1
ATOM 5460 C C . LEU C 3 348 ? -75.307 12.578 -3.525 1.00 20.62 348 LEU C C 1
ATOM 5461 O O . LEU C 3 348 ? -74.343 12.680 -2.794 1.00 19.23 348 LEU C O 1
ATOM 5466 N N . CYS C 3 349 ? -75.804 11.422 -3.978 1.00 22.59 349 CYS C N 1
ATOM 5467 C CA . CYS C 3 349 ? -75.300 10.064 -3.649 1.00 21.37 349 CYS C CA 1
ATOM 5468 C C . CYS C 3 349 ? -75.160 9.326 -4.981 1.00 20.12 349 CYS C C 1
ATOM 5469 O O . CYS C 3 349 ? -76.114 9.300 -5.743 1.00 20.01 349 CYS C O 1
ATOM 5472 N N . TRP C 3 350 ? -74.030 8.671 -5.236 1.00 18.91 350 TRP C N 1
ATOM 5473 C CA . TRP C 3 350 ? -73.864 7.781 -6.404 1.00 21.23 350 TRP C CA 1
ATOM 5474 C C . TRP C 3 350 ? -73.105 6.507 -5.962 1.00 20.53 350 TRP C C 1
ATOM 5475 O O . TRP C 3 350 ? -72.180 6.585 -5.111 1.00 21.17 350 TRP C O 1
ATOM 5486 N N . SER C 3 351 ? -73.460 5.360 -6.527 1.00 18.29 351 SER C N 1
ATOM 5487 C CA . SER C 3 351 ? -72.852 4.087 -6.116 1.00 19.57 351 SER C CA 1
ATOM 5488 C C . SER C 3 351 ? -72.268 3.381 -7.310 1.00 21.97 351 SER C C 1
ATOM 5489 O O . SER C 3 351 ? -72.765 3.533 -8.458 1.00 19.99 351 SER C O 1
ATOM 5492 N N . MET C 3 352 ? -71.219 2.613 -7.057 1.00 19.73 352 MET C N 1
ATOM 5493 C CA . MET C 3 352 ? -70.618 1.776 -8.085 1.00 19.52 352 MET C CA 1
ATOM 5494 C C . MET C 3 352 ? -70.040 0.519 -7.432 1.00 18.80 352 MET C C 1
ATOM 5495 O O . MET C 3 352 ? -69.752 0.489 -6.224 1.00 20.71 352 MET C O 1
ATOM 5500 N N . LEU C 3 353 ? -69.782 -0.459 -8.263 1.00 17.90 353 LEU C N 1
ATOM 5501 C CA . LEU C 3 353 ? -68.998 -1.642 -7.930 1.00 19.28 353 LEU C CA 1
ATOM 5502 C C . LEU C 3 353 ? -67.658 -1.639 -8.678 1.00 18.77 353 LEU C C 1
ATOM 5503 O O . LEU C 3 353 ? -67.566 -1.171 -9.818 1.00 19.56 353 LEU C O 1
ATOM 5508 N N . LEU C 3 354 ? -66.652 -2.172 -7.998 1.00 19.95 354 LEU C N 1
ATOM 5509 C CA . LEU C 3 354 ? -65.288 -2.284 -8.452 1.00 22.01 354 LEU C CA 1
ATOM 5510 C C . LEU C 3 354 ? -64.871 -3.692 -8.126 1.00 22.75 354 LEU C C 1
ATOM 5511 O O . LEU C 3 354 ? -64.970 -4.102 -6.993 1.00 20.94 354 LEU C O 1
ATOM 5516 N N . GLY C 3 355 ? -64.361 -4.432 -9.085 1.00 21.33 355 GLY C N 1
ATOM 5517 C CA . GLY C 3 355 ? -64.013 -5.798 -8.828 1.00 21.74 355 GLY C CA 1
ATOM 5518 C C . GLY C 3 355 ? -62.980 -6.377 -9.734 1.00 20.87 355 GLY C C 1
ATOM 5519 O O . GLY C 3 355 ? -62.502 -5.707 -10.666 1.00 20.48 355 GLY C O 1
ATOM 5520 N N . MET C 3 356 ? -62.685 -7.636 -9.459 1.00 19.66 356 MET C N 1
ATOM 5521 C CA . MET C 3 356 ? -61.755 -8.416 -10.266 1.00 22.27 356 MET C CA 1
ATOM 5522 C C . MET C 3 356 ? -62.324 -9.801 -10.529 1.00 22.98 356 MET C C 1
ATOM 5523 O O . MET C 3 356 ? -62.668 -10.565 -9.619 1.00 23.36 356 MET C O 1
ATOM 5528 N N . GLY C 3 357 ? -62.282 -10.190 -11.796 1.00 23.77 357 GLY C N 1
ATOM 5529 C CA . GLY C 3 357 ? -62.733 -11.502 -12.220 1.00 26.35 357 GLY C CA 1
ATOM 5530 C C . GLY C 3 357 ? -63.768 -11.280 -13.311 1.00 27.76 357 GLY C C 1
ATOM 5531 O O . GLY C 3 357 ? -63.514 -10.535 -14.261 1.00 31.39 357 GLY C O 1
ATOM 5532 N N . PHE C 3 358 ? -64.932 -11.913 -13.165 1.00 28.97 358 PHE C N 1
ATOM 5533 C CA . PHE C 3 358 ? -66.041 -11.754 -14.101 1.00 33.09 358 PHE C CA 1
ATOM 5534 C C . PHE C 3 358 ? -67.061 -10.851 -13.471 1.00 28.43 358 PHE C C 1
ATOM 5535 O O . PHE C 3 358 ? -67.384 -11.013 -12.314 1.00 32.12 358 PHE C O 1
ATOM 5543 N N . PRO C 3 359 ? -67.531 -9.858 -14.215 1.00 26.62 359 PRO C N 1
ATOM 5544 C CA . PRO C 3 359 ? -68.571 -9.030 -13.597 1.00 29.44 359 PRO C CA 1
ATOM 5545 C C . PRO C 3 359 ? -69.846 -9.803 -13.157 1.00 29.87 359 PRO C C 1
ATOM 5546 O O . PRO C 3 359 ? -70.220 -10.806 -13.788 1.00 31.84 359 PRO C O 1
ATOM 5550 N N . PRO C 3 360 ? -70.535 -9.300 -12.114 1.00 29.56 360 PRO C N 1
ATOM 5551 C CA . PRO C 3 360 ? -71.845 -9.809 -11.757 1.00 30.00 360 PRO C CA 1
ATOM 5552 C C . PRO C 3 360 ? -72.778 -9.710 -12.947 1.00 31.77 360 PRO C C 1
ATOM 5553 O O . PRO C 3 360 ? -72.735 -8.720 -13.723 1.00 29.97 360 PRO C O 1
ATOM 5557 N N . VAL C 3 361 ? -73.556 -10.771 -13.176 1.00 32.56 361 VAL C N 1
ATOM 5558 C CA . VAL C 3 361 ? -74.488 -10.735 -14.308 1.00 37.86 361 VAL C CA 1
ATOM 5559 C C . VAL C 3 361 ? -75.802 -10.267 -13.722 1.00 39.28 361 VAL C C 1
ATOM 5560 O O . VAL C 3 361 ? -76.453 -11.000 -12.987 1.00 43.61 361 VAL C O 1
ATOM 5564 N N . ASP C 3 362 ? -76.089 -8.993 -13.932 1.00 41.85 362 ASP C N 1
ATOM 5565 C CA . ASP C 3 362 ? -77.075 -8.255 -13.136 1.00 40.86 362 ASP C CA 1
ATOM 5566 C C . ASP C 3 362 ? -78.238 -8.057 -14.110 1.00 44.41 362 ASP C C 1
ATOM 5567 O O . ASP C 3 362 ? -78.253 -7.063 -14.828 1.00 39.97 362 ASP C O 1
ATOM 5572 N N . ILE C 3 363 ? -79.178 -9.024 -14.106 1.00 51.60 363 ILE C N 1
ATOM 5573 C CA . ILE C 3 363 ? -80.152 -9.277 -15.203 1.00 60.11 363 ILE C CA 1
ATOM 5574 C C . ILE C 3 363 ? -81.420 -9.933 -14.665 1.00 67.80 363 ILE C C 1
ATOM 5575 O O . ILE C 3 363 ? -82.094 -9.382 -13.790 1.00 69.06 363 ILE C O 1
#